Protein AF-A0A519N840-F1 (afdb_monomer)

Radius of gyration: 30.32 Å; Cα contacts (8 Å, |Δi|>4): 1183; chains: 1; bounding box: 84×79×75 Å

Sequence (461 aa):
MKQKLLLAALVAQTFFTVNAQQFGSRTVLNATSHLHNSFAFDDIDGDGDIDVIVTSTTGSTSSAANHVAWYKNLGNNTFSAKTLISSAYNDVNTVRLLDVDEDGKKDLVVADWATGMSWIKNMGSGFFGSKQALPYNSAVSTFEVGDLNNDGKQDIVLAQLSGDSVHFMRNTGNGTFVYDSMIYAPNYNVYSIEFGDLDQDQKTDLIISSGSTTTQKVVKFEYGTNALVQTVLYTAPNWPYIYKSFLYDVDSDGKMDVVMDSSDCATYWVKNFGNDVYSTLTTITTQTCMNYETVNVADLNLDGFMDTLYMRYGNFYYKQGAAGGELGTTMIPISINQIPVELYRHALYDIDGDGDLDLFYGSSQEFGWIKNNSAELSVNAPTVSKFSVYPNPANQELNIASENGIETYAIFDATGKLIAKSNLPTAETNHKIDVAHLSNGLYFVELQSGNSKETKKFVKN

Solvent-accessible surface area (backbone atoms only — not comparable to full-atom values): 25354 Å² total; per-residue (Å²): 141,81,87,78,84,79,81,80,81,80,77,78,77,74,79,73,79,76,72,72,49,43,49,41,67,68,45,79,73,41,82,40,79,35,40,31,62,28,67,38,74,46,53,66,48,72,82,78,46,44,20,43,38,38,26,27,12,72,86,37,65,82,36,78,73,5,28,36,33,36,31,47,43,71,51,94,94,40,64,49,73,76,42,81,72,45,47,92,35,28,23,34,42,45,53,46,74,44,53,51,51,74,80,85,46,61,15,42,39,39,30,14,53,65,67,9,33,29,36,30,48,50,72,41,72,78,39,70,52,71,82,38,79,45,81,43,75,51,34,45,70,50,69,43,73,40,34,52,83,67,81,85,46,65,20,40,42,34,30,36,60,88,67,20,29,30,34,38,31,44,50,74,48,74,63,37,65,42,70,72,47,78,78,44,69,80,74,32,49,68,58,30,64,46,74,44,50,52,47,72,81,84,48,40,26,36,42,38,23,32,34,54,93,62,37,33,37,34,34,39,36,36,65,48,100,88,48,74,44,77,46,78,75,43,76,50,56,76,76,73,48,63,60,37,54,49,78,43,45,44,49,66,82,84,44,46,16,46,34,31,41,32,75,55,56,27,37,33,32,31,49,48,76,40,70,81,39,66,48,71,84,38,78,46,41,90,52,86,74,79,79,50,78,54,75,50,78,42,50,69,66,76,79,79,28,37,14,40,39,39,36,49,64,45,43,40,32,34,27,48,34,33,87,76,37,41,49,52,92,55,78,43,74,51,75,53,74,62,44,96,47,56,65,78,32,69,50,76,44,51,58,84,72,82,80,52,59,19,42,38,40,16,17,56,54,34,33,31,36,30,52,52,37,59,77,66,88,61,66,69,71,73,72,76,69,66,61,49,74,39,57,69,66,20,57,48,49,36,36,40,33,24,93,57,39,34,35,35,40,36,32,24,42,80,86,68,50,81,74,48,72,50,73,48,95,57,61,36,42,63,48,79,41,84,44,58,87,56,71,72,44,58,33,35,39,35,39,28,35,89,94,48,73,51,76,44,80,40,37,35,93

Structure (mmCIF, N/CA/C/O backbone):
data_AF-A0A519N840-F1
#
_entry.id   AF-A0A519N840-F1
#
loop_
_atom_site.group_PDB
_atom_site.id
_atom_site.type_symbol
_atom_site.label_atom_id
_atom_site.label_alt_id
_atom_site.label_comp_id
_atom_site.label_asym_id
_atom_site.label_entity_id
_atom_site.label_seq_id
_atom_site.pdbx_PDB_ins_code
_atom_site.Cartn_x
_atom_site.Cartn_y
_atom_site.Cartn_z
_atom_site.occupancy
_atom_site.B_iso_or_equiv
_atom_site.auth_seq_id
_atom_site.auth_comp_id
_atom_site.auth_asym_id
_atom_site.auth_atom_id
_atom_site.pdbx_PDB_model_num
ATOM 1 N N . MET A 1 1 ? -38.343 58.149 18.088 1.00 38.75 1 MET A N 1
ATOM 2 C CA . MET A 1 1 ? -38.013 57.069 19.043 1.00 38.75 1 MET A CA 1
ATOM 3 C C . MET A 1 1 ? -38.628 55.768 18.556 1.00 38.75 1 MET A C 1
ATOM 5 O O . MET A 1 1 ? -39.834 55.603 18.646 1.00 38.75 1 MET A O 1
ATOM 9 N N . LYS A 1 2 ? -37.823 54.879 17.973 1.00 33.34 2 LYS A N 1
ATOM 10 C CA . LYS A 1 2 ? -38.189 53.485 17.692 1.00 33.34 2 LYS A CA 1
ATOM 11 C C . LYS A 1 2 ? -36.988 52.641 18.113 1.00 33.34 2 LYS A C 1
ATOM 13 O O . LYS A 1 2 ? -36.044 52.509 17.345 1.00 33.34 2 LYS A O 1
ATOM 18 N N . GLN A 1 3 ? -36.988 52.160 19.353 1.00 34.91 3 GLN A N 1
ATOM 19 C CA . GLN A 1 3 ? -36.052 51.128 19.793 1.00 34.91 3 GLN A CA 1
ATOM 20 C C . GLN A 1 3 ? -36.621 49.782 19.342 1.00 34.91 3 GLN A C 1
ATOM 22 O 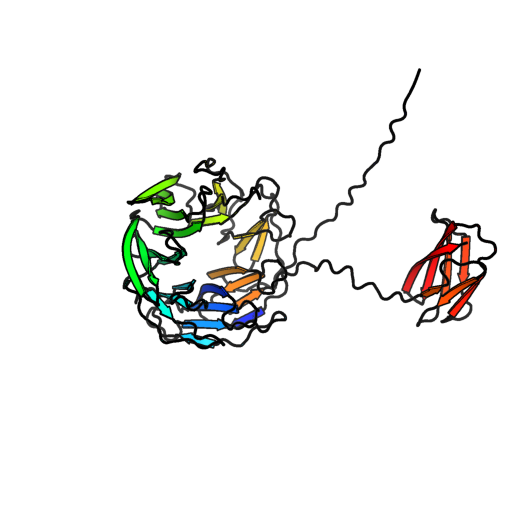O . GLN A 1 3 ? -37.686 49.370 19.794 1.00 34.91 3 GLN A O 1
ATOM 27 N N . LYS A 1 4 ? -35.940 49.134 18.396 1.00 34.88 4 LYS A N 1
ATOM 28 C CA . LYS A 1 4 ? -36.140 47.717 18.099 1.00 34.88 4 LYS A CA 1
ATOM 29 C C . LYS A 1 4 ? -35.283 46.936 19.096 1.00 34.88 4 LYS A C 1
ATOM 31 O O . LYS A 1 4 ? -34.067 47.106 19.095 1.00 34.88 4 LYS A O 1
ATOM 36 N N . LEU A 1 5 ? -35.913 46.128 19.948 1.00 33.97 5 LEU A N 1
ATOM 37 C CA . LEU A 1 5 ? -35.218 45.088 20.706 1.00 33.97 5 LEU A CA 1
ATOM 38 C C . LEU A 1 5 ? -34.683 44.055 19.706 1.00 33.97 5 LEU A C 1
ATOM 40 O O . LEU A 1 5 ? -35.459 43.479 18.943 1.00 33.97 5 LEU A O 1
ATOM 44 N N . LEU A 1 6 ? -33.370 43.839 19.710 1.00 31.56 6 LEU A N 1
ATOM 45 C CA . LEU A 1 6 ? -32.737 42.700 19.057 1.00 31.56 6 LEU A CA 1
ATOM 46 C C . LEU A 1 6 ? -32.768 41.536 20.058 1.00 31.56 6 LEU A C 1
ATOM 48 O O . LEU A 1 6 ? -32.207 41.642 21.147 1.00 31.56 6 LEU A O 1
ATOM 52 N N . LEU A 1 7 ? -33.468 40.459 19.712 1.00 32.69 7 LEU A N 1
ATOM 53 C CA . LEU A 1 7 ? -33.485 39.220 20.482 1.00 32.69 7 LEU A CA 1
ATOM 54 C C . LEU A 1 7 ? -32.195 38.453 20.152 1.00 32.69 7 LEU A C 1
ATOM 56 O O . LEU A 1 7 ? -31.998 38.046 19.009 1.00 32.69 7 LEU A O 1
ATOM 60 N N . ALA A 1 8 ? -31.299 38.303 21.127 1.00 31.38 8 ALA A N 1
ATOM 61 C CA . ALA A 1 8 ? -30.115 37.464 20.992 1.00 31.38 8 ALA A CA 1
ATOM 62 C C . ALA A 1 8 ? -30.535 35.989 21.080 1.00 31.38 8 ALA A C 1
ATOM 64 O O . ALA A 1 8 ? -30.957 35.524 22.138 1.00 31.38 8 ALA A O 1
ATOM 65 N N . ALA A 1 9 ? -30.436 35.257 19.970 1.00 31.56 9 ALA A N 1
ATOM 66 C CA . ALA A 1 9 ? -30.456 33.802 19.991 1.00 31.56 9 ALA A CA 1
ATOM 67 C C . ALA A 1 9 ? -29.075 33.328 20.456 1.00 31.56 9 ALA A C 1
ATOM 69 O O . ALA A 1 9 ? -28.113 33.332 19.690 1.00 31.56 9 ALA A O 1
ATOM 70 N N . LEU A 1 10 ? -28.965 32.972 21.736 1.00 29.83 10 LEU A N 1
ATOM 71 C CA . LEU A 1 10 ? -27.818 32.236 22.247 1.00 29.83 10 LEU A CA 1
ATOM 72 C C . LEU A 1 10 ? -27.952 30.800 21.726 1.00 29.83 10 LEU A C 1
ATOM 74 O O . LEU A 1 10 ? -28.659 29.983 22.313 1.00 29.83 10 LEU A O 1
ATOM 78 N N . VAL A 1 11 ? -27.333 30.509 20.581 1.00 33.41 11 VAL A N 1
ATOM 79 C CA . VAL A 1 11 ? -27.096 29.125 20.165 1.00 33.41 11 VAL A CA 1
ATOM 80 C C . VAL A 1 11 ? -26.104 28.567 21.176 1.00 33.41 11 VAL A C 1
ATOM 82 O O . VAL A 1 11 ? -24.918 28.884 21.138 1.00 33.41 11 VAL A O 1
ATOM 85 N N . ALA A 1 12 ? -26.606 27.793 22.135 1.00 28.70 12 ALA A N 1
ATOM 86 C CA . ALA A 1 12 ? -25.763 26.914 22.919 1.00 28.70 12 ALA A CA 1
ATOM 87 C C . ALA A 1 12 ? -25.193 25.886 21.938 1.00 28.70 12 ALA A C 1
ATOM 89 O O . ALA A 1 12 ? -25.857 24.908 21.604 1.00 28.70 12 ALA A O 1
ATOM 90 N N . GLN A 1 13 ? -23.991 26.149 21.422 1.00 29.94 13 GLN A N 1
ATOM 91 C CA . GLN A 1 13 ? -23.166 25.101 20.845 1.00 29.94 13 GLN A CA 1
ATOM 92 C C . GLN A 1 13 ? -22.878 24.133 21.987 1.00 29.94 13 GLN A C 1
ATOM 94 O O . GLN A 1 13 ? -22.045 24.383 22.858 1.00 29.94 13 GLN A O 1
ATOM 99 N N . THR A 1 14 ? -23.651 23.056 22.039 1.00 31.16 14 THR A N 1
ATOM 100 C CA . THR A 1 14 ? -23.247 21.861 22.756 1.00 31.16 14 THR A CA 1
ATOM 101 C C . THR A 1 14 ? -21.962 21.403 22.092 1.00 31.16 14 THR A C 1
ATOM 103 O O . THR A 1 14 ? -21.990 20.906 20.968 1.00 31.16 14 THR A O 1
ATOM 106 N N . PHE A 1 15 ? -20.835 21.631 22.762 1.00 31.25 15 PHE A N 1
ATOM 107 C CA . PHE A 1 15 ? -19.603 20.928 22.456 1.00 31.25 15 PHE A CA 1
ATOM 108 C C . PHE A 1 15 ? -19.902 19.446 22.657 1.00 31.25 15 PHE A C 1
ATOM 110 O O . PHE A 1 15 ? -19.932 18.956 23.786 1.00 31.25 15 PHE A O 1
ATOM 117 N N . PHE A 1 16 ? -20.189 18.738 21.569 1.00 33.59 16 PHE A N 1
ATOM 118 C CA . PHE A 1 16 ? -19.917 17.318 21.554 1.00 33.59 16 PHE A CA 1
ATOM 119 C C . PHE A 1 16 ? -18.400 17.232 21.612 1.00 33.59 16 PHE A C 1
ATOM 121 O O . PHE A 1 16 ? -17.708 17.610 20.672 1.00 33.59 16 PHE A O 1
ATOM 128 N N . THR A 1 17 ? -17.870 16.824 22.759 1.00 34.09 17 THR A N 1
ATOM 129 C CA . THR A 1 17 ? -16.557 16.196 22.768 1.00 34.09 17 THR A CA 1
ATOM 130 C C . THR A 1 17 ? -16.721 14.949 21.912 1.00 34.09 17 THR A C 1
ATOM 132 O O . THR A 1 17 ? -17.263 13.948 22.386 1.00 34.09 17 THR A O 1
ATOM 135 N N . VAL A 1 18 ? -16.370 15.050 20.631 1.00 40.50 18 VAL A N 1
ATOM 136 C CA . VAL A 1 18 ? -16.165 13.879 19.787 1.00 40.50 18 VAL A CA 1
ATOM 137 C C . VAL A 1 18 ? -14.998 13.166 20.449 1.00 40.50 18 VAL A C 1
ATOM 139 O O . VAL A 1 18 ? -13.876 13.669 20.482 1.00 40.50 18 VAL A O 1
ATOM 142 N N . ASN A 1 19 ? -15.301 12.085 21.164 1.00 45.16 19 ASN A N 1
ATOM 143 C CA . ASN A 1 19 ? -14.244 11.220 21.645 1.00 45.16 19 ASN A CA 1
ATOM 144 C C . ASN A 1 19 ? -13.629 10.595 20.397 1.00 45.16 19 ASN A C 1
ATOM 146 O O . ASN A 1 19 ? -14.371 10.115 19.544 1.00 45.16 19 ASN A O 1
ATOM 150 N N . ALA A 1 20 ? -12.302 10.636 20.315 1.00 48.97 20 ALA A N 1
ATOM 151 C CA . ALA A 1 20 ? -11.518 9.921 19.321 1.00 48.97 20 ALA A CA 1
ATOM 152 C C . ALA A 1 20 ? -12.088 8.522 19.049 1.00 48.97 20 ALA A C 1
ATOM 154 O O . ALA A 1 20 ? -12.506 7.843 19.998 1.00 48.97 20 ALA A O 1
ATOM 155 N N . GLN A 1 21 ? -12.023 8.082 17.792 1.00 57.16 21 GLN A N 1
ATOM 156 C CA . GLN A 1 21 ? -12.181 6.675 17.447 1.00 57.16 21 GLN A CA 1
ATOM 157 C C . GLN A 1 21 ? -11.331 5.797 18.367 1.00 57.16 21 GLN A C 1
ATOM 159 O O . GLN A 1 21 ? -10.172 6.106 18.677 1.00 57.16 21 GLN A O 1
ATOM 164 N N . GLN A 1 22 ? -11.939 4.726 18.876 1.00 65.50 22 GLN A N 1
ATOM 165 C CA . GLN A 1 22 ? -11.279 3.815 19.797 1.00 65.50 22 GLN A CA 1
ATOM 166 C C . GLN A 1 22 ? -10.916 2.536 19.063 1.00 65.50 22 GLN A C 1
ATOM 168 O O . GLN A 1 22 ? -11.729 1.628 18.900 1.00 65.50 22 GLN A O 1
ATOM 173 N N . PHE A 1 23 ? -9.645 2.420 18.697 1.00 72.75 23 PHE A N 1
ATOM 174 C CA . PHE A 1 23 ? -9.087 1.138 18.295 1.00 72.75 23 PHE A CA 1
ATOM 175 C C . PHE A 1 23 ? -9.319 0.091 19.390 1.00 72.75 23 PHE A C 1
ATOM 177 O O . PHE A 1 23 ? -9.133 0.342 20.583 1.00 72.75 23 PHE A O 1
ATOM 184 N N . GLY A 1 24 ? -9.789 -1.077 18.967 1.00 72.44 24 GLY A N 1
ATOM 185 C CA . GLY A 1 24 ? -10.145 -2.179 19.840 1.00 72.44 24 GLY A CA 1
ATOM 186 C C . GLY A 1 24 ? -8.944 -2.942 20.378 1.00 72.44 24 GLY A C 1
ATOM 187 O O . GLY A 1 24 ? -7.797 -2.495 20.398 1.00 72.44 24 GLY A O 1
ATOM 188 N N . SER A 1 25 ? -9.219 -4.165 20.824 1.00 78.88 25 SER A N 1
ATOM 189 C CA . SER A 1 25 ? -8.150 -5.100 21.164 1.00 78.88 25 SER A CA 1
ATOM 190 C C . SER A 1 25 ? -7.487 -5.638 19.901 1.00 78.88 25 SER A C 1
ATOM 192 O O . SER A 1 25 ? -8.159 -5.911 18.911 1.00 78.88 25 SER A O 1
ATOM 194 N N . ARG A 1 26 ? -6.167 -5.843 19.963 1.00 84.94 26 ARG A N 1
ATOM 195 C CA . ARG A 1 26 ? -5.426 -6.487 18.877 1.00 84.94 26 ARG A CA 1
ATOM 196 C C . ARG A 1 26 ? -5.865 -7.937 18.680 1.00 84.94 26 ARG A C 1
ATOM 198 O O . ARG A 1 26 ? -6.021 -8.678 19.655 1.00 84.94 26 ARG A O 1
ATOM 205 N N . THR A 1 27 ? -5.945 -8.343 17.423 1.00 88.00 27 THR A N 1
ATOM 206 C CA . THR A 1 27 ? -6.213 -9.710 16.985 1.00 88.00 27 THR A CA 1
ATOM 207 C C . THR A 1 27 ? -4.984 -10.246 16.267 1.00 88.00 27 THR A C 1
ATOM 209 O O . THR A 1 27 ? -4.564 -9.719 15.238 1.00 88.00 27 THR A O 1
ATOM 212 N N . VAL A 1 28 ? -4.393 -11.313 16.805 1.00 90.19 28 VAL A N 1
ATOM 213 C CA . VAL A 1 28 ? -3.224 -11.963 16.200 1.00 90.19 28 VAL A CA 1
ATOM 214 C C . VAL A 1 28 ? -3.691 -12.977 15.160 1.00 90.19 28 VAL A C 1
ATOM 216 O O . VAL A 1 28 ? -4.377 -13.939 15.499 1.00 90.19 28 VAL A O 1
ATOM 219 N N . LEU A 1 29 ? -3.278 -12.782 13.909 1.00 91.00 29 LEU A N 1
ATOM 220 C CA . LEU A 1 29 ? -3.564 -13.690 12.794 1.00 91.00 29 LEU A CA 1
ATOM 221 C C . LEU A 1 29 ? -2.494 -14.774 12.663 1.00 91.00 29 LEU A C 1
ATOM 223 O O . LEU A 1 29 ? -2.780 -15.927 12.332 1.00 91.00 29 LEU A O 1
ATOM 227 N N . ASN A 1 30 ? -1.240 -14.424 12.950 1.00 86.88 30 ASN A N 1
ATOM 228 C CA . ASN A 1 30 ? -0.140 -15.373 12.924 1.00 86.88 30 ASN A CA 1
ATOM 229 C C . ASN A 1 30 ? 0.930 -15.022 13.955 1.00 86.88 30 ASN A C 1
ATOM 231 O O . ASN A 1 30 ? 1.570 -13.985 13.847 1.00 86.88 30 ASN A O 1
ATOM 235 N N . ALA A 1 31 ? 1.171 -15.908 14.921 1.00 83.19 31 ALA A N 1
ATOM 236 C CA . ALA A 1 31 ? 2.353 -15.830 15.776 1.00 83.19 31 ALA A CA 1
ATOM 237 C C . ALA A 1 31 ? 3.537 -16.499 15.055 1.00 83.19 31 ALA A C 1
ATOM 239 O O . ALA A 1 31 ? 3.492 -17.696 14.764 1.00 83.19 31 ALA A O 1
ATOM 240 N N . THR A 1 32 ? 4.580 -15.735 14.734 1.00 77.94 32 THR A N 1
ATOM 241 C CA . THR A 1 32 ? 5.719 -16.189 13.924 1.00 77.94 32 THR A CA 1
ATOM 242 C C . THR A 1 32 ? 6.958 -15.340 14.171 1.00 77.94 32 THR A C 1
ATOM 244 O O . THR A 1 32 ? 6.855 -14.161 14.471 1.00 77.94 32 THR A O 1
ATOM 247 N N . SER A 1 33 ? 8.147 -15.909 13.978 1.00 75.69 33 SER A N 1
ATOM 248 C CA . SER A 1 33 ? 9.411 -15.168 14.056 1.00 75.69 33 SER A CA 1
ATOM 249 C C . SER A 1 33 ? 9.809 -14.486 12.736 1.00 75.69 33 SER A C 1
ATOM 251 O O . SER A 1 33 ? 10.996 -14.281 12.482 1.00 75.69 33 SER A O 1
ATOM 253 N N . HIS A 1 34 ? 8.856 -14.269 11.828 1.00 82.81 34 HIS A N 1
ATOM 254 C CA . HIS A 1 34 ? 9.102 -13.749 10.481 1.00 82.81 34 HIS A CA 1
ATOM 255 C C . HIS A 1 34 ? 8.733 -12.270 10.402 1.00 82.81 34 HIS A C 1
ATOM 257 O O . HIS A 1 34 ? 7.776 -11.830 11.032 1.00 82.81 34 HIS A O 1
ATOM 263 N N . LEU A 1 35 ? 9.457 -11.528 9.570 1.00 83.12 35 LEU A N 1
ATOM 264 C CA . LEU A 1 35 ? 9.116 -10.161 9.199 1.00 83.12 35 LEU A CA 1
ATOM 265 C C . LEU A 1 35 ? 8.013 -10.188 8.143 1.00 83.12 35 LEU A C 1
ATOM 267 O O . LEU A 1 35 ? 8.041 -11.029 7.245 1.00 83.12 35 LEU A O 1
ATOM 271 N N . HIS A 1 36 ? 7.070 -9.256 8.224 1.00 85.12 36 HIS A N 1
ATOM 272 C CA . HIS A 1 36 ? 6.017 -9.094 7.226 1.00 85.12 36 HIS A CA 1
ATOM 273 C C . HIS A 1 36 ? 6.307 -7.811 6.460 1.00 85.12 36 HIS A C 1
ATOM 275 O O . HIS A 1 36 ? 6.238 -6.745 7.058 1.00 85.12 36 HIS A O 1
ATOM 281 N N . ASN A 1 37 ? 6.709 -7.909 5.191 1.00 85.69 37 ASN A N 1
ATOM 282 C CA . ASN A 1 37 ? 7.273 -6.771 4.449 1.00 85.69 37 ASN A CA 1
ATOM 283 C C . ASN A 1 37 ? 6.254 -5.983 3.612 1.00 85.69 37 ASN A C 1
ATOM 285 O O . ASN A 1 37 ? 6.516 -4.825 3.280 1.00 85.69 37 ASN A O 1
ATOM 289 N N . SER A 1 38 ? 5.106 -6.582 3.300 1.00 91.69 38 SER A N 1
ATOM 290 C CA . SER A 1 38 ? 4.069 -6.001 2.452 1.00 91.69 38 SER A CA 1
ATOM 291 C C . SER A 1 38 ? 2.720 -6.655 2.739 1.00 91.69 38 SER A C 1
ATOM 293 O O . SER A 1 38 ? 2.649 -7.867 2.974 1.00 91.69 38 SER A O 1
ATOM 295 N N . PHE A 1 39 ? 1.672 -5.837 2.663 1.00 94.12 39 PHE A N 1
ATOM 296 C CA . PHE A 1 39 ? 0.265 -6.229 2.706 1.00 94.12 39 PHE A CA 1
ATOM 297 C C . PHE A 1 39 ? -0.390 -5.849 1.376 1.00 94.12 39 PHE A C 1
ATOM 299 O O . PHE A 1 39 ? 0.014 -4.859 0.765 1.00 94.12 39 PHE A O 1
ATOM 306 N N . ALA A 1 40 ? -1.369 -6.627 0.931 1.00 95.94 40 ALA A N 1
ATOM 307 C CA . ALA A 1 40 ? -2.280 -6.244 -0.140 1.00 95.94 40 ALA A CA 1
ATOM 308 C C . ALA A 1 40 ? -3.694 -6.716 0.208 1.00 95.94 40 ALA A C 1
ATOM 310 O O . ALA A 1 40 ? -3.840 -7.772 0.826 1.00 95.94 40 ALA A O 1
ATOM 311 N N . PHE A 1 41 ? -4.696 -5.933 -0.178 1.00 95.50 41 PHE A N 1
ATOM 312 C CA . PHE A 1 41 ? -6.091 -6.115 0.216 1.00 95.50 41 PHE A CA 1
ATOM 313 C C . PHE A 1 41 ? -6.976 -6.145 -1.024 1.00 95.50 41 PHE A C 1
ATOM 315 O O . PHE A 1 41 ? -6.829 -5.269 -1.878 1.00 95.50 41 PHE A O 1
ATOM 322 N N . ASP A 1 42 ? -7.832 -7.159 -1.130 1.00 94.62 42 ASP A N 1
ATOM 323 C CA . ASP A 1 42 ? -8.848 -7.301 -2.181 1.00 94.62 42 ASP A CA 1
ATOM 324 C C . ASP A 1 42 ? -9.813 -8.453 -1.849 1.00 94.62 42 ASP A C 1
ATOM 326 O O . ASP A 1 42 ? -9.497 -9.281 -0.996 1.00 94.62 42 ASP A O 1
ATOM 330 N N . ASP A 1 43 ? -10.947 -8.551 -2.539 1.00 93.62 43 ASP A N 1
ATOM 331 C CA . ASP A 1 43 ? -11.828 -9.727 -2.494 1.00 93.62 43 ASP A CA 1
ATOM 332 C C . ASP A 1 43 ? -11.237 -10.852 -3.367 1.00 93.62 43 ASP A C 1
ATOM 334 O O . ASP A 1 43 ? -11.487 -10.963 -4.572 1.00 93.62 43 ASP A O 1
ATOM 338 N N . ILE A 1 44 ? -10.369 -11.674 -2.772 1.00 94.81 44 ILE A N 1
ATOM 339 C CA . ILE A 1 44 ? -9.566 -12.656 -3.512 1.00 94.81 44 ILE A CA 1
ATOM 340 C C . ILE A 1 44 ? -10.407 -13.847 -3.973 1.00 94.81 44 ILE A C 1
ATOM 342 O O . ILE A 1 44 ? -10.052 -14.511 -4.960 1.00 94.81 44 ILE A O 1
ATOM 346 N N . ASP A 1 45 ? -11.500 -14.145 -3.274 1.00 92.56 45 ASP A N 1
ATOM 347 C CA . ASP A 1 45 ? -12.302 -15.334 -3.526 1.00 92.56 45 ASP A CA 1
ATOM 348 C C . ASP A 1 45 ? -13.733 -15.083 -4.021 1.00 92.56 45 ASP A C 1
ATOM 350 O O . ASP A 1 45 ? -14.377 -16.035 -4.490 1.00 92.56 45 ASP A O 1
ATOM 354 N N . GLY A 1 46 ? -14.131 -13.814 -4.107 1.00 89.88 46 GLY A N 1
ATOM 355 C CA . GLY A 1 46 ? -15.349 -13.332 -4.744 1.00 89.88 46 GLY A CA 1
ATOM 356 C C . GLY A 1 46 ? -16.574 -13.385 -3.836 1.00 89.88 46 GLY A C 1
ATOM 357 O O . GLY A 1 46 ? -17.688 -13.519 -4.358 1.00 89.88 46 GLY A O 1
ATOM 358 N N . ASP A 1 47 ? -16.393 -13.390 -2.514 1.00 91.12 47 ASP A N 1
ATOM 359 C CA . ASP A 1 47 ? -17.492 -13.463 -1.548 1.00 91.12 47 ASP A CA 1
ATOM 360 C C . ASP A 1 47 ? -17.947 -12.102 -1.000 1.00 91.12 47 ASP A C 1
ATOM 362 O O . ASP A 1 47 ? -18.999 -12.030 -0.356 1.00 91.12 47 ASP A O 1
ATOM 366 N N . GLY A 1 48 ? -17.248 -11.029 -1.375 1.00 89.62 48 GLY A N 1
ATOM 367 C CA . GLY A 1 48 ? -17.556 -9.649 -1.024 1.00 89.62 48 GLY A CA 1
ATOM 368 C C . GLY A 1 48 ? -16.885 -9.150 0.254 1.00 89.62 48 GLY A C 1
ATOM 369 O O . GLY A 1 48 ? -16.987 -7.953 0.523 1.00 89.62 48 GLY A O 1
ATOM 370 N N . ASP A 1 49 ? -16.198 -10.012 1.009 1.00 91.88 49 ASP A N 1
ATOM 371 C CA . ASP A 1 49 ? -15.386 -9.603 2.152 1.00 91.88 49 ASP A CA 1
ATOM 372 C C . ASP A 1 49 ? -13.943 -9.338 1.683 1.00 91.88 49 ASP A C 1
ATOM 374 O O . ASP A 1 49 ? -13.336 -10.140 0.973 1.00 91.88 49 ASP A O 1
ATOM 378 N N . ILE A 1 50 ? -13.356 -8.199 2.068 1.00 93.94 50 ILE A N 1
ATOM 379 C CA . ILE A 1 50 ? -11.978 -7.896 1.667 1.00 93.94 50 ILE A CA 1
ATOM 380 C C . ILE A 1 50 ? -10.996 -8.758 2.464 1.00 93.94 50 ILE A C 1
ATOM 382 O O . ILE A 1 50 ? -10.982 -8.744 3.696 1.00 93.94 50 ILE A O 1
ATOM 386 N N . ASP A 1 51 ? -10.134 -9.472 1.746 1.00 95.38 51 ASP A N 1
ATOM 387 C CA . ASP A 1 51 ? -9.108 -10.352 2.286 1.00 95.38 51 ASP A CA 1
ATOM 388 C C . ASP A 1 51 ? -7.749 -9.661 2.439 1.00 95.38 51 ASP A C 1
ATOM 390 O O . ASP A 1 51 ? -7.524 -8.551 1.958 1.00 95.38 51 ASP A O 1
ATOM 394 N N . VAL A 1 52 ? -6.782 -10.363 3.049 1.00 96.75 52 VAL A N 1
ATOM 395 C CA . VAL A 1 52 ? -5.393 -9.892 3.129 1.00 96.75 52 VAL A CA 1
ATOM 396 C C . VAL A 1 52 ? -4.378 -10.907 2.594 1.00 96.75 52 VAL A C 1
ATOM 398 O O . VAL A 1 52 ? -4.317 -12.073 3.001 1.00 96.75 52 VAL A O 1
ATOM 401 N N . ILE A 1 53 ? -3.513 -10.428 1.699 1.00 97.06 53 ILE A N 1
ATOM 402 C CA . ILE A 1 53 ? -2.304 -11.103 1.227 1.00 97.06 53 ILE A CA 1
ATOM 403 C C . ILE A 1 53 ? -1.092 -10.527 1.951 1.00 97.06 53 ILE A C 1
ATOM 405 O O . ILE A 1 53 ? -0.919 -9.313 2.050 1.00 97.06 53 ILE A O 1
ATOM 409 N N . VAL A 1 54 ? -0.213 -11.407 2.428 1.00 95.75 54 VAL A N 1
ATOM 410 C CA . VAL A 1 54 ? 0.954 -11.024 3.224 1.00 95.75 54 VAL A CA 1
ATOM 411 C C . VAL A 1 54 ? 2.210 -11.710 2.713 1.00 95.75 54 VAL A C 1
ATOM 413 O O . VAL A 1 54 ? 2.241 -12.927 2.520 1.00 95.75 54 VAL A O 1
ATOM 416 N N . THR A 1 55 ? 3.282 -10.936 2.555 1.00 94.06 55 THR A N 1
ATOM 417 C CA . THR A 1 55 ? 4.634 -11.476 2.362 1.00 94.06 55 THR A CA 1
ATOM 418 C C . THR A 1 55 ? 5.308 -11.663 3.716 1.00 94.06 55 THR A C 1
ATOM 420 O O . THR A 1 55 ? 5.405 -10.702 4.480 1.00 94.06 55 THR A O 1
ATOM 423 N N . SER A 1 56 ? 5.843 -12.846 3.989 1.00 92.38 56 SER A N 1
ATOM 424 C CA . SER A 1 56 ? 6.644 -13.133 5.179 1.00 92.38 56 SER A CA 1
ATOM 425 C C . SER A 1 56 ? 8.069 -13.500 4.779 1.00 92.38 56 SER A C 1
ATOM 427 O O . SER A 1 56 ? 8.260 -14.399 3.963 1.00 92.38 56 SER A O 1
ATOM 429 N N . THR A 1 57 ? 9.069 -12.876 5.396 1.00 89.75 57 THR A N 1
ATOM 430 C CA . THR A 1 57 ? 10.490 -13.190 5.205 1.00 89.75 57 THR A CA 1
ATOM 431 C C . THR A 1 57 ? 11.197 -13.440 6.533 1.00 89.75 57 THR A C 1
ATOM 433 O O . THR A 1 57 ? 10.769 -13.008 7.599 1.00 89.75 57 THR A O 1
ATOM 436 N N . THR A 1 58 ? 12.330 -14.122 6.465 1.00 87.56 58 THR A N 1
ATOM 437 C CA . THR A 1 58 ? 13.282 -14.250 7.577 1.00 87.56 58 THR A CA 1
ATOM 438 C C . THR A 1 58 ? 14.476 -13.297 7.450 1.00 87.56 58 THR A C 1
ATOM 440 O O . THR A 1 58 ? 15.385 -13.359 8.273 1.00 87.56 58 THR A O 1
ATOM 443 N N . GLY A 1 59 ? 14.506 -12.454 6.408 1.00 84.69 59 GLY A N 1
ATOM 444 C CA . GLY A 1 59 ? 15.668 -11.630 6.044 1.00 84.69 59 GLY A CA 1
ATOM 445 C C . GLY A 1 59 ? 16.841 -12.445 5.482 1.00 84.69 59 GLY A C 1
ATOM 446 O O . GLY A 1 59 ? 17.979 -11.981 5.460 1.00 84.69 59 GLY A O 1
ATOM 447 N N . SER A 1 60 ? 16.589 -13.699 5.093 1.00 84.19 60 SER A N 1
ATOM 448 C CA . SER A 1 60 ? 17.575 -14.606 4.508 1.00 84.19 60 SER A CA 1
ATOM 449 C C . SER A 1 60 ? 17.113 -15.058 3.132 1.00 84.19 60 SER A C 1
ATOM 451 O O . SER A 1 60 ? 16.031 -15.627 2.988 1.00 84.19 60 SER A O 1
ATOM 453 N N . THR A 1 61 ? 17.976 -14.914 2.129 1.00 83.19 61 THR A N 1
ATOM 454 C CA . THR A 1 61 ? 17.722 -15.284 0.724 1.00 83.19 61 THR A CA 1
ATOM 455 C C . THR A 1 61 ? 17.652 -16.792 0.464 1.00 83.19 61 THR A C 1
ATOM 457 O O . THR A 1 61 ? 17.507 -17.210 -0.677 1.00 83.19 61 THR A O 1
ATOM 460 N N . SER A 1 62 ? 17.758 -17.632 1.497 1.00 80.88 62 SER A N 1
ATOM 461 C CA . SER A 1 62 ? 17.784 -19.101 1.366 1.00 80.88 62 SER A CA 1
ATOM 462 C C . SER A 1 62 ? 16.857 -19.823 2.347 1.00 80.88 62 SER A C 1
ATOM 464 O O . SER A 1 62 ? 16.990 -21.025 2.582 1.00 80.88 62 SER A O 1
ATOM 466 N N . SER A 1 63 ? 15.911 -19.098 2.941 1.00 84.25 63 SER A N 1
ATOM 467 C CA . SER A 1 63 ? 14.983 -19.663 3.913 1.00 84.25 63 SER A CA 1
ATOM 468 C C . SER A 1 63 ? 13.712 -20.185 3.254 1.00 84.25 63 SER A C 1
ATOM 470 O O . SER A 1 63 ? 12.976 -19.435 2.618 1.00 84.25 63 SER A O 1
ATOM 472 N N . ALA A 1 64 ? 13.386 -21.453 3.511 1.00 81.25 64 ALA A N 1
ATOM 473 C CA . ALA A 1 64 ? 12.103 -22.050 3.127 1.00 81.25 64 ALA A CA 1
ATOM 474 C C . ALA A 1 64 ? 10.894 -21.422 3.855 1.00 81.25 64 ALA A C 1
ATOM 476 O O . ALA A 1 64 ? 9.747 -21.737 3.546 1.00 81.25 64 ALA A O 1
ATOM 477 N N . ALA A 1 65 ? 11.150 -20.561 4.843 1.00 85.12 65 ALA A N 1
ATOM 478 C CA . ALA A 1 65 ? 10.135 -19.829 5.585 1.00 85.12 65 ALA A CA 1
ATOM 479 C C . ALA A 1 65 ? 9.728 -18.507 4.906 1.00 85.12 65 ALA A C 1
ATOM 481 O O . ALA A 1 65 ? 8.779 -17.867 5.363 1.00 85.12 65 ALA A O 1
ATOM 482 N N . ASN A 1 66 ? 10.400 -18.109 3.821 1.00 91.12 66 ASN A N 1
ATOM 483 C CA . ASN A 1 66 ? 9.991 -16.967 3.012 1.00 91.12 66 ASN A CA 1
ATOM 484 C C . ASN A 1 66 ? 8.786 -17.354 2.152 1.00 91.12 66 ASN A C 1
ATOM 486 O O . ASN A 1 66 ? 8.861 -18.302 1.371 1.00 91.12 66 ASN A O 1
ATOM 490 N N . HIS A 1 67 ? 7.666 -16.655 2.296 1.00 93.19 67 HIS A N 1
ATOM 491 C CA . HIS A 1 67 ? 6.440 -17.035 1.608 1.00 93.19 67 HIS A CA 1
ATOM 492 C C . HIS A 1 67 ? 5.473 -15.878 1.393 1.00 93.19 67 HIS A C 1
ATOM 494 O O . HIS A 1 67 ? 5.566 -14.838 2.035 1.00 93.19 67 HIS A O 1
ATOM 500 N N . VAL A 1 68 ? 4.515 -16.110 0.504 1.00 95.69 68 VAL A N 1
ATOM 501 C CA . VAL A 1 68 ? 3.305 -15.310 0.348 1.00 95.69 68 VAL A CA 1
ATOM 502 C C . VAL A 1 68 ? 2.129 -16.147 0.836 1.00 95.69 68 VAL A C 1
ATOM 504 O O . VAL A 1 68 ? 1.996 -17.320 0.462 1.00 95.69 68 VAL A O 1
ATOM 507 N N . ALA A 1 69 ? 1.312 -15.567 1.706 1.00 95.38 69 ALA A N 1
ATOM 508 C CA . ALA A 1 69 ? 0.141 -16.204 2.287 1.00 95.38 69 ALA A CA 1
ATOM 509 C C . ALA A 1 69 ? -1.102 -15.338 2.112 1.00 95.38 69 ALA A C 1
ATOM 511 O O . ALA A 1 69 ? -1.013 -14.115 2.069 1.00 95.38 69 ALA A O 1
ATOM 512 N N . TRP A 1 70 ? -2.245 -16.008 2.074 1.00 96.62 70 TRP A N 1
ATOM 513 C CA . TRP A 1 70 ? -3.571 -15.415 2.101 1.00 96.62 70 TRP A CA 1
ATOM 514 C C . TRP A 1 70 ? -4.243 -15.715 3.435 1.00 96.62 70 TRP A C 1
ATOM 516 O O . TRP A 1 70 ? -4.160 -16.841 3.938 1.00 96.62 70 TRP A O 1
ATOM 526 N N . TYR A 1 71 ? -4.895 -14.710 4.001 1.00 96.19 71 TYR A N 1
ATOM 527 C CA . TYR A 1 71 ? -5.801 -14.849 5.127 1.00 96.19 71 TYR A CA 1
ATOM 528 C C . TYR A 1 71 ? -7.164 -14.383 4.641 1.00 96.19 71 TYR A C 1
ATOM 530 O O . TYR A 1 71 ? -7.353 -13.195 4.381 1.00 96.19 71 TYR A O 1
ATOM 538 N N . LYS A 1 72 ? -8.077 -15.343 4.508 1.00 95.75 72 LYS A N 1
ATOM 539 C CA . LYS A 1 72 ? -9.446 -15.072 4.103 1.00 95.75 72 LYS A CA 1
ATOM 540 C C . LYS A 1 72 ? -10.174 -14.347 5.230 1.00 95.75 72 LYS A C 1
ATOM 542 O O . LYS A 1 72 ? -10.130 -14.829 6.366 1.00 95.75 72 LYS A O 1
ATOM 547 N N . ASN A 1 73 ? -10.849 -13.254 4.928 1.00 95.31 73 ASN A N 1
ATOM 548 C CA . ASN A 1 73 ? -11.824 -12.629 5.796 1.00 95.31 73 ASN A CA 1
ATOM 549 C C . ASN A 1 73 ? -13.096 -13.486 5.794 1.00 95.31 73 ASN A C 1
ATOM 551 O O . ASN A 1 73 ? -13.602 -13.899 4.760 1.00 95.31 73 ASN A O 1
ATOM 555 N N . LEU A 1 74 ? -13.553 -13.872 6.980 1.00 92.81 74 LEU A N 1
ATOM 556 C CA . LEU A 1 74 ? -14.745 -14.708 7.160 1.00 92.81 74 LEU A CA 1
ATOM 557 C C . LEU A 1 74 ? -15.966 -13.858 7.551 1.00 92.81 74 LEU A C 1
ATOM 559 O O . LEU A 1 74 ? -16.970 -14.398 8.034 1.00 92.81 74 LEU A O 1
ATOM 563 N N . GLY A 1 75 ? -15.828 -12.537 7.447 1.00 88.25 75 GLY A N 1
ATOM 564 C CA . GLY A 1 75 ? -16.731 -11.558 8.012 1.00 88.25 75 GLY A CA 1
ATOM 565 C C . GLY A 1 75 ? -16.695 -11.546 9.542 1.00 88.25 75 GLY A C 1
ATOM 566 O O . GLY A 1 75 ? -15.977 -12.304 10.214 1.00 88.25 75 GLY A O 1
ATOM 567 N N . ASN A 1 76 ? -17.514 -10.664 10.121 1.00 83.62 76 ASN A N 1
ATOM 568 C CA . ASN A 1 76 ? -17.685 -10.513 11.571 1.00 83.62 76 ASN A CA 1
ATOM 569 C C . ASN A 1 76 ? -16.354 -10.375 12.337 1.00 83.62 76 ASN A C 1
ATOM 571 O O . ASN A 1 76 ? -16.213 -10.917 13.437 1.00 83.62 76 ASN A O 1
ATOM 575 N N . ASN A 1 77 ? -15.377 -9.667 11.760 1.00 82.12 77 ASN A N 1
ATOM 576 C CA . ASN A 1 77 ? -14.053 -9.436 12.348 1.00 82.12 77 ASN A CA 1
ATOM 577 C C . ASN A 1 77 ? -13.247 -10.723 12.598 1.00 82.12 77 ASN A C 1
ATOM 579 O O . ASN A 1 77 ? -12.487 -10.817 13.569 1.00 82.12 77 ASN A O 1
ATOM 583 N N . THR A 1 78 ? -13.411 -11.740 11.749 1.00 89.25 78 THR A N 1
ATOM 584 C CA . THR A 1 78 ? -12.674 -13.004 11.859 1.00 89.25 78 THR A CA 1
ATOM 585 C C . THR A 1 78 ? -11.967 -13.365 10.564 1.00 89.25 78 THR A C 1
ATOM 587 O O . THR A 1 78 ? -12.452 -13.083 9.479 1.00 89.25 78 THR A O 1
ATOM 590 N N . PHE A 1 79 ? -10.817 -14.027 10.689 1.00 94.19 79 PHE A N 1
ATOM 591 C CA . PHE A 1 79 ? -10.009 -14.476 9.558 1.00 94.19 79 PHE A CA 1
ATOM 592 C C . PHE A 1 79 ? -9.763 -15.980 9.622 1.00 94.19 79 PHE A C 1
ATOM 594 O O . PHE A 1 79 ? -9.703 -16.579 10.703 1.00 94.19 79 PHE A O 1
ATOM 601 N N . SER A 1 80 ? -9.570 -16.593 8.459 1.00 92.44 80 SER A N 1
ATOM 602 C CA . SER A 1 80 ? -9.144 -17.980 8.350 1.00 92.44 80 SER A CA 1
ATOM 603 C C . SER A 1 80 ? -7.729 -18.184 8.897 1.00 92.44 80 SER A C 1
ATOM 605 O O . SER A 1 80 ? -6.929 -17.259 9.051 1.00 92.44 80 SER A O 1
ATOM 607 N N . ALA A 1 81 ? -7.366 -19.450 9.112 1.00 91.56 81 ALA A N 1
ATOM 608 C CA . ALA A 1 81 ? -5.955 -19.807 9.178 1.00 91.56 81 ALA A CA 1
ATOM 609 C C . ALA A 1 81 ? -5.261 -19.458 7.849 1.00 91.56 81 ALA A C 1
ATOM 611 O O . ALA A 1 81 ? -5.904 -19.431 6.796 1.00 91.56 81 ALA A O 1
ATOM 612 N N . LYS A 1 82 ? -3.943 -19.234 7.898 1.00 92.25 82 LYS A N 1
ATOM 613 C CA . LYS A 1 82 ? -3.172 -18.888 6.701 1.00 92.25 82 LYS A CA 1
ATOM 614 C C . LYS A 1 82 ? -3.277 -19.971 5.624 1.00 92.25 82 LYS A C 1
ATOM 616 O O . LYS A 1 82 ? -3.022 -21.149 5.892 1.00 92.25 82 LYS A O 1
ATOM 621 N N . THR A 1 83 ? -3.532 -19.546 4.397 1.00 94.12 83 THR A N 1
ATOM 622 C CA . THR A 1 83 ? -3.398 -20.357 3.189 1.00 94.12 83 THR A CA 1
ATOM 623 C C . THR A 1 83 ? -2.073 -20.008 2.525 1.00 94.12 83 THR A C 1
ATOM 625 O O . THR A 1 83 ? -1.812 -18.855 2.186 1.00 94.12 83 THR A O 1
ATOM 628 N N . LEU A 1 84 ? -1.192 -20.996 2.366 1.00 94.25 84 LEU A N 1
ATOM 629 C CA . LEU A 1 84 ? 0.095 -20.792 1.704 1.00 94.25 84 LEU A CA 1
ATOM 630 C C . LEU A 1 84 ? -0.114 -20.703 0.188 1.00 94.25 84 LEU A C 1
ATOM 632 O O . LEU A 1 84 ? -0.505 -21.694 -0.423 1.00 94.25 84 LEU A O 1
ATOM 636 N N . ILE A 1 85 ? 0.212 -19.556 -0.412 1.00 95.75 85 ILE A N 1
ATOM 637 C CA . ILE A 1 85 ? 0.176 -19.382 -1.870 1.00 95.75 85 ILE A CA 1
ATOM 638 C C . ILE A 1 85 ? 1.467 -19.919 -2.484 1.00 95.75 85 ILE A C 1
ATOM 640 O O . ILE A 1 85 ? 1.454 -20.741 -3.396 1.00 95.75 85 ILE A O 1
ATOM 644 N N . SER A 1 86 ? 2.610 -19.453 -1.983 1.00 93.50 86 SER A N 1
ATOM 645 C CA . SER A 1 86 ? 3.916 -19.877 -2.480 1.00 93.50 86 SER A CA 1
ATOM 646 C C . SER A 1 86 ? 5.000 -19.609 -1.446 1.00 93.50 86 SER A C 1
ATOM 648 O O . SER A 1 86 ? 5.050 -18.534 -0.856 1.00 93.50 86 SER A O 1
ATOM 650 N N . SER A 1 87 ? 5.896 -20.575 -1.259 1.00 90.62 87 SER A N 1
ATOM 651 C CA . SER A 1 87 ? 7.129 -20.450 -0.466 1.00 90.62 87 SER A CA 1
ATOM 652 C C . SER A 1 87 ? 8.393 -20.433 -1.332 1.00 90.62 87 SER A C 1
ATOM 654 O O . SER A 1 87 ? 9.510 -20.548 -0.834 1.00 90.62 87 SER A O 1
ATOM 656 N N . ALA A 1 88 ? 8.240 -20.318 -2.653 1.00 88.19 88 ALA A N 1
ATOM 657 C CA . ALA A 1 88 ? 9.347 -20.375 -3.601 1.00 88.19 88 ALA A CA 1
ATOM 658 C C . ALA A 1 88 ? 10.028 -19.005 -3.770 1.00 88.19 88 ALA A C 1
ATOM 660 O O . ALA A 1 88 ? 10.213 -18.553 -4.902 1.00 88.19 88 ALA A O 1
ATOM 661 N N . TYR A 1 89 ? 10.369 -18.332 -2.667 1.00 90.00 89 TYR A N 1
ATOM 662 C CA . TYR A 1 89 ? 10.955 -16.990 -2.677 1.00 90.00 89 TYR A CA 1
ATOM 663 C C . TYR A 1 89 ? 12.246 -16.902 -1.870 1.00 90.00 89 TYR A C 1
ATOM 665 O O . TYR A 1 89 ? 12.389 -17.479 -0.793 1.00 90.00 89 TYR A O 1
ATOM 673 N N . ASN A 1 90 ? 13.171 -16.101 -2.383 1.00 87.25 90 ASN A N 1
ATOM 674 C CA . ASN A 1 90 ? 14.478 -15.875 -1.792 1.00 87.25 90 ASN A CA 1
ATOM 675 C C . ASN A 1 90 ? 14.523 -14.443 -1.252 1.00 87.25 90 ASN A C 1
ATOM 677 O O . ASN A 1 90 ? 15.053 -13.547 -1.900 1.00 87.25 90 ASN A O 1
ATOM 681 N N . ASP A 1 91 ? 13.955 -14.269 -0.056 1.00 88.81 91 ASP A N 1
ATOM 682 C CA . ASP A 1 91 ? 13.735 -12.983 0.616 1.00 88.81 91 ASP A CA 1
ATOM 683 C C . ASP A 1 91 ? 12.669 -12.123 -0.083 1.00 88.81 91 ASP A C 1
ATOM 685 O O . ASP A 1 91 ? 12.951 -11.170 -0.811 1.00 88.81 91 ASP A O 1
ATOM 689 N N . VAL A 1 92 ? 11.409 -12.540 0.093 1.00 92.69 92 VAL A N 1
ATOM 690 C CA . VAL A 1 92 ? 10.246 -11.843 -0.464 1.00 92.69 92 VAL A CA 1
ATOM 691 C C . VAL A 1 92 ? 10.091 -10.468 0.184 1.00 92.69 92 VAL A C 1
ATOM 693 O O . VAL A 1 92 ? 10.155 -10.323 1.408 1.00 92.69 92 VAL A O 1
ATOM 696 N N . ASN A 1 93 ? 9.876 -9.452 -0.645 1.00 90.12 93 ASN A N 1
ATOM 697 C CA . ASN A 1 93 ? 9.832 -8.071 -0.191 1.00 90.12 93 ASN A CA 1
ATOM 698 C C . ASN A 1 93 ? 8.452 -7.440 -0.391 1.00 90.12 93 ASN A C 1
ATOM 700 O O . ASN A 1 93 ? 7.842 -6.998 0.575 1.00 90.12 93 ASN A O 1
ATOM 704 N N . THR A 1 94 ? 7.955 -7.411 -1.625 1.00 93.25 94 THR A N 1
ATOM 705 C CA . THR A 1 94 ? 6.754 -6.642 -1.979 1.00 93.25 94 THR A CA 1
ATOM 706 C C . THR A 1 94 ? 5.755 -7.522 -2.724 1.00 93.25 94 THR A C 1
ATOM 708 O O . THR A 1 94 ? 6.156 -8.350 -3.546 1.00 93.25 94 THR A O 1
ATOM 711 N N . VAL A 1 95 ? 4.461 -7.331 -2.444 1.00 96.31 95 VAL A N 1
ATOM 712 C CA . VAL A 1 95 ? 3.338 -7.905 -3.203 1.00 96.31 95 VAL A CA 1
ATOM 713 C C . VAL A 1 95 ? 2.356 -6.805 -3.597 1.00 96.31 95 VAL A C 1
ATOM 715 O O . VAL A 1 95 ? 2.052 -5.929 -2.787 1.00 96.31 95 VAL A O 1
ATOM 718 N N . ARG A 1 96 ? 1.859 -6.853 -4.833 1.00 97.06 96 ARG A N 1
ATOM 719 C CA . ARG A 1 96 ? 0.774 -6.004 -5.345 1.00 97.06 96 ARG A CA 1
ATOM 720 C C . ARG A 1 96 ? -0.246 -6.858 -6.086 1.00 97.06 96 ARG A C 1
ATOM 722 O O . ARG A 1 96 ? 0.084 -7.956 -6.542 1.00 97.06 96 ARG A O 1
ATOM 729 N N . LEU A 1 97 ? -1.461 -6.334 -6.188 1.00 96.06 97 LEU A N 1
ATOM 730 C CA . LEU A 1 97 ? -2.595 -6.979 -6.837 1.00 96.06 97 LEU A CA 1
ATOM 731 C C . LEU A 1 97 ? -2.976 -6.201 -8.101 1.00 96.06 97 LEU A C 1
ATOM 733 O O . LEU A 1 97 ? -3.184 -4.991 -8.046 1.00 96.06 97 LEU A O 1
ATOM 737 N N . LEU A 1 98 ? -3.036 -6.884 -9.242 1.00 94.75 98 LEU A N 1
ATOM 738 C CA . LEU A 1 98 ? -3.492 -6.339 -10.527 1.00 94.75 98 LEU A CA 1
ATOM 739 C C . LEU A 1 98 ? -4.044 -7.471 -11.396 1.00 94.75 98 LEU A C 1
ATOM 741 O O . LEU A 1 98 ? -3.618 -8.609 -11.254 1.00 94.75 98 LEU A O 1
ATOM 745 N N . ASP A 1 99 ? -4.980 -7.164 -12.289 1.00 93.81 99 ASP A N 1
ATOM 746 C CA . ASP A 1 99 ? -5.506 -8.142 -13.250 1.00 93.81 99 ASP A CA 1
ATOM 747 C C . ASP A 1 99 ? -4.486 -8.298 -14.390 1.00 93.81 99 ASP A C 1
ATOM 749 O O . ASP 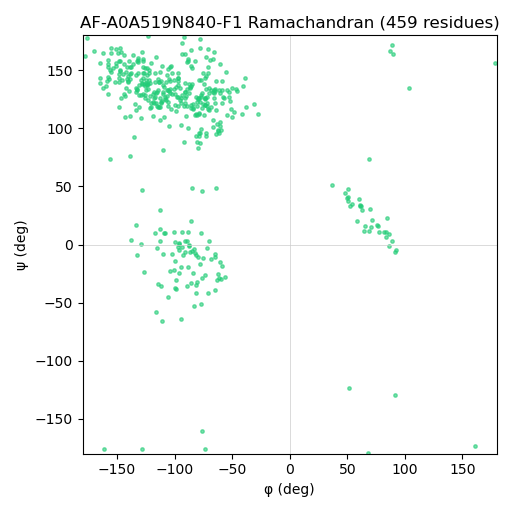A 1 99 ? -4.387 -7.445 -15.276 1.00 93.81 99 ASP A O 1
ATOM 753 N N . VAL A 1 100 ? -3.626 -9.316 -14.294 1.00 94.62 100 VAL A N 1
ATOM 754 C CA . VAL A 1 100 ? -2.466 -9.491 -15.183 1.00 94.62 100 VAL A CA 1
ATOM 755 C C . VAL A 1 100 ? -2.893 -10.115 -16.509 1.00 94.62 100 VAL A C 1
ATOM 757 O O . VAL A 1 100 ? -2.297 -9.820 -17.552 1.00 94.62 100 VAL A O 1
ATOM 760 N N . ASP A 1 101 ? -3.912 -10.973 -16.495 1.00 93.06 101 ASP A N 1
ATOM 761 C CA . ASP A 1 101 ? -4.395 -11.663 -17.689 1.00 93.06 101 ASP A CA 1
ATOM 762 C C . ASP A 1 101 ? -5.793 -11.286 -18.181 1.00 93.06 101 ASP A C 1
ATOM 764 O O . ASP A 1 101 ? -6.275 -11.899 -19.135 1.00 93.06 101 ASP A O 1
ATOM 768 N N . GLU A 1 102 ? -6.335 -10.181 -17.666 1.00 92.25 102 GLU A N 1
ATOM 769 C CA . GLU A 1 102 ? -7.579 -9.540 -18.110 1.00 92.25 102 GLU A CA 1
ATOM 770 C C . GLU A 1 102 ? -8.806 -10.454 -17.932 1.00 92.25 102 GLU A C 1
ATOM 772 O O . GLU A 1 102 ? -9.746 -10.425 -18.734 1.00 92.25 102 GLU A O 1
ATOM 777 N N . ASP A 1 103 ? -8.798 -11.291 -16.888 1.00 93.00 103 ASP A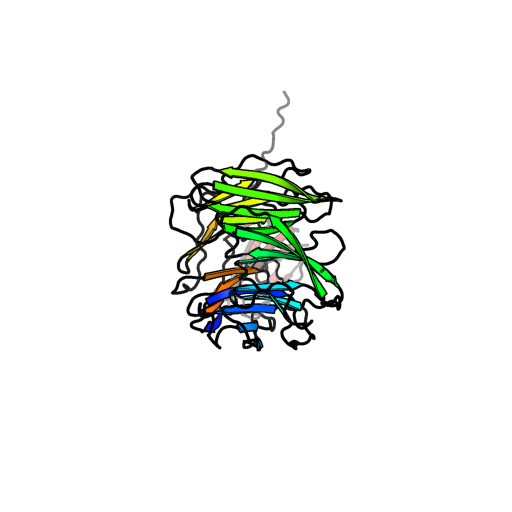 N 1
ATOM 778 C CA . ASP A 1 103 ? -9.903 -12.201 -16.567 1.00 93.00 103 ASP A CA 1
ATOM 779 C C . ASP A 1 103 ? -10.877 -11.647 -15.512 1.00 93.00 103 ASP A C 1
ATOM 781 O O . ASP A 1 103 ? -11.887 -12.288 -15.193 1.00 93.00 103 ASP A O 1
ATOM 785 N N . GLY A 1 104 ? -10.614 -10.430 -15.027 1.00 91.44 104 GLY A N 1
ATOM 786 C CA . GLY A 1 104 ? -11.414 -9.715 -14.043 1.00 91.44 104 GLY A CA 1
ATOM 787 C C . GLY A 1 104 ? -11.069 -10.043 -12.593 1.00 91.44 104 GLY A C 1
ATOM 788 O O . GLY A 1 104 ? -11.683 -9.461 -11.699 1.00 91.44 104 GLY A O 1
ATOM 789 N N . LYS A 1 105 ? -10.114 -10.944 -12.330 1.00 93.44 105 LYS A N 1
ATOM 790 C CA . LYS A 1 105 ? -9.615 -11.236 -10.981 1.00 93.44 105 LYS A CA 1
ATOM 791 C C . LYS A 1 105 ? -8.254 -10.592 -10.792 1.00 93.44 105 LYS A C 1
ATOM 793 O O . LYS A 1 105 ? -7.411 -10.616 -11.681 1.00 93.44 105 LYS A O 1
ATOM 798 N N . LYS A 1 106 ? -7.994 -10.041 -9.607 1.00 94.94 106 LYS A N 1
ATOM 799 C CA . LYS A 1 106 ? -6.648 -9.559 -9.306 1.00 94.94 106 LYS A CA 1
ATOM 800 C C . LYS A 1 106 ? -5.707 -10.735 -9.051 1.00 94.94 106 LYS A C 1
ATOM 802 O O . LYS A 1 106 ? -5.946 -11.579 -8.185 1.00 94.94 106 LYS A O 1
ATOM 807 N N . ASP A 1 107 ? -4.618 -10.751 -9.805 1.00 96.56 107 ASP A N 1
ATOM 808 C CA . ASP A 1 107 ? -3.486 -11.652 -9.668 1.00 96.56 107 ASP A CA 1
ATOM 809 C C . ASP A 1 107 ? -2.422 -11.050 -8.749 1.00 96.56 107 ASP A C 1
ATOM 811 O O . ASP A 1 107 ? -2.386 -9.846 -8.492 1.00 96.56 107 ASP A O 1
ATOM 815 N N . LEU A 1 108 ? -1.500 -11.889 -8.278 1.00 97.50 108 LEU A N 1
ATOM 816 C CA . LEU A 1 108 ? -0.411 -11.447 -7.417 1.00 97.50 108 LEU A CA 1
ATOM 817 C C . LEU A 1 108 ? 0.830 -11.173 -8.253 1.00 97.50 108 LEU A C 1
ATOM 819 O O . LEU A 1 108 ? 1.351 -12.090 -8.885 1.00 97.50 108 LEU A O 1
ATOM 823 N N . VAL A 1 109 ? 1.380 -9.967 -8.162 1.00 97.31 109 VAL A N 1
ATOM 824 C CA . VAL A 1 109 ? 2.748 -9.666 -8.599 1.00 97.31 109 VAL A CA 1
ATOM 825 C C . VAL A 1 109 ? 3.630 -9.540 -7.369 1.00 97.31 109 VAL A C 1
ATOM 827 O O . VAL A 1 109 ? 3.285 -8.868 -6.401 1.00 97.31 109 VAL A O 1
ATOM 830 N N . VAL A 1 110 ? 4.763 -10.236 -7.384 1.00 96.38 110 VAL A N 1
ATOM 831 C CA . VAL A 1 110 ? 5.640 -10.408 -6.226 1.00 96.38 110 VAL A CA 1
ATOM 832 C C . VAL A 1 110 ? 7.084 -10.153 -6.625 1.00 96.38 110 VAL A C 1
ATOM 834 O O . VAL A 1 110 ? 7.564 -10.683 -7.632 1.00 96.38 110 VAL A O 1
ATOM 837 N N . ALA A 1 111 ? 7.786 -9.391 -5.791 1.00 94.69 111 ALA A N 1
ATOM 838 C CA . ALA A 1 111 ? 9.215 -9.152 -5.906 1.00 94.69 111 ALA A CA 1
ATOM 839 C C . ALA A 1 111 ? 9.989 -9.776 -4.736 1.00 94.69 111 ALA A C 1
ATOM 841 O O . ALA A 1 111 ? 9.576 -9.691 -3.573 1.00 94.69 111 ALA A O 1
ATOM 842 N N . ASP A 1 112 ? 11.147 -10.356 -5.044 1.00 90.00 112 ASP A N 1
ATOM 843 C CA . ASP A 1 112 ? 12.117 -10.837 -4.063 1.00 90.00 112 ASP A CA 1
ATOM 844 C C . ASP A 1 112 ? 13.539 -10.359 -4.390 1.00 90.00 112 ASP A C 1
ATOM 846 O O . ASP A 1 112 ? 13.854 -9.966 -5.517 1.00 90.00 112 ASP A O 1
ATOM 850 N N . TRP A 1 113 ? 14.409 -10.355 -3.382 1.00 87.31 113 TRP A N 1
ATOM 851 C CA . TRP A 1 113 ? 15.738 -9.750 -3.498 1.00 87.31 113 TRP A CA 1
ATOM 852 C C . TRP A 1 113 ? 16.753 -10.570 -4.296 1.00 87.31 113 TRP A C 1
ATOM 854 O O . TRP A 1 113 ? 17.810 -10.033 -4.628 1.00 87.31 113 TRP A O 1
ATOM 864 N N . ALA A 1 114 ? 16.478 -11.835 -4.629 1.00 83.94 114 ALA A N 1
ATOM 865 C CA . ALA A 1 114 ? 17.456 -12.680 -5.320 1.00 83.94 114 ALA A CA 1
ATOM 866 C C . ALA A 1 114 ? 17.052 -13.080 -6.744 1.00 83.94 114 ALA A C 1
ATOM 868 O O . ALA A 1 114 ? 17.927 -13.245 -7.592 1.00 83.94 114 ALA A O 1
ATOM 869 N N . THR A 1 115 ? 15.761 -13.280 -7.011 1.00 83.06 115 THR A N 1
ATOM 870 C CA . THR A 1 115 ? 15.250 -13.798 -8.290 1.00 83.06 115 THR A CA 1
ATOM 871 C C . THR A 1 115 ? 14.499 -12.761 -9.120 1.00 83.06 115 THR A C 1
ATOM 873 O O . THR A 1 115 ? 14.252 -13.004 -10.301 1.00 83.06 115 THR A O 1
ATOM 876 N N . GLY A 1 116 ? 14.237 -11.579 -8.554 1.00 91.00 116 GLY A N 1
ATOM 877 C CA . GLY A 1 116 ? 13.596 -10.464 -9.241 1.00 91.00 116 GLY A CA 1
ATOM 878 C C . GLY A 1 116 ? 12.084 -10.491 -9.074 1.00 91.00 116 GLY A C 1
ATOM 879 O O . GLY A 1 116 ? 11.592 -10.562 -7.948 1.00 91.00 116 GLY A O 1
ATOM 880 N N . MET A 1 117 ? 11.347 -10.392 -10.182 1.00 95.06 117 MET A N 1
ATOM 881 C CA . MET A 1 117 ? 9.886 -10.293 -10.160 1.00 95.06 117 MET A CA 1
ATOM 882 C C . MET A 1 117 ? 9.200 -11.523 -10.749 1.00 95.06 117 MET A C 1
ATOM 884 O O . MET A 1 117 ? 9.686 -12.178 -11.673 1.00 95.06 117 MET A O 1
ATOM 888 N N . SER A 1 118 ? 8.022 -11.823 -10.222 1.00 95.31 118 SER A N 1
ATOM 889 C CA . SER A 1 118 ? 7.176 -12.919 -10.674 1.00 95.31 118 SER A CA 1
ATOM 890 C C . SER A 1 118 ? 5.708 -12.582 -10.474 1.00 95.31 118 SER A C 1
ATOM 892 O O . SER A 1 118 ? 5.383 -11.657 -9.733 1.00 95.31 118 SER A O 1
ATOM 894 N N . TRP A 1 119 ? 4.827 -13.344 -11.110 1.00 96.31 119 TRP A N 1
ATOM 895 C CA . TRP A 1 119 ? 3.397 -13.252 -10.880 1.00 96.31 119 TRP A CA 1
ATOM 896 C C . TRP A 1 119 ? 2.763 -14.629 -10.670 1.00 96.31 119 TRP A C 1
ATOM 898 O O . TRP A 1 119 ? 3.329 -15.662 -11.047 1.00 96.31 119 TRP A O 1
ATOM 908 N N . ILE A 1 120 ? 1.614 -14.650 -10.003 1.00 97.06 120 ILE A N 1
ATOM 909 C CA . ILE A 1 120 ? 0.827 -15.842 -9.697 1.00 97.06 120 ILE A CA 1
ATOM 910 C C . ILE A 1 120 ? -0.630 -15.535 -10.021 1.00 97.06 120 ILE A C 1
ATOM 912 O O . ILE A 1 120 ? -1.219 -14.643 -9.413 1.00 97.06 120 ILE A O 1
ATOM 916 N N . LYS A 1 121 ? -1.201 -16.324 -10.934 1.00 96.44 121 LYS A N 1
ATOM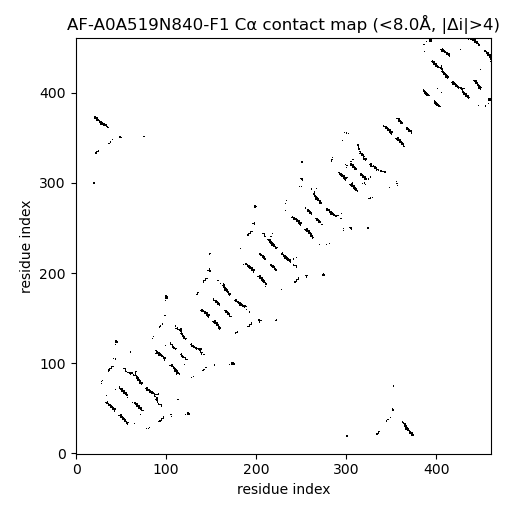 917 C CA . LYS A 1 121 ? -2.603 -16.206 -11.328 1.00 96.44 121 LYS A CA 1
ATOM 918 C C . LYS A 1 121 ? -3.545 -16.533 -10.168 1.00 96.44 121 LYS A C 1
ATOM 920 O O . LYS A 1 121 ? -3.387 -17.588 -9.542 1.00 96.44 121 LYS A O 1
ATOM 925 N N . ASN A 1 122 ? -4.543 -15.691 -9.934 1.00 96.12 122 ASN A N 1
ATOM 926 C CA . ASN A 1 122 ? -5.691 -15.988 -9.095 1.00 96.12 122 ASN A CA 1
ATOM 927 C C . ASN A 1 122 ? -6.726 -16.775 -9.913 1.00 96.12 122 ASN A C 1
ATOM 929 O O . ASN A 1 122 ? -7.357 -16.277 -10.840 1.00 96.12 122 ASN A O 1
ATOM 933 N N . MET A 1 123 ? -6.920 -18.046 -9.572 1.00 93.75 123 MET A N 1
ATOM 934 C CA . MET A 1 123 ? -7.906 -18.897 -10.242 1.00 93.75 123 MET A CA 1
ATOM 935 C C . MET A 1 123 ? -9.323 -18.685 -9.678 1.00 93.75 123 MET A C 1
ATOM 937 O O . MET A 1 123 ? -10.296 -19.168 -10.267 1.00 93.75 123 MET A O 1
ATOM 941 N N . GLY A 1 124 ? -9.464 -17.912 -8.599 1.00 89.69 124 GLY A N 1
ATOM 942 C CA . GLY A 1 124 ? -10.693 -17.674 -7.845 1.00 89.69 124 GLY A CA 1
ATOM 943 C C . GLY A 1 124 ? -10.938 -18.726 -6.765 1.00 89.69 124 GLY A C 1
ATOM 944 O O . GLY A 1 124 ? -10.308 -19.789 -6.754 1.00 89.69 124 GLY A O 1
ATOM 945 N N . SER A 1 125 ? -11.870 -18.431 -5.854 1.00 87.12 125 SER A N 1
ATOM 946 C CA . SER A 1 125 ? -12.252 -19.323 -4.745 1.00 87.12 125 SER A CA 1
ATOM 947 C C . SER A 1 125 ? -11.055 -19.802 -3.907 1.00 87.12 125 SER A C 1
ATOM 949 O O . SER A 1 125 ? -11.025 -20.950 -3.455 1.00 87.12 125 SER A O 1
ATOM 951 N N . GLY A 1 126 ? -10.030 -18.956 -3.764 1.00 84.81 126 GLY A N 1
ATOM 952 C CA . GLY A 1 126 ? -8.828 -19.271 -2.996 1.00 84.81 126 GLY A CA 1
ATOM 953 C C . GLY A 1 126 ? -7.809 -20.191 -3.672 1.00 84.81 126 GLY A C 1
ATOM 954 O O . GLY A 1 126 ? -6.890 -20.679 -3.008 1.00 84.81 126 GLY A O 1
ATOM 955 N N . PHE A 1 127 ? -7.955 -20.467 -4.971 1.00 91.56 127 PHE A N 1
ATOM 956 C CA . PHE A 1 127 ? -6.997 -21.264 -5.736 1.00 91.56 127 PHE A CA 1
ATOM 957 C C . PHE A 1 127 ? -6.021 -20.374 -6.504 1.00 91.56 127 PHE A C 1
ATOM 959 O O . PHE A 1 127 ? -6.419 -19.425 -7.174 1.00 91.56 127 PHE A O 1
ATOM 966 N N . PHE A 1 128 ? -4.740 -20.740 -6.484 1.00 95.94 128 PHE A N 1
ATOM 967 C CA . PHE A 1 128 ? -3.674 -19.987 -7.144 1.00 95.94 128 PHE A CA 1
ATOM 968 C C . PHE A 1 128 ? -2.894 -20.864 -8.123 1.00 95.94 128 PHE A C 1
ATOM 970 O O . PHE A 1 128 ? -2.704 -22.063 -7.902 1.00 95.94 128 PHE A O 1
ATOM 977 N N . GLY A 1 129 ? -2.449 -20.256 -9.220 1.00 95.31 129 GLY A N 1
ATOM 978 C CA . GLY A 1 129 ? -1.606 -20.896 -10.221 1.00 95.31 129 GLY A CA 1
ATOM 979 C C . GLY A 1 129 ? -0.158 -21.094 -9.763 1.00 95.31 129 GLY A C 1
ATOM 980 O O . GLY A 1 129 ? 0.239 -20.787 -8.640 1.00 95.31 129 GLY A O 1
ATOM 981 N N . SER A 1 130 ? 0.677 -21.602 -10.667 1.00 93.88 130 SER A N 1
ATOM 982 C CA . SER A 1 130 ? 2.123 -21.666 -10.443 1.00 93.88 130 SER A CA 1
ATOM 983 C C . SER A 1 130 ? 2.777 -20.293 -10.601 1.00 93.88 130 SER A C 1
ATOM 985 O O . SER A 1 130 ? 2.389 -19.529 -11.483 1.00 93.88 130 SER A O 1
ATOM 987 N N . LYS A 1 131 ? 3.842 -20.037 -9.832 1.00 93.81 131 LYS A N 1
ATOM 988 C CA . LYS A 1 131 ? 4.707 -18.858 -9.986 1.00 93.81 131 LYS A CA 1
ATOM 989 C C . LYS A 1 131 ? 5.299 -18.770 -11.396 1.00 93.81 131 LYS A C 1
ATOM 991 O O . LYS A 1 131 ? 5.968 -19.704 -11.838 1.00 93.81 131 LYS A O 1
ATOM 996 N N . GLN A 1 132 ? 5.109 -17.632 -12.054 1.00 93.56 132 GLN A N 1
ATOM 997 C CA . GLN A 1 132 ? 5.647 -17.317 -13.377 1.00 93.56 132 GLN A CA 1
ATOM 998 C C . GLN A 1 132 ? 6.641 -16.159 -13.272 1.00 93.56 132 GLN A C 1
ATOM 1000 O O . GLN A 1 132 ? 6.353 -15.152 -12.636 1.00 93.56 132 GLN A O 1
ATOM 1005 N N . ALA A 1 133 ? 7.825 -16.288 -13.867 1.00 93.81 133 ALA A N 1
ATOM 1006 C CA . ALA A 1 133 ? 8.822 -15.219 -13.835 1.00 93.81 133 ALA A CA 1
ATOM 1007 C C . ALA A 1 133 ? 8.431 -14.067 -14.774 1.00 93.81 133 ALA A C 1
ATOM 1009 O O . ALA A 1 133 ? 8.018 -14.307 -15.908 1.00 93.81 133 ALA A O 1
ATOM 1010 N N . LEU A 1 134 ? 8.614 -12.830 -14.314 1.00 95.38 134 LEU A N 1
ATOM 1011 C CA . LEU A 1 134 ? 8.529 -11.630 -15.146 1.00 95.38 134 LEU A CA 1
ATOM 1012 C C . LEU A 1 134 ? 9.907 -11.325 -15.765 1.00 95.38 134 LEU A C 1
ATOM 1014 O O . LEU A 1 134 ? 10.924 -11.803 -15.251 1.00 95.38 134 LEU A O 1
ATOM 1018 N N . PRO A 1 135 ? 9.989 -10.545 -16.862 1.00 94.75 135 PRO A N 1
ATOM 1019 C CA . PRO A 1 135 ? 11.246 -10.261 -17.561 1.00 94.75 135 PRO A CA 1
ATOM 1020 C C . PRO A 1 135 ? 12.129 -9.233 -16.823 1.00 94.75 135 PRO A C 1
ATOM 1022 O O . PRO A 1 135 ? 12.677 -8.318 -17.434 1.00 94.75 135 PRO A O 1
ATOM 1025 N N . TYR A 1 136 ? 12.290 -9.394 -15.508 1.00 93.38 136 TYR A N 1
ATOM 1026 C CA . TYR A 1 136 ? 13.174 -8.591 -14.673 1.00 93.38 136 TYR A CA 1
ATOM 1027 C C . TYR A 1 136 ? 13.832 -9.458 -13.599 1.00 93.38 136 TYR A C 1
ATOM 1029 O O . TYR A 1 136 ? 13.190 -9.929 -12.662 1.00 93.38 136 TYR A O 1
ATOM 1037 N N . ASN A 1 137 ? 15.135 -9.679 -13.757 1.00 89.75 137 ASN A N 1
ATOM 1038 C CA . ASN A 1 137 ? 15.928 -10.658 -13.009 1.00 89.75 137 ASN A CA 1
ATOM 1039 C C . ASN A 1 137 ? 16.962 -10.005 -12.074 1.00 89.75 137 ASN A C 1
ATOM 1041 O O . ASN A 1 137 ? 18.033 -10.563 -11.838 1.00 89.75 137 ASN A O 1
ATOM 1045 N N . SER A 1 138 ? 16.666 -8.802 -11.581 1.00 89.56 138 SER A N 1
ATOM 1046 C CA . SER A 1 138 ? 17.502 -8.058 -10.634 1.00 89.56 138 SER A CA 1
ATOM 1047 C C . SER A 1 138 ? 16.743 -7.766 -9.345 1.00 89.56 138 SER A C 1
ATOM 1049 O O . SER A 1 138 ? 15.517 -7.698 -9.355 1.00 89.56 138 SER A O 1
ATOM 1051 N N . ALA A 1 139 ? 17.478 -7.558 -8.251 1.00 89.06 139 ALA A N 1
ATOM 1052 C CA . ALA A 1 139 ? 16.905 -7.211 -6.955 1.00 89.06 139 ALA A CA 1
ATOM 1053 C C . ALA A 1 139 ? 16.064 -5.928 -7.041 1.00 89.06 139 ALA A C 1
ATOM 1055 O O . ALA A 1 139 ? 16.542 -4.883 -7.500 1.00 89.06 139 ALA A O 1
ATOM 1056 N N . VAL A 1 140 ? 14.824 -6.019 -6.568 1.00 91.38 140 VAL A N 1
ATOM 1057 C CA . VAL A 1 140 ? 13.861 -4.915 -6.525 1.00 91.38 140 VAL A CA 1
ATOM 1058 C C . VAL A 1 140 ? 13.718 -4.449 -5.081 1.00 91.38 140 VAL A C 1
ATOM 1060 O O . VAL A 1 140 ? 13.484 -5.267 -4.190 1.00 91.38 140 VAL A O 1
ATOM 1063 N N . SER A 1 141 ? 13.884 -3.148 -4.838 1.00 87.44 141 SER A N 1
ATOM 1064 C CA . SER A 1 141 ? 13.694 -2.565 -3.503 1.00 87.44 141 SER A CA 1
ATOM 1065 C C . SER A 1 141 ? 12.219 -2.295 -3.208 1.00 87.44 141 SER A C 1
ATOM 1067 O O . SER A 1 141 ? 11.759 -2.571 -2.105 1.00 87.44 141 SER A O 1
ATOM 1069 N N . THR A 1 142 ? 11.494 -1.779 -4.200 1.00 89.94 142 THR A N 1
ATOM 1070 C CA . THR A 1 142 ? 10.051 -1.526 -4.184 1.00 89.94 142 THR A CA 1
ATOM 1071 C C . THR A 1 142 ? 9.525 -1.466 -5.620 1.00 89.94 142 THR A C 1
ATOM 1073 O O . THR A 1 142 ? 10.297 -1.230 -6.555 1.00 89.94 142 THR A O 1
ATOM 1076 N N . PHE A 1 143 ? 8.227 -1.676 -5.810 1.00 95.75 143 PHE A N 1
ATOM 1077 C CA . PHE A 1 143 ? 7.545 -1.448 -7.080 1.00 95.75 143 PHE A CA 1
ATOM 1078 C C . PHE A 1 143 ? 6.085 -1.073 -6.836 1.00 95.75 143 PHE A C 1
ATOM 1080 O O . PHE A 1 143 ? 5.512 -1.457 -5.817 1.00 95.75 143 PHE A O 1
ATOM 1087 N N . GLU A 1 144 ? 5.497 -0.379 -7.801 1.00 96.62 144 GLU A N 1
ATOM 1088 C CA . GLU A 1 144 ? 4.069 -0.089 -7.850 1.00 96.62 144 GLU A CA 1
ATOM 1089 C C . GLU A 1 144 ? 3.466 -0.479 -9.193 1.00 96.62 144 GLU A C 1
ATOM 1091 O O . GLU A 1 144 ? 4.181 -0.734 -10.171 1.00 96.62 144 GLU A O 1
ATOM 1096 N N . VAL A 1 145 ? 2.134 -0.523 -9.217 1.00 96.19 145 VAL A N 1
ATOM 1097 C CA . VAL A 1 145 ? 1.344 -0.857 -10.400 1.00 96.19 145 VAL A CA 1
ATOM 1098 C C . VAL A 1 145 ? 0.339 0.237 -10.729 1.00 96.19 145 VAL A C 1
ATOM 1100 O O . VAL A 1 145 ? -0.310 0.780 -9.840 1.00 96.19 145 VAL A O 1
ATOM 1103 N N . GLY A 1 146 ? 0.205 0.551 -12.012 1.00 94.38 146 GLY A N 1
ATOM 1104 C CA . GLY A 1 146 ? -0.625 1.651 -12.501 1.00 94.38 146 GLY A CA 1
ATOM 1105 C C . GLY A 1 146 ? -0.535 1.767 -14.017 1.00 94.38 146 GLY A C 1
ATOM 1106 O O . GLY A 1 146 ? 0.424 1.283 -14.609 1.00 94.38 146 GLY A O 1
ATOM 1107 N N . ASP A 1 147 ? -1.543 2.357 -14.652 1.00 94.44 147 ASP A N 1
ATOM 1108 C CA . ASP A 1 147 ? -1.564 2.561 -16.105 1.00 94.44 147 ASP A CA 1
ATOM 1109 C C . ASP A 1 147 ? -0.711 3.785 -16.470 1.00 94.44 147 ASP A C 1
ATOM 1111 O O . ASP A 1 147 ? -1.214 4.906 -16.562 1.00 94.44 147 ASP A O 1
ATOM 1115 N N . LEU A 1 148 ? 0.608 3.584 -16.585 1.00 94.88 148 LEU A N 1
ATOM 1116 C CA . LEU A 1 148 ? 1.554 4.676 -16.826 1.00 94.88 148 LEU A CA 1
ATOM 1117 C C . LEU A 1 148 ? 1.419 5.208 -18.253 1.00 94.88 148 LEU A C 1
ATOM 1119 O O . LEU A 1 148 ? 1.505 6.412 -18.475 1.00 94.88 148 LEU A O 1
ATOM 1123 N N . ASN A 1 149 ? 1.268 4.316 -19.231 1.00 93.31 149 ASN A N 1
ATOM 1124 C CA . ASN A 1 149 ? 1.225 4.694 -20.641 1.00 93.31 149 ASN A CA 1
ATOM 1125 C C . ASN A 1 149 ? -0.186 5.057 -21.142 1.00 93.31 149 ASN A C 1
ATOM 1127 O O . ASN A 1 149 ? -0.320 5.471 -22.298 1.00 93.31 149 ASN A O 1
ATOM 1131 N N . ASN A 1 150 ? -1.196 4.974 -20.274 1.00 92.38 150 ASN A N 1
ATOM 1132 C CA . ASN A 1 150 ? -2.600 5.280 -20.537 1.00 92.38 150 ASN A CA 1
ATOM 1133 C C . ASN A 1 150 ? -3.201 4.401 -21.646 1.00 92.38 150 ASN A C 1
ATOM 1135 O O . ASN A 1 150 ? -3.951 4.889 -22.500 1.00 92.38 150 ASN A O 1
ATOM 1139 N N . ASP A 1 151 ? -2.834 3.116 -21.673 1.00 92.94 151 ASP A N 1
ATOM 1140 C CA . ASP A 1 151 ? -3.369 2.133 -22.622 1.00 92.94 151 ASP A CA 1
ATOM 1141 C C . ASP A 1 151 ? -4.527 1.287 -22.062 1.00 92.94 151 ASP A C 1
ATOM 1143 O O . ASP A 1 151 ? -5.102 0.457 -22.778 1.00 92.94 151 ASP A O 1
ATOM 1147 N N . GLY A 1 152 ? -4.928 1.559 -20.818 1.00 91.69 152 GLY A N 1
ATOM 1148 C CA . GLY A 1 152 ? -6.001 0.884 -20.101 1.00 91.69 152 GLY A CA 1
ATOM 1149 C C . GLY A 1 152 ? -5.543 -0.348 -19.323 1.00 91.69 152 GLY A C 1
ATOM 1150 O O . GLY A 1 152 ? -6.390 -1.024 -18.735 1.00 91.69 152 GLY A O 1
ATOM 1151 N N . LYS A 1 153 ? -4.242 -0.668 -19.313 1.00 93.38 153 LYS A N 1
ATOM 1152 C CA . LYS A 1 153 ? -3.685 -1.821 -18.596 1.00 93.38 153 LYS A CA 1
ATOM 1153 C C . LYS A 1 153 ? -2.785 -1.352 -17.467 1.00 93.38 153 LYS A C 1
ATOM 1155 O O . LYS A 1 153 ? -1.999 -0.428 -17.607 1.00 93.38 153 LYS A O 1
ATOM 1160 N N . GLN A 1 154 ? -2.871 -2.028 -16.323 1.00 94.88 154 GLN A N 1
ATOM 1161 C CA . GLN A 1 154 ? -1.960 -1.743 -15.218 1.00 94.88 154 GLN A CA 1
ATOM 1162 C C . GLN A 1 154 ? -0.559 -2.255 -15.569 1.00 94.88 154 GLN A C 1
ATOM 1164 O O . GLN A 1 154 ? -0.364 -3.458 -15.771 1.00 94.88 154 GLN A O 1
ATOM 1169 N N . ASP A 1 155 ? 0.400 -1.339 -15.618 1.00 95.94 155 ASP A N 1
ATOM 1170 C CA . ASP A 1 155 ? 1.819 -1.600 -15.812 1.00 95.94 155 ASP A CA 1
ATOM 1171 C C . ASP A 1 155 ? 2.555 -1.771 -14.477 1.00 95.94 155 ASP A C 1
ATOM 1173 O O . ASP A 1 155 ? 1.971 -1.639 -13.402 1.00 95.94 155 ASP A O 1
ATOM 1177 N N . ILE A 1 156 ? 3.863 -2.046 -14.535 1.00 97.50 156 ILE A N 1
ATOM 1178 C CA . ILE A 1 156 ? 4.748 -2.103 -13.368 1.00 97.50 156 ILE A CA 1
ATOM 1179 C C . ILE A 1 156 ? 5.844 -1.041 -13.493 1.00 97.50 156 ILE A C 1
ATOM 1181 O O . ILE A 1 156 ? 6.588 -1.004 -14.478 1.00 97.50 156 ILE A O 1
ATOM 1185 N N . VAL A 1 157 ? 6.022 -0.247 -12.438 1.00 97.56 157 VAL A N 1
ATOM 1186 C CA . VAL A 1 157 ? 7.183 0.632 -12.261 1.00 97.56 157 VAL A CA 1
ATOM 1187 C C . VAL A 1 157 ? 7.939 0.204 -11.011 1.00 97.56 157 VAL A C 1
ATOM 1189 O O . VAL A 1 157 ? 7.365 0.087 -9.933 1.00 97.56 157 VAL A O 1
ATOM 1192 N N . LEU A 1 158 ? 9.237 -0.054 -11.151 1.00 96.62 158 LEU A N 1
ATOM 1193 C CA . LEU A 1 158 ? 10.048 -0.687 -10.108 1.00 96.62 158 LEU A CA 1
ATOM 1194 C C . LEU A 1 158 ? 11.357 0.059 -9.866 1.00 96.62 158 LEU A C 1
ATOM 1196 O O . LEU A 1 158 ? 11.971 0.564 -10.804 1.00 96.62 158 LEU A O 1
ATOM 1200 N N . ALA A 1 159 ? 11.829 0.043 -8.622 1.00 94.44 159 ALA A N 1
ATOM 1201 C CA . ALA A 1 159 ? 13.145 0.531 -8.235 1.00 94.44 159 ALA A CA 1
ATOM 1202 C C . ALA A 1 159 ? 14.153 -0.622 -8.114 1.00 94.44 159 ALA A C 1
ATOM 1204 O O . ALA A 1 159 ? 13.932 -1.604 -7.397 1.00 94.44 159 ALA A O 1
ATOM 1205 N N . GLN A 1 160 ? 15.287 -0.500 -8.802 1.00 92.31 160 GLN A N 1
ATOM 1206 C CA . GLN A 1 160 ? 16.397 -1.438 -8.690 1.00 92.31 160 GLN A CA 1
ATOM 1207 C C . GLN A 1 160 ? 17.216 -1.140 -7.433 1.00 92.31 160 GLN A C 1
ATOM 1209 O O . GLN A 1 160 ? 17.736 -0.038 -7.278 1.00 92.31 160 GLN A O 1
ATOM 1214 N N . LEU A 1 161 ? 17.418 -2.148 -6.579 1.00 84.81 161 LEU A N 1
ATOM 1215 C CA . LEU A 1 161 ? 18.135 -1.973 -5.31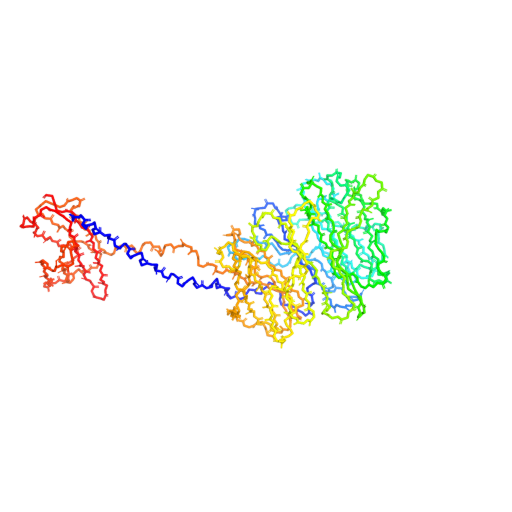1 1.00 84.81 161 LEU A CA 1
ATOM 1216 C C . LEU A 1 161 ? 19.618 -1.600 -5.494 1.00 84.81 161 LEU A C 1
ATOM 1218 O O . LEU A 1 161 ? 20.149 -0.816 -4.724 1.00 84.81 161 LEU A O 1
ATOM 1222 N N . SER A 1 162 ? 20.305 -2.194 -6.474 1.00 80.81 162 SER A N 1
ATOM 1223 C CA . SER A 1 162 ? 21.756 -2.017 -6.670 1.00 80.81 162 SER A CA 1
ATOM 1224 C C . SER A 1 162 ? 22.132 -1.005 -7.752 1.00 80.81 162 SER A C 1
ATOM 1226 O O . SER A 1 162 ? 23.309 -0.681 -7.895 1.00 80.81 162 SER A O 1
ATOM 1228 N N . GLY A 1 163 ? 21.167 -0.612 -8.583 1.00 78.44 163 GLY A N 1
ATOM 1229 C CA . GLY A 1 163 ? 21.384 0.273 -9.730 1.00 78.44 163 GLY A CA 1
ATOM 1230 C C . GLY A 1 163 ? 20.944 1.710 -9.487 1.00 78.44 163 GLY A C 1
ATOM 1231 O O . GLY A 1 163 ? 21.226 2.558 -10.328 1.00 78.44 163 GLY A O 1
ATOM 1232 N N . ASP A 1 164 ? 20.274 1.979 -8.359 1.00 88.25 164 ASP A N 1
ATOM 1233 C CA . ASP A 1 164 ? 19.727 3.293 -8.014 1.00 88.25 164 ASP A CA 1
ATOM 1234 C C . ASP A 1 164 ? 18.937 3.917 -9.178 1.00 88.25 164 ASP A C 1
ATOM 1236 O O . ASP A 1 164 ? 19.099 5.091 -9.531 1.00 88.25 164 ASP A O 1
ATOM 1240 N N . SER A 1 165 ? 18.116 3.080 -9.814 1.00 94.31 165 SER A N 1
ATOM 1241 C CA . SER A 1 165 ? 17.370 3.369 -11.034 1.00 94.31 165 SER A CA 1
ATOM 1242 C C . SER A 1 165 ? 15.937 2.864 -10.940 1.00 94.31 165 SER A C 1
ATOM 1244 O O . SER A 1 165 ? 15.624 1.929 -10.203 1.00 94.31 165 SER A O 1
ATOM 1246 N N . VAL A 1 166 ? 15.057 3.489 -11.715 1.00 96.38 166 VAL A N 1
ATOM 1247 C CA . VAL A 1 166 ? 13.650 3.128 -11.850 1.00 96.38 166 VAL A CA 1
ATOM 1248 C C . VAL A 1 166 ? 13.397 2.655 -13.269 1.00 96.38 166 VAL A C 1
ATOM 1250 O O . VAL A 1 166 ? 13.830 3.286 -14.240 1.00 96.38 166 VAL A O 1
ATOM 1253 N N . HIS A 1 167 ? 12.699 1.534 -13.382 1.00 96.31 167 HIS A N 1
ATOM 1254 C CA . HIS A 1 167 ? 12.415 0.856 -14.635 1.00 96.31 167 HIS A CA 1
ATOM 1255 C C . HIS A 1 167 ? 10.915 0.707 -14.841 1.00 96.31 167 HIS A C 1
ATOM 1257 O O . HIS A 1 167 ? 10.152 0.576 -13.885 1.00 96.31 167 HIS A O 1
ATOM 1263 N N . PHE A 1 168 ? 10.527 0.697 -16.109 1.00 96.31 168 PHE A N 1
ATOM 1264 C CA . PHE A 1 168 ? 9.166 0.526 -16.574 1.00 96.31 168 PHE A CA 1
ATOM 1265 C C . PHE A 1 168 ? 9.031 -0.828 -17.276 1.00 96.31 168 PHE A C 1
ATOM 1267 O O . PHE A 1 168 ? 9.770 -1.138 -18.218 1.00 96.31 168 PHE A O 1
ATOM 1274 N N . MET A 1 169 ? 8.094 -1.644 -16.800 1.00 96.94 169 MET A N 1
ATOM 1275 C CA . MET A 1 169 ? 7.661 -2.870 -17.455 1.00 96.94 169 MET A CA 1
ATOM 1276 C C . MET A 1 169 ? 6.209 -2.720 -17.876 1.00 96.94 169 MET A C 1
ATOM 1278 O O . MET A 1 169 ? 5.322 -2.571 -17.037 1.00 96.94 169 MET A O 1
ATOM 1282 N N . ARG A 1 170 ? 5.979 -2.813 -19.180 1.00 95.62 170 ARG A N 1
ATOM 1283 C CA . ARG A 1 170 ? 4.668 -2.600 -19.773 1.00 95.62 170 ARG A CA 1
ATOM 1284 C C . ARG A 1 170 ? 3.873 -3.894 -19.831 1.00 95.62 170 ARG A C 1
ATOM 1286 O O . ARG A 1 170 ? 4.399 -4.922 -20.280 1.00 95.62 170 ARG A O 1
ATOM 1293 N N . ASN A 1 171 ? 2.615 -3.833 -19.423 1.00 95.69 171 ASN A N 1
ATOM 1294 C CA . ASN A 1 171 ? 1.666 -4.918 -19.575 1.00 95.69 171 ASN A CA 1
ATOM 1295 C C . ASN A 1 171 ? 1.165 -4.956 -21.022 1.00 95.69 171 ASN A C 1
ATOM 1297 O O . ASN A 1 171 ? 0.635 -3.991 -21.558 1.00 95.69 171 ASN A O 1
ATOM 1301 N N . THR A 1 172 ? 1.347 -6.087 -21.696 1.00 94.06 172 THR A N 1
ATOM 1302 C CA . THR A 1 172 ? 0.850 -6.282 -23.069 1.00 94.06 172 THR A CA 1
ATOM 1303 C C . THR A 1 172 ? -0.492 -7.019 -23.110 1.00 94.06 172 THR A C 1
ATOM 1305 O O . THR A 1 172 ? -1.100 -7.140 -24.177 1.00 94.06 172 THR A O 1
ATOM 1308 N N . GLY A 1 173 ? -1.005 -7.425 -21.947 1.00 88.75 173 GLY A N 1
ATOM 1309 C CA . GLY A 1 173 ? -2.212 -8.223 -21.760 1.00 88.75 173 GLY A CA 1
ATOM 1310 C C . GLY A 1 173 ? -1.954 -9.726 -21.791 1.00 88.75 173 GLY A C 1
ATOM 1311 O O . GLY A 1 173 ? -0.862 -10.185 -22.145 1.00 88.75 173 GLY A O 1
ATOM 1312 N N . ASN A 1 174 ? -2.987 -10.503 -21.450 1.00 88.56 174 ASN A N 1
ATOM 1313 C CA . ASN A 1 174 ? -2.961 -11.972 -21.423 1.00 88.56 174 ASN A CA 1
ATOM 1314 C C . ASN A 1 174 ? -1.768 -12.543 -20.629 1.00 88.56 174 ASN A C 1
ATOM 1316 O O . ASN A 1 174 ? -1.099 -13.481 -21.073 1.00 88.56 174 ASN A O 1
ATOM 1320 N N . GLY A 1 175 ? -1.437 -11.934 -19.492 1.00 89.00 175 GLY A N 1
ATOM 1321 C CA . GLY A 1 175 ? -0.384 -12.413 -18.606 1.00 89.00 175 GLY A CA 1
ATOM 1322 C C . GLY A 1 175 ? 1.044 -12.131 -19.067 1.00 89.00 175 GLY A C 1
ATOM 1323 O O . GLY A 1 175 ? 1.984 -12.764 -18.582 1.00 89.00 175 GLY A O 1
ATOM 1324 N N . THR A 1 176 ? 1.230 -11.216 -20.024 1.00 93.38 176 THR A N 1
ATOM 1325 C CA . THR A 1 176 ? 2.540 -10.931 -20.620 1.00 93.38 176 THR A CA 1
ATOM 1326 C C . THR A 1 176 ? 3.000 -9.509 -20.327 1.00 93.38 176 THR A C 1
ATOM 1328 O O . THR A 1 176 ? 2.383 -8.541 -20.767 1.00 93.38 176 THR A O 1
ATOM 1331 N N . PHE A 1 177 ? 4.164 -9.389 -19.687 1.00 96.44 177 PHE A N 1
ATOM 1332 C CA . PHE A 1 177 ? 4.893 -8.130 -19.532 1.00 96.44 177 PHE A CA 1
ATOM 1333 C C . PHE A 1 177 ? 6.113 -8.084 -20.446 1.00 96.44 177 PHE A C 1
ATOM 1335 O O . PHE A 1 177 ? 6.737 -9.111 -20.725 1.00 96.44 177 PHE A O 1
ATOM 1342 N N . VAL A 1 178 ? 6.498 -6.878 -20.856 1.00 96.31 178 VAL A N 1
ATOM 1343 C CA . VAL A 1 178 ? 7.767 -6.609 -21.538 1.00 96.31 178 VAL A CA 1
ATOM 1344 C C . VAL A 1 178 ? 8.570 -5.579 -20.755 1.00 96.31 178 VAL A C 1
ATOM 1346 O O . VAL A 1 178 ? 8.017 -4.619 -20.226 1.00 96.31 178 VAL A O 1
ATOM 1349 N N . TYR A 1 179 ? 9.889 -5.763 -20.693 1.00 96.31 179 TYR A N 1
ATOM 1350 C CA . TYR A 1 179 ? 10.772 -4.692 -20.243 1.00 96.31 179 TYR A CA 1
ATOM 1351 C C . TYR A 1 179 ? 10.756 -3.581 -21.291 1.00 96.31 179 TYR A C 1
ATOM 1353 O O . TYR A 1 179 ? 11.126 -3.824 -22.442 1.00 96.31 179 TYR A O 1
ATOM 1361 N N . ASP A 1 180 ? 10.318 -2.390 -20.899 1.00 94.38 180 ASP A N 1
ATOM 1362 C CA . ASP A 1 180 ? 10.187 -1.263 -21.813 1.00 94.38 180 ASP A CA 1
ATOM 1363 C C . ASP A 1 180 ? 11.450 -0.394 -21.757 1.00 94.38 180 ASP A C 1
ATOM 1365 O O . ASP A 1 180 ? 12.216 -0.323 -22.722 1.00 94.38 180 ASP A O 1
ATOM 1369 N N . SER A 1 181 ? 11.730 0.211 -20.599 1.00 93.81 181 SER A N 1
ATOM 1370 C CA . SER A 1 181 ? 12.833 1.163 -20.467 1.00 93.81 181 SER A CA 1
ATOM 1371 C C . SER A 1 181 ? 13.267 1.414 -19.018 1.00 93.81 181 SER A C 1
ATOM 1373 O O . SER A 1 181 ? 12.580 1.080 -18.055 1.00 93.81 181 SER A O 1
ATOM 1375 N N . MET A 1 182 ? 14.450 2.016 -18.860 1.00 94.81 182 MET A N 1
ATOM 1376 C CA . MET A 1 182 ? 14.855 2.677 -17.617 1.00 94.81 182 MET A CA 1
ATOM 1377 C C . MET A 1 182 ? 14.385 4.129 -17.695 1.00 94.81 182 MET A C 1
ATOM 1379 O O . MET A 1 182 ? 14.810 4.856 -18.594 1.00 94.81 182 MET A O 1
ATOM 1383 N N . ILE A 1 183 ? 13.524 4.543 -16.770 1.00 95.06 183 ILE A N 1
ATOM 1384 C CA . ILE A 1 183 ? 12.821 5.832 -16.837 1.00 95.06 183 ILE A CA 1
ATOM 1385 C C . ILE A 1 183 ? 13.444 6.909 -15.947 1.00 95.06 183 ILE A C 1
ATOM 1387 O O . ILE A 1 183 ? 13.274 8.104 -16.192 1.00 95.06 183 ILE A O 1
ATOM 1391 N N . TYR A 1 184 ? 14.203 6.497 -14.932 1.00 95.38 184 TYR A N 1
ATOM 1392 C CA . TYR A 1 184 ? 14.866 7.412 -14.014 1.00 95.38 184 TYR A CA 1
ATOM 1393 C C . TYR A 1 184 ? 16.134 6.778 -13.438 1.00 95.38 184 TYR A C 1
ATOM 1395 O O . TYR A 1 184 ? 16.149 5.594 -13.123 1.00 95.38 184 TYR A O 1
ATOM 1403 N N . ALA A 1 185 ? 17.209 7.553 -13.309 1.00 94.62 185 ALA A N 1
ATOM 1404 C CA . ALA A 1 185 ? 18.482 7.098 -12.744 1.00 94.62 185 ALA A CA 1
ATOM 1405 C C . ALA A 1 185 ? 19.060 8.191 -11.833 1.00 94.62 185 ALA A C 1
ATOM 1407 O O . ALA A 1 185 ? 19.951 8.942 -12.247 1.00 94.62 185 ALA A O 1
ATOM 1408 N N . PRO A 1 186 ? 18.512 8.348 -10.616 1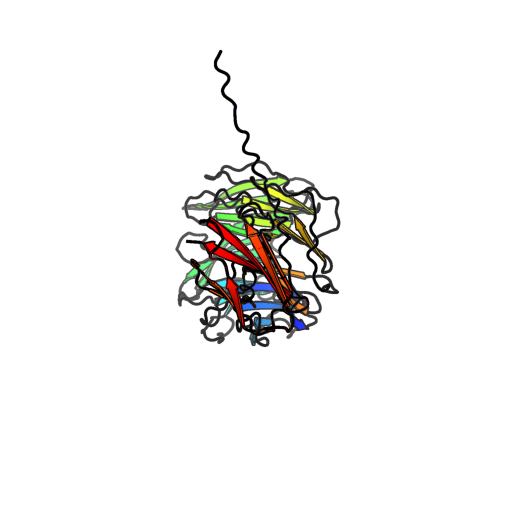.00 90.25 186 PRO A N 1
ATOM 1409 C CA . PRO A 1 186 ? 18.973 9.357 -9.675 1.00 90.25 186 PRO A CA 1
ATOM 1410 C C . PRO A 1 186 ? 20.432 9.148 -9.241 1.00 90.25 186 PRO A C 1
ATOM 1412 O O . PRO A 1 186 ? 21.107 10.133 -8.941 1.00 90.25 186 PRO A O 1
ATOM 1415 N N . ASN A 1 187 ? 20.949 7.911 -9.287 1.00 89.69 187 ASN A N 1
ATOM 1416 C CA . ASN A 1 187 ? 22.232 7.503 -8.684 1.00 89.69 187 ASN A CA 1
ATOM 1417 C C . ASN A 1 187 ? 22.241 7.650 -7.150 1.00 89.69 187 ASN A C 1
ATOM 1419 O O . ASN A 1 187 ? 23.266 7.969 -6.544 1.00 89.69 187 ASN A O 1
ATOM 1423 N N . TYR A 1 188 ? 21.068 7.503 -6.542 1.00 89.75 188 TYR A N 1
ATOM 1424 C CA . TYR A 1 188 ? 20.861 7.372 -5.108 1.00 89.75 188 TYR A CA 1
ATOM 1425 C C . TYR A 1 188 ? 19.551 6.623 -4.843 1.00 89.75 188 TYR A C 1
ATOM 1427 O O . TYR A 1 188 ? 18.755 6.416 -5.762 1.00 89.75 188 TYR A O 1
ATOM 1435 N N . ASN A 1 189 ? 19.331 6.233 -3.586 1.00 89.12 189 ASN A N 1
ATOM 1436 C CA . ASN A 1 189 ? 18.210 5.388 -3.190 1.00 89.12 189 ASN A CA 1
ATOM 1437 C C . ASN A 1 189 ? 16.873 5.957 -3.671 1.00 89.12 189 ASN A C 1
ATOM 1439 O O . ASN A 1 189 ? 16.555 7.123 -3.435 1.00 89.12 189 ASN A O 1
ATOM 1443 N N . VAL A 1 190 ? 16.074 5.097 -4.293 1.00 92.56 190 VAL A N 1
ATOM 1444 C CA . VAL A 1 190 ? 14.657 5.348 -4.547 1.00 92.56 190 VAL A CA 1
ATOM 1445 C C . VAL A 1 190 ? 13.890 4.792 -3.365 1.00 92.56 190 VAL A C 1
ATOM 1447 O O . VAL A 1 190 ? 14.011 3.606 -3.048 1.00 92.56 190 VAL A O 1
ATOM 1450 N N . TYR A 1 191 ? 13.134 5.654 -2.700 1.00 88.94 191 TYR A N 1
ATOM 1451 C CA . TYR A 1 191 ? 12.433 5.271 -1.490 1.00 88.94 191 TYR A CA 1
ATOM 1452 C C . TYR A 1 191 ? 10.956 4.956 -1.715 1.00 88.94 191 TYR A C 1
ATOM 1454 O O . TYR A 1 191 ? 10.435 4.023 -1.106 1.00 88.94 191 TYR A O 1
ATOM 1462 N N . SER A 1 192 ? 10.289 5.696 -2.602 1.00 91.44 192 SER A N 1
ATOM 1463 C CA . SER A 1 192 ? 8.910 5.401 -2.982 1.00 91.44 192 SER A CA 1
ATOM 1464 C C . SER A 1 192 ? 8.601 5.771 -4.421 1.00 91.44 192 SER A C 1
ATOM 1466 O O . SER A 1 192 ? 9.292 6.577 -5.051 1.00 91.44 192 SER A O 1
ATOM 1468 N N . ILE A 1 193 ? 7.561 5.113 -4.913 1.00 95.19 193 ILE A N 1
ATOM 1469 C CA . ILE A 1 193 ? 6.951 5.243 -6.226 1.00 95.19 193 ILE A CA 1
ATOM 1470 C C . ILE A 1 193 ? 5.455 5.307 -5.917 1.00 95.19 193 ILE A C 1
ATOM 1472 O O . ILE A 1 193 ? 5.002 4.502 -5.114 1.00 95.19 193 ILE A O 1
ATOM 1476 N N . GLU A 1 194 ? 4.720 6.261 -6.473 1.00 95.19 194 GLU A N 1
ATOM 1477 C CA . GLU A 1 194 ? 3.277 6.413 -6.248 1.00 95.19 194 GLU A CA 1
ATOM 1478 C C . GLU A 1 194 ? 2.606 6.824 -7.564 1.00 95.19 194 GLU A C 1
ATOM 1480 O O . GLU A 1 194 ? 3.182 7.606 -8.323 1.00 95.19 194 GLU A O 1
ATOM 1485 N N . PHE A 1 195 ? 1.403 6.315 -7.829 1.00 95.44 195 PHE A N 1
ATOM 1486 C CA . PHE A 1 195 ? 0.604 6.663 -9.008 1.00 95.44 195 PHE A CA 1
ATOM 1487 C C . PHE A 1 195 ? -0.589 7.539 -8.622 1.00 95.44 195 PHE A C 1
ATOM 1489 O O . PHE A 1 195 ? -1.252 7.269 -7.622 1.00 95.44 195 PHE A O 1
ATOM 1496 N N . GLY A 1 196 ? -0.908 8.543 -9.436 1.00 93.12 196 GLY A N 1
ATOM 1497 C CA . GLY A 1 196 ? -2.124 9.346 -9.280 1.00 93.12 196 GLY A CA 1
ATOM 1498 C C . GLY A 1 196 ? -2.271 10.385 -10.383 1.00 93.12 196 GLY A C 1
ATOM 1499 O O . GLY A 1 196 ? -1.298 10.696 -11.049 1.00 93.12 196 GLY A O 1
ATOM 1500 N N . ASP A 1 197 ? -3.469 10.923 -10.579 1.00 92.69 197 ASP A N 1
ATOM 1501 C CA . ASP A 1 197 ? -3.713 12.051 -11.490 1.00 92.69 197 ASP A CA 1
ATOM 1502 C C . ASP A 1 197 ? -3.508 13.364 -10.713 1.00 92.69 197 ASP A C 1
ATOM 1504 O O . ASP A 1 197 ? -4.355 13.753 -9.900 1.00 92.69 197 ASP A O 1
ATOM 1508 N N . LEU A 1 198 ? -2.343 14.003 -10.869 1.00 93.38 198 LEU A N 1
ATOM 1509 C CA . LEU A 1 198 ? -2.008 15.216 -10.121 1.00 93.38 198 LEU A CA 1
ATOM 1510 C C . LEU A 1 198 ? -2.307 16.493 -10.910 1.00 93.38 198 LEU A C 1
ATOM 1512 O O . LEU A 1 198 ? -2.500 17.540 -10.289 1.00 93.38 198 LEU A O 1
ATOM 1516 N N . ASP A 1 199 ? -2.336 16.469 -12.238 1.00 91.62 199 ASP A N 1
ATOM 1517 C CA . ASP A 1 199 ? -2.682 17.658 -13.026 1.00 91.62 199 ASP A CA 1
ATOM 1518 C C . ASP A 1 199 ? -4.177 17.759 -13.375 1.00 91.62 199 ASP A C 1
ATOM 1520 O O . ASP A 1 199 ? -4.621 18.850 -13.747 1.00 91.62 199 ASP A O 1
ATOM 1524 N N . GLN A 1 200 ? -4.956 16.703 -13.109 1.00 91.44 200 GLN A N 1
ATOM 1525 C CA . GLN A 1 200 ? -6.379 16.524 -13.430 1.00 91.44 200 GLN A CA 1
ATOM 1526 C C . GLN A 1 200 ? -6.667 16.364 -14.922 1.00 91.44 200 GLN A C 1
ATOM 1528 O O . GLN A 1 200 ? -7.742 16.756 -15.400 1.00 91.44 200 GLN A O 1
ATOM 1533 N N . ASP A 1 201 ? -5.729 15.800 -15.678 1.00 92.00 201 ASP A N 1
ATOM 1534 C CA . ASP A 1 201 ? -5.921 15.516 -17.096 1.00 92.00 201 ASP A CA 1
ATOM 1535 C C . ASP A 1 201 ? -6.524 14.120 -17.374 1.00 92.00 201 ASP A C 1
ATOM 1537 O O . ASP A 1 201 ? -6.766 13.781 -18.540 1.00 92.00 201 ASP A O 1
ATOM 1541 N N . GLN A 1 202 ? -6.859 13.364 -16.316 1.00 90.56 202 GLN A N 1
ATOM 1542 C CA . GLN A 1 202 ? -7.348 11.977 -16.333 1.00 90.56 202 GLN A CA 1
ATOM 1543 C C . GLN A 1 202 ? -6.328 10.951 -16.839 1.00 90.56 202 GLN A C 1
ATOM 1545 O O . GLN A 1 202 ? -6.709 9.823 -17.169 1.00 90.56 202 GLN A O 1
ATOM 1550 N N . LYS A 1 203 ? -5.048 11.313 -16.905 1.00 92.38 203 LYS A N 1
ATOM 1551 C CA . LYS A 1 203 ? -3.948 10.376 -17.099 1.00 92.38 203 LYS A CA 1
ATOM 1552 C C . LYS A 1 203 ? -3.223 10.145 -15.790 1.00 92.38 203 LYS A C 1
ATOM 1554 O O . LYS A 1 203 ? -3.209 10.976 -14.888 1.00 92.38 203 LYS A O 1
ATOM 1559 N N . THR A 1 204 ? -2.627 8.968 -15.681 1.00 93.38 204 THR A N 1
ATOM 1560 C CA . THR A 1 204 ? -1.879 8.627 -14.478 1.00 93.38 204 THR A CA 1
ATOM 1561 C C . THR A 1 204 ? -0.497 9.269 -14.522 1.00 93.38 204 THR A C 1
ATOM 1563 O O . THR A 1 204 ? 0.293 9.009 -15.433 1.00 93.38 204 THR A O 1
ATOM 1566 N N . ASP A 1 205 ? -0.174 10.036 -13.488 1.00 94.56 205 ASP A N 1
ATOM 1567 C CA . ASP A 1 205 ? 1.169 10.520 -13.204 1.00 94.56 205 ASP A CA 1
ATOM 1568 C C . ASP A 1 205 ? 1.897 9.588 -12.234 1.00 94.56 205 ASP A C 1
ATOM 1570 O O . ASP A 1 205 ? 1.305 8.770 -11.524 1.00 94.56 205 ASP A O 1
ATOM 1574 N N . LEU A 1 206 ? 3.215 9.751 -12.173 1.00 96.25 206 LEU A N 1
ATOM 1575 C CA . LEU A 1 206 ? 4.094 9.001 -11.289 1.00 96.25 206 LEU A CA 1
ATOM 1576 C C . LEU A 1 206 ? 4.887 9.951 -10.392 1.00 96.25 206 LEU A C 1
ATOM 1578 O O . LEU A 1 206 ? 5.640 10.788 -10.885 1.00 96.25 206 LEU A O 1
ATOM 1582 N N . ILE A 1 207 ? 4.800 9.783 -9.076 1.00 96.31 207 ILE A N 1
ATOM 1583 C CA . ILE A 1 207 ? 5.674 10.458 -8.115 1.00 96.31 207 ILE A CA 1
ATOM 1584 C C . ILE A 1 207 ? 6.784 9.513 -7.675 1.00 96.31 207 ILE A C 1
ATOM 1586 O O . ILE A 1 207 ? 6.529 8.396 -7.232 1.00 96.31 207 ILE A O 1
ATOM 1590 N N . ILE A 1 208 ? 8.029 9.983 -7.752 1.00 95.50 208 ILE A N 1
ATOM 1591 C CA . ILE A 1 208 ? 9.198 9.258 -7.254 1.00 95.50 208 ILE A CA 1
ATOM 1592 C C . ILE A 1 208 ? 9.901 10.093 -6.191 1.00 95.50 208 ILE A C 1
ATOM 1594 O O . ILE A 1 208 ? 10.377 11.200 -6.470 1.00 95.50 208 ILE A O 1
ATOM 1598 N N . SER A 1 209 ? 10.028 9.519 -4.996 1.00 92.81 209 SER A N 1
ATOM 1599 C CA . SER A 1 209 ? 10.885 10.042 -3.932 1.00 92.81 209 SER A CA 1
ATOM 1600 C C . SER A 1 209 ? 12.217 9.322 -3.930 1.00 92.81 209 SER A C 1
ATOM 1602 O O . SER A 1 209 ? 12.289 8.092 -3.885 1.00 92.81 209 SER A O 1
ATOM 1604 N N . SER A 1 210 ? 13.294 10.092 -3.973 1.00 92.25 210 SER A N 1
ATOM 1605 C CA . SER A 1 210 ? 14.645 9.553 -4.023 1.00 92.25 210 SER A CA 1
ATOM 1606 C C . SER A 1 210 ? 15.629 10.475 -3.324 1.00 92.25 210 SER A C 1
ATOM 1608 O O . SER A 1 210 ? 15.502 11.699 -3.373 1.00 92.25 210 SER A O 1
ATOM 1610 N N . GLY A 1 211 ? 16.653 9.900 -2.706 1.00 89.12 211 GLY A N 1
ATOM 1611 C CA . GLY A 1 211 ? 17.735 10.705 -2.177 1.00 89.12 211 GLY A CA 1
ATOM 1612 C C . GLY A 1 211 ? 18.906 9.955 -1.576 1.00 89.12 211 GLY A C 1
ATOM 1613 O O . GLY A 1 211 ? 18.967 8.731 -1.487 1.00 89.12 211 GLY A O 1
ATOM 1614 N N . SER A 1 212 ? 19.870 10.762 -1.164 1.00 85.94 212 SER A N 1
ATOM 1615 C CA . SER A 1 212 ? 21.073 10.402 -0.439 1.00 85.94 212 SER A CA 1
ATOM 1616 C C . SER A 1 212 ? 21.208 11.289 0.798 1.00 85.94 212 SER A C 1
ATOM 1618 O O . SER A 1 212 ? 20.382 12.158 1.086 1.00 85.94 212 SER A O 1
ATOM 1620 N N . THR A 1 213 ? 22.309 11.128 1.522 1.00 79.81 213 THR A N 1
ATOM 1621 C CA . THR A 1 213 ? 22.653 12.010 2.640 1.00 79.81 213 THR A CA 1
ATOM 1622 C C . THR A 1 213 ? 22.931 13.462 2.228 1.00 79.81 213 THR A C 1
ATOM 1624 O O . THR A 1 213 ? 23.039 14.312 3.105 1.00 79.81 213 THR A O 1
ATOM 1627 N N . THR A 1 214 ? 23.054 13.773 0.931 1.00 83.44 214 THR A N 1
ATOM 1628 C CA . THR A 1 214 ? 23.394 15.127 0.448 1.00 83.44 214 THR A CA 1
ATOM 1629 C C . THR A 1 214 ? 22.458 15.673 -0.626 1.00 83.44 214 THR A C 1
ATOM 1631 O O . THR A 1 214 ? 22.721 16.731 -1.199 1.00 83.44 214 THR A O 1
ATOM 1634 N N . THR A 1 215 ? 21.431 14.927 -1.026 1.00 87.31 215 THR A N 1
ATOM 1635 C CA . THR A 1 215 ? 20.443 15.385 -2.012 1.00 87.31 215 THR A CA 1
ATOM 1636 C C . THR A 1 215 ? 19.171 14.581 -1.851 1.00 87.31 215 THR A C 1
ATOM 1638 O O . THR A 1 215 ? 19.222 13.360 -1.856 1.00 87.31 215 THR A O 1
ATOM 1641 N N . GLN A 1 216 ? 18.038 15.263 -1.753 1.00 88.12 216 GLN A N 1
ATOM 1642 C CA . GLN A 1 216 ? 16.711 14.653 -1.709 1.00 88.12 216 GLN A CA 1
ATOM 1643 C C . GLN A 1 216 ? 15.855 15.259 -2.811 1.00 88.12 216 GLN A C 1
ATOM 1645 O O . GLN A 1 216 ? 15.939 16.470 -3.039 1.00 88.12 216 GLN A O 1
ATOM 1650 N N . LYS A 1 217 ? 15.061 14.437 -3.498 1.00 91.62 217 LYS A N 1
ATOM 1651 C CA . LYS A 1 217 ? 14.175 14.856 -4.580 1.00 91.62 217 LYS A CA 1
ATOM 1652 C C . LYS A 1 217 ? 12.841 14.138 -4.528 1.00 91.62 217 LYS A C 1
ATOM 1654 O O . LYS A 1 217 ? 12.790 12.924 -4.351 1.00 91.62 217 LYS A O 1
ATOM 1659 N N . VAL A 1 218 ? 11.799 14.908 -4.810 1.00 93.38 218 VAL A N 1
ATOM 1660 C CA . VAL A 1 218 ? 10.494 14.379 -5.201 1.00 93.38 218 VAL A CA 1
ATOM 1661 C C . VAL A 1 218 ? 10.190 14.903 -6.593 1.00 93.38 218 VAL A C 1
ATOM 1663 O O . VAL A 1 218 ? 10.248 16.114 -6.835 1.00 93.38 218 VAL A O 1
ATOM 1666 N N . VAL A 1 219 ? 9.966 13.981 -7.523 1.00 94.94 219 VAL A N 1
ATOM 1667 C CA . VAL A 1 219 ? 9.828 14.274 -8.951 1.00 94.94 219 VAL A CA 1
ATOM 1668 C C . VAL A 1 219 ? 8.551 13.625 -9.465 1.00 94.94 219 VAL A C 1
ATOM 1670 O O . VAL A 1 219 ? 8.345 12.433 -9.250 1.00 94.94 219 VAL A O 1
ATOM 1673 N N . LYS A 1 220 ? 7.725 14.420 -10.145 1.00 95.56 220 LYS A N 1
ATOM 1674 C CA . LYS A 1 220 ? 6.578 13.971 -10.931 1.00 95.56 220 LYS A CA 1
ATOM 1675 C C . LYS A 1 220 ? 7.044 13.569 -12.327 1.00 95.56 220 LYS A C 1
ATOM 1677 O O . LYS A 1 220 ? 7.867 14.273 -12.917 1.00 95.56 220 LYS A O 1
ATOM 1682 N N . PHE A 1 221 ? 6.514 12.471 -12.848 1.00 95.44 221 PHE A N 1
ATOM 1683 C CA . PHE A 1 221 ? 6.694 12.023 -14.218 1.00 95.44 221 PHE A CA 1
ATOM 1684 C C . PHE A 1 221 ? 5.340 11.858 -14.893 1.00 95.44 221 PHE A C 1
ATOM 1686 O O . PHE A 1 221 ? 4.431 11.283 -14.303 1.00 95.44 221 PHE A O 1
ATOM 1693 N N . GLU A 1 222 ? 5.254 12.292 -16.144 1.00 93.88 222 GLU A N 1
ATOM 1694 C CA . GLU A 1 222 ? 4.044 12.197 -16.964 1.00 93.88 222 GLU A CA 1
ATOM 1695 C C . GLU A 1 222 ? 4.375 11.493 -18.274 1.00 93.88 222 GLU A C 1
ATOM 1697 O O . GLU A 1 222 ? 5.393 11.800 -18.910 1.00 93.88 222 GLU A O 1
ATOM 1702 N N . TYR A 1 223 ? 3.526 10.567 -18.714 1.00 90.94 223 TYR A N 1
ATOM 1703 C CA . TYR A 1 223 ? 3.743 9.845 -19.965 1.00 90.94 223 TYR A CA 1
ATOM 1704 C C . TYR A 1 223 ? 3.279 10.666 -21.170 1.00 90.94 223 TYR A C 1
ATOM 1706 O O . TYR A 1 223 ? 2.119 10.649 -21.582 1.00 90.94 223 TYR A O 1
ATOM 1714 N N . GLY A 1 224 ? 4.218 11.404 -21.763 1.00 85.19 224 GLY A N 1
ATOM 1715 C CA . GLY A 1 224 ? 3.993 12.141 -22.999 1.00 85.19 224 GLY A CA 1
ATOM 1716 C C . GLY A 1 224 ? 4.026 11.245 -24.240 1.00 85.19 224 GLY A C 1
ATOM 1717 O O . GLY A 1 224 ? 4.497 10.112 -24.221 1.00 85.19 224 GLY A O 1
ATOM 1718 N N . THR A 1 225 ? 3.605 11.792 -25.386 1.00 79.75 225 THR A N 1
ATOM 1719 C CA . THR A 1 225 ? 3.499 11.055 -26.664 1.00 79.75 225 THR A CA 1
ATOM 1720 C C . THR A 1 225 ? 4.799 10.383 -27.125 1.00 79.75 225 THR A C 1
ATOM 1722 O O . THR A 1 225 ? 4.746 9.399 -27.852 1.00 79.75 225 THR A O 1
ATOM 1725 N N . ASN A 1 226 ? 5.963 10.924 -26.748 1.00 77.12 226 ASN A N 1
ATOM 1726 C CA . ASN A 1 226 ? 7.270 10.406 -27.178 1.00 77.12 226 ASN A CA 1
ATOM 1727 C C . ASN A 1 226 ? 8.285 10.235 -26.036 1.00 77.12 226 ASN A C 1
ATOM 1729 O O . ASN A 1 226 ? 9.379 9.730 -26.280 1.00 77.12 226 ASN A O 1
ATOM 1733 N N . ALA A 1 227 ? 7.985 10.729 -24.834 1.00 84.00 227 ALA A N 1
ATOM 1734 C CA . ALA A 1 227 ? 8.912 10.734 -23.708 1.00 84.00 227 ALA A CA 1
ATOM 1735 C C . ALA A 1 227 ? 8.170 11.009 -22.400 1.00 84.00 227 ALA A C 1
ATOM 1737 O O . ALA A 1 227 ? 7.137 11.679 -22.402 1.00 84.00 227 ALA A O 1
ATOM 1738 N N . LEU A 1 228 ? 8.766 10.565 -21.294 1.00 90.56 228 LEU A N 1
ATOM 1739 C CA . LEU A 1 228 ? 8.358 10.987 -19.962 1.00 90.56 228 LEU A CA 1
ATOM 1740 C C . LEU A 1 228 ? 8.783 12.438 -19.717 1.00 90.56 228 LEU A C 1
ATOM 1742 O O . LEU A 1 228 ? 9.957 12.786 -19.885 1.00 90.56 228 LEU A O 1
ATOM 1746 N N . VAL A 1 229 ? 7.833 13.274 -19.314 1.00 92.06 229 VAL A N 1
ATOM 1747 C CA . VAL A 1 229 ? 8.084 14.643 -18.851 1.00 92.06 229 VAL A CA 1
ATOM 1748 C C . VAL A 1 229 ? 8.383 14.588 -17.359 1.00 92.06 229 VAL A C 1
ATOM 1750 O O . VAL A 1 229 ? 7.753 13.820 -16.647 1.00 92.06 229 VAL A O 1
ATOM 1753 N N . GLN A 1 230 ? 9.375 15.349 -16.890 1.00 93.12 230 GLN A N 1
ATOM 1754 C CA . GLN A 1 230 ? 9.790 15.372 -15.484 1.00 93.12 230 GLN A CA 1
ATOM 1755 C C . GLN A 1 230 ? 9.568 16.756 -14.880 1.00 93.12 230 GLN A C 1
ATOM 1757 O O . GLN A 1 230 ? 10.130 17.737 -15.373 1.00 93.12 230 GLN A O 1
ATOM 1762 N N . THR A 1 231 ? 8.862 16.809 -13.754 1.00 92.88 231 THR A N 1
ATOM 1763 C CA . THR A 1 231 ? 8.635 18.031 -12.976 1.00 92.88 231 THR A CA 1
ATOM 1764 C C . THR A 1 231 ? 9.171 17.838 -11.562 1.00 92.88 231 THR A C 1
ATOM 1766 O O . THR A 1 231 ? 8.733 16.969 -10.813 1.00 92.88 231 THR A O 1
ATOM 1769 N N . VAL A 1 232 ? 10.169 18.637 -11.179 1.00 92.31 232 VAL A N 1
ATOM 1770 C CA . VAL A 1 232 ? 10.761 18.570 -9.835 1.00 92.31 232 VAL A CA 1
ATOM 1771 C C . VAL A 1 232 ? 9.873 19.338 -8.862 1.00 92.31 232 VAL A C 1
ATOM 1773 O O . VAL A 1 232 ? 9.819 20.564 -8.919 1.00 92.31 232 VAL A O 1
ATOM 1776 N N . LEU A 1 233 ? 9.220 18.619 -7.951 1.00 91.00 233 LEU A N 1
ATOM 1777 C CA . LEU A 1 233 ? 8.342 19.198 -6.929 1.00 91.00 233 LEU A CA 1
ATOM 1778 C C . LEU A 1 233 ? 9.127 19.640 -5.694 1.00 91.00 233 LEU A C 1
ATOM 1780 O O . LEU A 1 233 ? 8.799 20.630 -5.044 1.00 91.00 233 LEU A O 1
ATOM 1784 N N . TYR A 1 234 ? 10.200 18.915 -5.381 1.00 88.75 234 TYR A N 1
ATOM 1785 C CA . TYR A 1 234 ? 11.032 19.201 -4.225 1.00 88.75 234 TYR A CA 1
ATOM 1786 C C . TYR A 1 234 ? 12.500 18.888 -4.496 1.00 88.75 234 TYR A C 1
ATOM 1788 O O . TYR A 1 234 ? 12.847 17.898 -5.144 1.00 88.75 234 TYR A O 1
ATOM 1796 N N . THR A 1 235 ? 13.387 19.737 -3.981 1.00 88.31 235 THR A N 1
ATOM 1797 C CA . THR A 1 235 ? 14.817 19.450 -3.873 1.00 88.31 235 THR A CA 1
ATOM 1798 C C . THR A 1 235 ? 15.372 20.105 -2.618 1.00 88.31 235 THR A C 1
ATOM 1800 O O . THR A 1 235 ? 15.258 21.321 -2.464 1.00 88.31 235 THR A O 1
ATOM 1803 N N . ALA A 1 236 ? 16.031 19.328 -1.759 1.00 80.69 236 ALA A N 1
ATOM 1804 C CA . ALA A 1 236 ? 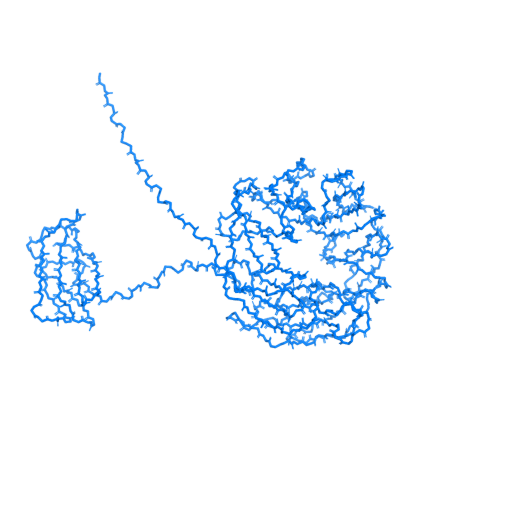16.768 19.865 -0.617 1.00 80.69 236 ALA A CA 1
ATOM 1805 C C . ALA A 1 236 ? 18.204 19.337 -0.553 1.00 80.69 236 ALA A C 1
ATOM 1807 O O . ALA A 1 236 ? 18.438 18.150 -0.802 1.00 80.69 236 ALA A O 1
ATOM 1808 N N . PRO A 1 237 ? 19.175 20.210 -0.212 1.00 69.94 237 PRO A N 1
ATOM 1809 C CA . PRO A 1 237 ? 20.571 19.824 -0.171 1.00 69.94 237 PRO A CA 1
ATOM 1810 C C . PRO A 1 237 ? 20.916 19.019 1.084 1.00 69.94 237 PRO A C 1
ATOM 1812 O O . PRO A 1 237 ? 21.487 17.959 0.934 1.00 69.94 237 PRO A O 1
ATOM 1815 N N . ASN A 1 238 ? 20.598 19.440 2.316 1.00 63.50 238 ASN A N 1
ATOM 1816 C CA . ASN A 1 238 ? 21.137 18.745 3.500 1.00 63.50 238 ASN A CA 1
ATOM 1817 C C . ASN A 1 238 ? 20.279 18.931 4.767 1.00 63.50 238 ASN A C 1
ATOM 1819 O O . ASN A 1 238 ? 20.725 19.620 5.678 1.00 63.50 238 ASN A O 1
ATOM 1823 N N . TRP A 1 239 ? 19.116 18.271 4.835 1.00 68.94 239 TRP A N 1
ATOM 1824 C CA . TRP A 1 239 ? 18.184 18.183 5.981 1.00 68.94 239 TRP A CA 1
ATOM 1825 C C . TRP A 1 239 ? 16.911 19.057 5.859 1.00 68.94 239 TRP A C 1
ATOM 1827 O O . TRP A 1 239 ? 17.014 20.234 5.501 1.00 68.94 239 TRP A O 1
ATOM 1837 N N . PRO A 1 240 ? 15.726 18.493 6.175 1.00 72.56 240 PRO A N 1
ATOM 1838 C CA . PRO A 1 240 ? 15.527 17.125 6.654 1.00 72.56 240 PRO A CA 1
ATOM 1839 C C . PRO A 1 240 ? 15.411 16.105 5.498 1.00 72.56 240 PRO A C 1
ATOM 1841 O O . PRO A 1 240 ? 15.136 16.472 4.357 1.00 72.56 240 PRO A O 1
ATOM 1844 N N . TYR A 1 241 ? 15.771 14.839 5.746 1.00 78.19 241 TYR A N 1
ATOM 1845 C CA . TYR A 1 241 ? 15.731 13.785 4.724 1.00 78.19 241 TYR A CA 1
ATOM 1846 C C . TYR A 1 241 ? 14.306 13.305 4.504 1.00 78.19 241 TYR A C 1
ATOM 1848 O O . TYR A 1 241 ? 13.687 12.881 5.472 1.00 78.19 241 TYR A O 1
ATOM 1856 N N . ILE A 1 242 ? 13.840 13.311 3.258 1.00 76.94 242 ILE A N 1
ATOM 1857 C CA . ILE A 1 242 ? 12.562 12.701 2.888 1.00 76.94 242 ILE A CA 1
ATOM 1858 C C . ILE A 1 242 ? 12.776 11.200 2.707 1.00 76.94 242 ILE A C 1
ATOM 1860 O O . ILE A 1 242 ? 13.688 10.808 1.978 1.00 76.94 242 ILE A O 1
ATOM 1864 N N . TYR A 1 243 ? 11.978 10.367 3.377 1.00 77.81 243 TYR A N 1
ATOM 1865 C CA . TYR A 1 243 ? 12.102 8.911 3.265 1.00 77.81 243 TYR A CA 1
ATOM 1866 C C . TYR A 1 243 ? 11.023 8.283 2.400 1.00 77.81 243 TYR A C 1
ATOM 1868 O O . TYR A 1 243 ? 11.239 7.196 1.900 1.00 77.81 243 TYR A O 1
ATOM 1876 N N . LYS A 1 244 ? 9.876 8.914 2.205 1.00 82.75 244 LYS A N 1
ATOM 1877 C CA . LYS A 1 244 ? 8.761 8.396 1.429 1.00 82.75 244 LYS A CA 1
ATOM 1878 C C . LYS A 1 244 ? 7.809 9.546 1.131 1.00 82.75 244 LYS A C 1
ATOM 1880 O O . LYS A 1 244 ? 7.534 10.392 1.982 1.00 82.75 244 LYS A O 1
ATOM 1885 N N . SER A 1 245 ? 7.300 9.560 -0.093 1.00 89.12 245 SER A N 1
ATOM 1886 C CA . SER A 1 245 ? 6.125 10.346 -0.451 1.00 89.12 245 SER A CA 1
ATOM 1887 C C . SER A 1 245 ? 4.896 9.465 -0.566 1.00 89.12 245 SER A C 1
ATOM 1889 O O . SER A 1 245 ? 5.015 8.292 -0.917 1.00 89.12 245 SER A O 1
ATOM 1891 N N . PHE A 1 246 ? 3.744 10.081 -0.349 1.00 88.19 246 PHE A N 1
ATOM 1892 C CA . PHE A 1 246 ? 2.416 9.520 -0.529 1.00 88.19 246 PHE A CA 1
ATOM 1893 C C . PHE A 1 246 ? 1.522 10.546 -1.230 1.00 88.19 246 PHE A C 1
ATOM 1895 O O . PHE A 1 246 ? 1.837 11.741 -1.238 1.00 88.19 246 PHE A O 1
ATOM 1902 N N . LEU A 1 247 ? 0.404 10.079 -1.779 1.00 90.56 247 LEU A N 1
ATOM 1903 C CA . LEU A 1 247 ? -0.606 10.916 -2.416 1.00 90.56 247 LEU A CA 1
ATOM 1904 C C . LEU A 1 247 ? -1.894 10.887 -1.600 1.00 90.56 247 LEU A C 1
ATOM 1906 O O . LEU A 1 247 ? -2.481 9.823 -1.427 1.00 90.56 247 LEU A O 1
ATOM 1910 N N . TYR A 1 248 ? -2.307 12.048 -1.097 1.00 86.88 248 TYR A N 1
ATOM 1911 C CA . TYR A 1 248 ? -3.527 12.209 -0.305 1.00 86.88 248 TYR A CA 1
ATOM 1912 C C . TYR A 1 248 ? -4.122 13.593 -0.537 1.00 86.88 248 TYR A C 1
ATOM 1914 O O . TYR A 1 248 ? -3.376 14.559 -0.640 1.00 86.88 248 TYR A O 1
ATOM 1922 N N . ASP A 1 249 ? -5.446 13.700 -0.566 1.00 86.19 249 ASP A N 1
ATOM 1923 C CA . ASP A 1 249 ? -6.151 14.985 -0.522 1.00 86.19 249 ASP A CA 1
ATOM 1924 C C . ASP A 1 249 ? -6.228 15.465 0.933 1.00 86.19 249 ASP A C 1
ATOM 1926 O O . ASP A 1 249 ? -7.144 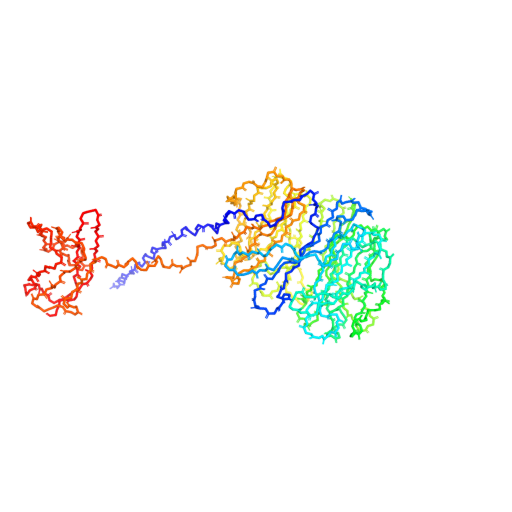15.114 1.681 1.00 86.19 249 ASP A O 1
ATOM 1930 N N . VAL A 1 250 ? -5.198 16.188 1.379 1.00 84.31 250 VAL A N 1
ATOM 1931 C CA . VAL A 1 250 ? -5.017 16.505 2.805 1.00 84.31 250 VAL A CA 1
ATOM 1932 C C . VAL A 1 250 ? -5.964 17.614 3.250 1.00 84.31 250 VAL A C 1
ATOM 1934 O O . VAL A 1 250 ? -6.350 17.659 4.419 1.00 84.31 250 VAL A O 1
ATOM 1937 N N . ASP A 1 251 ? -6.352 18.507 2.340 1.00 84.44 251 ASP A N 1
ATOM 1938 C CA . ASP A 1 251 ? -7.257 19.613 2.646 1.00 84.44 251 ASP A CA 1
ATOM 1939 C C . ASP A 1 251 ? -8.663 19.496 2.064 1.00 84.44 251 ASP A C 1
ATOM 1941 O O . ASP A 1 251 ? -9.463 20.431 2.197 1.00 84.44 251 ASP A O 1
ATOM 1945 N N . SER A 1 252 ? -8.978 18.318 1.530 1.00 84.25 252 SER A N 1
ATOM 1946 C CA . SER A 1 252 ? -10.300 17.950 1.034 1.00 84.25 252 SER A CA 1
ATOM 1947 C C . SER A 1 252 ? -10.770 18.854 -0.110 1.00 84.25 252 SER A C 1
ATOM 1949 O O . SER A 1 252 ? -11.961 19.171 -0.214 1.00 84.25 252 SER A O 1
ATOM 1951 N N . ASP A 1 253 ? -9.839 19.310 -0.957 1.00 86.94 253 ASP A N 1
ATOM 1952 C CA . ASP A 1 253 ? -10.133 20.138 -2.130 1.00 86.94 253 ASP A CA 1
ATOM 1953 C C . ASP A 1 253 ? -10.372 19.328 -3.420 1.00 86.94 253 ASP A C 1
ATOM 1955 O O . ASP A 1 253 ? -10.671 19.902 -4.477 1.00 86.94 253 ASP A O 1
ATOM 1959 N N . GLY A 1 254 ? -10.345 17.998 -3.303 1.00 87.50 254 GLY A N 1
ATOM 1960 C CA . GLY A 1 254 ? -10.590 17.028 -4.364 1.00 87.50 254 GLY A CA 1
ATOM 1961 C C . GLY A 1 254 ? -9.346 16.689 -5.181 1.00 87.50 254 GLY A C 1
ATOM 1962 O O . GLY A 1 254 ? -9.475 16.043 -6.222 1.00 87.50 254 GLY A O 1
ATOM 1963 N N . LYS A 1 255 ? -8.160 17.142 -4.762 1.00 90.56 255 LYS A N 1
ATOM 1964 C CA . LYS A 1 255 ? -6.899 16.938 -5.479 1.00 90.56 255 LYS A CA 1
ATOM 1965 C C . LYS A 1 255 ? -5.912 16.208 -4.596 1.00 90.56 255 LYS A C 1
ATOM 1967 O O . LYS A 1 255 ? -5.758 16.524 -3.427 1.00 90.56 255 LYS A O 1
ATOM 1972 N N . MET A 1 256 ? -5.182 15.269 -5.184 1.00 91.50 256 MET A N 1
ATOM 1973 C CA . MET A 1 256 ? -4.111 14.601 -4.458 1.00 91.50 256 MET A CA 1
ATOM 1974 C C . MET A 1 256 ? -2.937 15.561 -4.260 1.00 91.50 256 MET A C 1
ATOM 1976 O O . MET A 1 256 ? -2.358 16.059 -5.232 1.00 91.50 256 MET A O 1
ATOM 1980 N N . ASP A 1 257 ? -2.576 15.788 -3.003 1.00 91.50 257 ASP A N 1
ATOM 1981 C CA . ASP A 1 257 ? -1.361 16.470 -2.585 1.00 91.50 257 ASP A CA 1
ATOM 1982 C C . ASP A 1 257 ? -0.211 15.481 -2.428 1.00 91.50 257 ASP A C 1
ATOM 1984 O O . ASP A 1 257 ? -0.401 14.289 -2.175 1.00 91.50 257 ASP A O 1
ATOM 1988 N N . VAL A 1 258 ? 1.017 15.994 -2.516 1.00 92.25 258 VAL A N 1
ATOM 1989 C CA . VAL A 1 258 ? 2.213 15.185 -2.274 1.00 92.25 258 VAL A CA 1
ATOM 1990 C C . VAL A 1 258 ? 2.634 15.339 -0.824 1.00 92.25 258 VAL A C 1
ATOM 1992 O O . VAL A 1 258 ? 3.241 16.344 -0.449 1.00 92.25 258 VAL A O 1
ATOM 1995 N N . VAL A 1 259 ? 2.337 14.327 -0.018 1.00 88.69 259 VAL A N 1
ATOM 1996 C CA . VAL A 1 259 ? 2.719 14.248 1.394 1.00 88.69 259 VAL A CA 1
ATOM 1997 C C . VAL A 1 259 ? 4.064 13.551 1.510 1.00 88.69 259 VAL A C 1
ATOM 1999 O O . VAL A 1 259 ? 4.323 12.576 0.816 1.00 88.69 259 VAL A O 1
ATOM 2002 N N . MET A 1 260 ? 4.936 14.043 2.380 1.00 86.06 260 MET A N 1
ATOM 2003 C CA . MET A 1 260 ? 6.293 13.547 2.568 1.00 86.06 260 MET A CA 1
ATOM 2004 C C . MET A 1 260 ? 6.578 13.322 4.048 1.00 86.06 260 MET A C 1
ATOM 2006 O O . MET A 1 260 ? 6.401 14.231 4.867 1.00 86.06 260 MET A O 1
ATOM 2010 N N . ASP A 1 261 ? 7.065 12.130 4.379 1.00 81.19 261 ASP A N 1
ATOM 2011 C CA . ASP A 1 261 ? 7.654 11.870 5.686 1.00 81.19 261 ASP A CA 1
ATOM 2012 C C . ASP A 1 261 ? 9.115 12.335 5.718 1.00 81.19 261 ASP A C 1
ATOM 2014 O O . ASP A 1 261 ? 9.766 12.531 4.687 1.00 81.19 261 ASP A O 1
ATOM 2018 N N . SER A 1 262 ? 9.628 12.580 6.921 1.00 78.38 262 SER A N 1
ATOM 2019 C CA . SER A 1 262 ? 10.944 13.173 7.059 1.00 78.38 262 SER A CA 1
ATOM 2020 C C . SER A 1 262 ? 11.698 12.712 8.304 1.00 78.38 262 SER A C 1
ATOM 2022 O O . SER A 1 262 ? 11.126 12.438 9.359 1.00 78.38 262 SER A O 1
ATOM 2024 N N . SER A 1 263 ? 13.028 12.668 8.196 1.00 76.38 263 SER A N 1
ATOM 2025 C CA . SER A 1 263 ? 13.956 12.242 9.256 1.00 76.38 263 SER A CA 1
ATOM 2026 C C . SER A 1 263 ? 13.899 13.046 10.551 1.00 76.38 263 SER A C 1
ATOM 2028 O O . SER A 1 263 ? 14.377 12.583 11.585 1.00 76.38 263 SER A O 1
ATOM 2030 N N . ASP A 1 264 ? 13.334 14.246 10.518 1.00 75.31 264 ASP A N 1
ATOM 2031 C CA . ASP A 1 264 ? 13.117 15.080 11.695 1.00 75.31 264 ASP A CA 1
ATOM 2032 C C . ASP A 1 264 ? 11.773 14.803 12.384 1.00 75.31 264 ASP A C 1
ATOM 2034 O O . ASP A 1 264 ? 11.399 15.522 13.307 1.00 75.31 264 ASP A O 1
ATOM 2038 N N . CYS A 1 265 ? 11.087 13.720 11.992 1.00 71.38 265 CYS A N 1
ATOM 2039 C CA . CYS A 1 265 ? 9.756 13.329 12.467 1.00 71.38 265 CYS A CA 1
ATOM 2040 C C . CYS A 1 265 ? 8.649 14.328 12.084 1.00 71.38 265 CYS A C 1
ATOM 2042 O O . CYS A 1 265 ? 7.539 14.245 12.617 1.00 71.38 265 CYS A O 1
ATOM 2044 N N . ALA A 1 266 ? 8.938 15.282 11.196 1.00 75.25 266 ALA A N 1
ATOM 2045 C CA . ALA A 1 266 ? 7.929 16.153 10.624 1.00 75.25 266 ALA A CA 1
ATOM 2046 C C . ALA A 1 266 ? 7.274 15.483 9.411 1.00 75.25 266 ALA A C 1
ATOM 2048 O O . ALA A 1 266 ? 7.884 14.678 8.707 1.00 75.25 266 ALA A O 1
ATOM 2049 N N . THR A 1 267 ? 6.025 15.859 9.168 1.00 78.44 267 THR A N 1
ATOM 2050 C CA . THR A 1 267 ? 5.333 15.567 7.914 1.00 78.44 267 THR A CA 1
ATOM 2051 C C . THR A 1 267 ? 5.247 16.868 7.153 1.00 78.44 267 THR A C 1
ATOM 2053 O O . THR A 1 267 ? 4.885 17.912 7.716 1.00 78.44 267 THR A O 1
ATOM 2056 N N . TYR A 1 268 ? 5.591 16.802 5.880 1.00 83.12 268 TYR A N 1
ATOM 2057 C CA . TYR A 1 268 ? 5.481 17.910 4.960 1.00 83.12 268 TYR A CA 1
ATOM 2058 C C . TYR A 1 268 ? 4.484 17.576 3.871 1.00 83.12 268 TYR A C 1
ATOM 2060 O O . TYR A 1 268 ? 4.199 16.414 3.604 1.00 83.12 268 TYR A O 1
ATOM 2068 N N . TRP A 1 269 ? 4.009 18.607 3.200 1.00 87.12 269 TRP A N 1
ATOM 2069 C CA . TRP A 1 269 ? 3.299 18.451 1.946 1.00 87.12 269 TRP A CA 1
ATOM 2070 C C . TRP A 1 269 ? 3.692 19.532 0.960 1.00 87.12 269 TRP A C 1
ATOM 2072 O O . TRP A 1 269 ? 4.184 20.611 1.316 1.00 87.12 269 TRP A O 1
ATOM 2082 N N . VAL A 1 270 ? 3.463 19.202 -0.296 1.00 90.94 270 VAL A N 1
ATOM 2083 C CA . VAL A 1 270 ? 3.373 20.139 -1.398 1.00 90.94 270 VAL A CA 1
ATOM 2084 C C . VAL A 1 270 ? 1.922 20.094 -1.844 1.00 90.94 270 VAL A C 1
ATOM 2086 O O . VAL A 1 270 ? 1.486 19.101 -2.429 1.00 90.94 270 VAL A O 1
ATOM 2089 N N . LYS A 1 271 ? 1.185 21.161 -1.517 1.00 91.44 271 LYS A N 1
ATOM 2090 C CA . LYS A 1 271 ? -0.216 21.289 -1.893 1.00 91.44 271 LYS A CA 1
ATOM 2091 C C . LYS A 1 271 ? -0.322 21.374 -3.410 1.00 91.44 271 LYS A C 1
ATOM 2093 O O . LYS A 1 271 ? 0.396 22.156 -4.043 1.00 91.44 271 LYS A O 1
ATOM 2098 N N . ASN A 1 272 ? -1.244 20.611 -3.969 1.00 93.56 272 ASN A N 1
ATOM 2099 C CA . ASN A 1 272 ? -1.593 20.613 -5.369 1.00 93.56 272 ASN A CA 1
ATOM 2100 C C . ASN A 1 272 ? -2.750 21.588 -5.627 1.00 93.56 272 ASN A C 1
ATOM 2102 O O . ASN A 1 272 ? -3.851 21.451 -5.109 1.00 93.56 272 ASN A O 1
ATOM 2106 N N . PHE A 1 273 ? -2.524 22.603 -6.457 1.00 91.88 273 PHE A N 1
ATOM 2107 C CA . PHE A 1 273 ? -3.582 23.515 -6.898 1.00 91.88 273 PHE A CA 1
ATOM 2108 C C . PHE A 1 273 ? -4.261 23.050 -8.200 1.00 91.88 273 PHE A C 1
ATOM 2110 O O . PHE A 1 273 ? -5.284 23.630 -8.576 1.00 91.88 273 PHE A O 1
ATOM 2117 N N . GLY A 1 274 ? -3.750 21.988 -8.833 1.00 90.38 274 GLY A N 1
ATOM 2118 C CA . GLY A 1 274 ? -4.154 21.449 -10.134 1.00 90.38 274 GLY A CA 1
ATOM 2119 C C . GLY A 1 274 ? -3.375 22.067 -11.298 1.00 90.38 274 GLY A C 1
ATOM 2120 O O . GLY A 1 274 ? -2.773 23.134 -11.150 1.00 90.38 274 GLY A O 1
ATOM 2121 N N . ASN A 1 275 ? -3.424 21.425 -12.473 1.00 88.81 275 ASN A N 1
ATOM 2122 C CA . ASN A 1 275 ? -2.729 21.860 -13.696 1.00 88.81 275 ASN A CA 1
ATOM 2123 C C . ASN A 1 275 ? -1.230 22.159 -13.473 1.00 88.81 275 ASN A C 1
ATOM 2125 O O . ASN A 1 275 ? -0.750 23.236 -13.838 1.00 88.81 275 ASN A O 1
ATOM 2129 N N . ASP A 1 276 ? -0.516 21.253 -12.799 1.00 89.19 276 ASP A N 1
ATOM 2130 C CA . ASP A 1 276 ? 0.907 21.381 -12.435 1.00 89.19 276 ASP A CA 1
ATOM 2131 C C . ASP A 1 276 ? 1.283 22.600 -11.578 1.00 89.19 276 ASP A C 1
ATOM 2133 O O . ASP A 1 276 ? 2.449 23.009 -11.508 1.00 89.19 276 ASP A O 1
ATOM 2137 N N . VAL A 1 277 ? 0.313 23.208 -10.896 1.00 92.38 277 VAL A N 1
ATOM 2138 C CA . VAL A 1 277 ? 0.577 24.307 -9.968 1.00 92.38 277 VAL A CA 1
ATOM 2139 C C . VAL A 1 277 ? 0.656 23.758 -8.551 1.00 92.38 277 VAL A C 1
ATOM 2141 O O . VAL A 1 277 ? -0.324 23.253 -8.018 1.00 92.38 277 VAL A O 1
ATOM 2144 N N . TYR A 1 278 ? 1.810 23.930 -7.910 1.00 92.25 278 TYR A N 1
ATOM 2145 C CA . TYR A 1 278 ? 2.080 23.403 -6.574 1.00 92.25 278 TYR A CA 1
ATOM 2146 C C . TYR A 1 278 ? 2.534 24.492 -5.600 1.00 92.25 278 TYR A C 1
ATOM 2148 O O . TYR A 1 278 ? 3.136 25.497 -5.994 1.00 92.25 278 TYR A O 1
ATOM 2156 N N . SER A 1 279 ? 2.263 24.301 -4.310 1.00 90.69 279 SER A N 1
ATOM 2157 C CA . SER A 1 279 ? 2.801 25.165 -3.260 1.00 90.69 279 SER A CA 1
ATOM 2158 C C . SER A 1 279 ? 4.301 24.942 -3.062 1.00 90.69 279 SER A C 1
ATOM 2160 O O . SER A 1 279 ? 4.886 23.951 -3.493 1.00 90.69 279 SER A O 1
ATOM 2162 N N . THR A 1 280 ? 4.945 25.837 -2.315 1.00 87.81 280 THR A N 1
ATOM 2163 C CA . THR A 1 280 ? 6.211 25.480 -1.667 1.00 87.81 280 THR A CA 1
ATOM 2164 C C . THR A 1 280 ? 5.971 24.425 -0.588 1.00 87.81 280 THR A C 1
ATOM 2166 O O . THR A 1 280 ? 4.857 24.316 -0.066 1.00 87.81 280 THR A O 1
ATOM 2169 N N . LEU A 1 281 ? 7.030 23.704 -0.207 1.00 86.31 281 LEU A N 1
ATOM 2170 C CA . LEU A 1 281 ? 6.988 22.762 0.909 1.00 86.31 281 LEU A CA 1
ATOM 2171 C C . LEU A 1 281 ? 6.420 23.443 2.159 1.00 86.31 281 LEU A C 1
ATOM 2173 O O . LEU A 1 281 ? 6.952 24.455 2.620 1.00 86.31 281 LEU A O 1
ATOM 2177 N N . THR A 1 282 ? 5.356 22.869 2.703 1.00 84.69 282 THR A N 1
ATOM 2178 C CA . THR A 1 282 ? 4.709 23.342 3.924 1.00 84.69 282 THR A CA 1
ATOM 2179 C C . THR A 1 282 ? 4.825 22.264 4.993 1.00 84.69 282 THR A C 1
ATOM 2181 O O . THR A 1 282 ? 4.736 21.072 4.708 1.00 84.69 282 THR A O 1
ATOM 2184 N N . THR A 1 283 ? 5.083 22.670 6.232 1.00 79.75 283 THR A N 1
ATOM 2185 C CA . THR A 1 283 ? 5.136 21.744 7.364 1.00 79.75 283 THR A CA 1
ATOM 2186 C C . THR A 1 283 ? 3.730 21.518 7.885 1.00 79.75 283 THR A C 1
ATOM 2188 O O . THR A 1 283 ? 3.092 22.468 8.328 1.00 79.75 283 THR A O 1
ATOM 2191 N N . ILE A 1 284 ? 3.277 20.269 7.877 1.00 71.75 284 ILE A N 1
ATOM 2192 C CA . ILE A 1 284 ? 1.993 19.883 8.463 1.00 71.75 284 ILE A CA 1
ATOM 2193 C C . ILE A 1 284 ? 2.159 19.710 9.984 1.00 71.75 284 ILE A C 1
ATOM 2195 O O . ILE A 1 284 ? 1.290 20.058 10.778 1.00 71.75 284 ILE A O 1
ATOM 2199 N N . THR A 1 285 ? 3.318 19.224 10.439 1.00 67.88 285 THR A N 1
ATOM 2200 C CA . THR A 1 285 ? 3.527 18.904 11.856 1.00 67.88 285 THR A CA 1
ATOM 2201 C C . THR A 1 285 ? 4.944 19.239 12.295 1.00 67.88 285 THR A C 1
ATOM 2203 O O . THR A 1 285 ? 5.915 18.792 11.693 1.00 67.88 285 THR A O 1
ATOM 2206 N N . THR A 1 286 ? 5.058 20.000 13.385 1.00 59.22 286 THR A N 1
ATOM 2207 C CA . THR A 1 286 ? 6.324 20.250 14.078 1.00 59.22 286 THR A CA 1
ATOM 2208 C C . THR A 1 286 ? 6.348 19.390 15.340 1.00 59.22 286 THR A C 1
ATOM 2210 O O . THR A 1 286 ? 5.495 19.535 16.217 1.00 59.22 286 THR A O 1
ATOM 2213 N N . GLN A 1 287 ? 7.278 18.443 15.455 1.00 60.31 287 GLN A N 1
ATOM 2214 C CA . GLN A 1 287 ? 7.515 17.782 16.736 1.00 60.31 287 GLN A CA 1
ATOM 2215 C C . GLN A 1 287 ? 9.004 17.586 17.003 1.00 60.31 287 GLN A C 1
ATOM 2217 O O . GLN A 1 287 ? 9.791 17.289 16.115 1.00 60.31 287 GLN A O 1
ATOM 2222 N N . THR A 1 288 ? 9.371 17.755 18.273 1.00 54.03 288 THR A N 1
ATOM 2223 C CA . THR A 1 288 ? 10.655 17.368 18.854 1.00 54.03 288 THR A CA 1
ATOM 2224 C C . THR A 1 288 ? 10.704 15.845 19.008 1.00 54.03 288 THR A C 1
ATOM 2226 O O . THR A 1 288 ? 9.864 15.268 19.698 1.00 54.03 288 THR A O 1
ATOM 2229 N N . CYS A 1 289 ? 11.670 15.214 18.347 1.00 52.94 289 CYS A N 1
ATOM 2230 C CA . CYS A 1 289 ? 11.769 13.784 18.056 1.00 52.94 289 CYS A CA 1
ATOM 2231 C C . CYS A 1 289 ? 11.480 12.823 19.232 1.00 52.94 289 CYS A C 1
ATOM 2233 O O . CYS A 1 289 ? 12.119 12.892 20.283 1.00 52.94 289 CYS A O 1
ATOM 2235 N N . MET A 1 290 ? 10.636 11.818 18.971 1.00 49.75 290 MET A N 1
ATOM 2236 C CA . MET A 1 290 ? 10.733 10.477 19.567 1.00 49.75 290 MET A CA 1
ATOM 2237 C C . MET A 1 290 ? 10.696 9.387 18.473 1.00 49.75 290 MET A C 1
ATOM 2239 O O . MET A 1 290 ? 9.976 8.417 18.634 1.00 49.75 290 MET A O 1
ATOM 2243 N N . ASN A 1 291 ? 11.473 9.517 17.387 1.00 52.00 291 ASN A N 1
ATOM 2244 C CA . ASN A 1 291 ? 11.711 8.501 16.332 1.00 52.00 291 ASN A CA 1
ATOM 2245 C C . ASN A 1 291 ? 10.492 7.615 15.963 1.00 52.00 291 ASN A C 1
ATOM 2247 O O . ASN A 1 291 ? 10.593 6.390 16.015 1.00 52.00 291 ASN A O 1
ATOM 2251 N N . TYR A 1 292 ? 9.335 8.209 15.664 1.00 57.25 292 TYR A N 1
ATOM 2252 C CA . TYR A 1 292 ? 8.186 7.465 15.134 1.00 57.25 292 TYR A CA 1
ATOM 2253 C C . TYR A 1 292 ? 8.470 7.083 13.675 1.00 57.25 292 TYR A C 1
ATOM 2255 O O . TYR A 1 292 ? 8.992 7.909 12.932 1.00 57.25 292 TYR A O 1
ATOM 2263 N N . GLU A 1 293 ? 8.207 5.831 13.292 1.00 55.50 293 GLU A N 1
ATOM 2264 C CA . GLU A 1 293 ? 8.786 5.259 12.064 1.00 55.50 293 GLU A CA 1
ATOM 2265 C C . GLU A 1 293 ? 8.008 5.597 10.794 1.00 55.50 293 GLU A C 1
ATOM 2267 O O . GLU A 1 293 ? 8.604 5.592 9.724 1.00 55.50 293 GLU A O 1
ATOM 2272 N N . THR A 1 294 ? 6.709 5.897 10.884 1.00 57.59 294 THR A N 1
ATOM 2273 C CA . THR A 1 294 ? 5.852 6.034 9.697 1.00 57.59 294 THR A CA 1
ATOM 2274 C C . THR A 1 294 ? 4.624 6.897 9.967 1.00 57.59 294 THR A C 1
ATOM 2276 O O . THR A 1 294 ? 4.015 6.788 11.035 1.00 57.59 294 THR A O 1
ATOM 2279 N N . VAL A 1 295 ? 4.255 7.698 8.968 1.00 60.75 295 VAL A N 1
ATOM 2280 C CA . VAL A 1 295 ? 3.075 8.566 8.942 1.00 60.75 295 VAL A CA 1
ATOM 2281 C C . VAL A 1 295 ? 2.100 8.025 7.902 1.00 60.75 295 VAL A C 1
ATOM 2283 O O . VAL A 1 295 ? 2.461 7.926 6.735 1.00 60.75 295 VAL A O 1
ATOM 2286 N N . ASN A 1 296 ? 0.877 7.697 8.318 1.00 68.75 296 ASN A N 1
ATOM 2287 C CA . ASN A 1 296 ? -0.245 7.563 7.384 1.00 68.75 296 ASN A CA 1
ATOM 2288 C C . ASN A 1 296 ? -1.166 8.752 7.561 1.00 68.75 296 ASN A C 1
ATOM 2290 O O . ASN A 1 296 ? -1.315 9.246 8.682 1.00 68.75 296 ASN A O 1
ATOM 2294 N N . VAL A 1 297 ? -1.765 9.171 6.455 1.00 72.44 297 VAL A N 1
ATOM 2295 C CA . VAL A 1 297 ? -2.738 10.248 6.420 1.00 72.44 297 VAL A CA 1
ATOM 2296 C C . VAL A 1 297 ? -4.088 9.636 6.081 1.00 72.44 297 VAL A C 1
ATOM 2298 O O . VAL A 1 297 ? -4.206 8.902 5.106 1.00 72.44 297 VAL A O 1
ATOM 2301 N N . ALA A 1 298 ? -5.056 9.843 6.959 1.00 75.38 298 ALA A N 1
ATOM 2302 C CA . ALA A 1 298 ? -6.349 9.175 6.939 1.00 75.38 298 ALA A CA 1
ATOM 2303 C C . ALA A 1 298 ? -7.299 9.943 7.849 1.00 75.38 298 ALA A C 1
ATOM 2305 O O . ALA A 1 298 ? -6.860 10.397 8.897 1.00 75.38 298 ALA A O 1
ATOM 2306 N N . ASP A 1 299 ? -8.579 10.057 7.514 1.00 76.50 299 ASP A N 1
ATOM 2307 C CA . ASP A 1 299 ? -9.571 10.548 8.473 1.00 76.50 299 ASP A CA 1
ATOM 2308 C C . ASP A 1 299 ? -9.836 9.460 9.526 1.00 76.50 299 ASP A C 1
ATOM 2310 O O . ASP A 1 299 ? -10.583 8.514 9.291 1.00 76.50 299 ASP A O 1
ATOM 2314 N N . LEU A 1 300 ? -9.150 9.557 10.668 1.00 77.00 300 LEU A N 1
ATOM 2315 C CA . LEU A 1 300 ? -9.220 8.600 11.777 1.00 77.00 300 LEU A CA 1
ATOM 2316 C C . LEU A 1 300 ? -10.245 9.033 12.826 1.00 77.00 300 LEU A C 1
ATOM 2318 O O . LEU A 1 300 ? -10.228 8.529 13.951 1.00 77.00 300 LEU A O 1
ATOM 2322 N N . ASN A 1 301 ? -11.074 10.036 12.553 1.00 72.88 301 ASN A N 1
ATOM 2323 C CA . ASN A 1 301 ? -12.122 10.426 13.487 1.00 72.88 301 ASN A CA 1
ATOM 2324 C C . ASN A 1 301 ? -13.466 10.750 12.813 1.00 72.88 301 ASN A C 1
ATOM 2326 O O . ASN A 1 301 ? -14.427 11.082 13.513 1.00 72.88 301 ASN A O 1
ATOM 2330 N N . LEU A 1 302 ? -13.545 10.565 11.492 1.00 74.88 302 LEU A N 1
ATOM 2331 C CA . LEU A 1 302 ? -14.682 10.863 10.623 1.00 74.88 302 LEU A CA 1
ATOM 2332 C C . LEU A 1 302 ? -15.181 12.305 10.744 1.00 74.88 302 LEU A C 1
ATOM 2334 O O . LEU A 1 302 ? -16.387 12.563 10.651 1.00 74.88 302 LEU A O 1
ATOM 2338 N N . ASP A 1 303 ? -14.282 13.264 10.968 1.00 73.31 303 ASP A N 1
ATOM 2339 C CA . ASP A 1 303 ? -14.641 14.688 10.931 1.00 73.31 303 ASP A CA 1
ATOM 2340 C C . ASP A 1 303 ? -14.552 15.296 9.526 1.00 73.31 303 ASP A C 1
ATOM 2342 O O . ASP A 1 303 ? -14.911 16.465 9.335 1.00 73.31 303 ASP A O 1
ATOM 2346 N N . GLY A 1 304 ? -14.159 14.491 8.538 1.00 76.50 304 GLY A N 1
ATOM 2347 C CA . GLY A 1 304 ? -13.959 14.885 7.154 1.00 76.50 304 GLY A CA 1
ATOM 2348 C C . GLY A 1 304 ? -12.593 15.510 6.894 1.00 76.50 304 GLY A C 1
ATOM 2349 O O . GLY A 1 304 ? -12.382 16.000 5.786 1.00 76.50 304 GLY A O 1
ATOM 2350 N N . PHE A 1 305 ? -11.684 15.524 7.873 1.00 78.62 305 PHE A N 1
ATOM 2351 C CA . PHE A 1 305 ? -10.322 16.012 7.711 1.00 78.62 305 PHE A CA 1
ATOM 2352 C C . PHE A 1 305 ? -9.324 14.875 7.878 1.00 78.62 305 PHE A C 1
ATOM 2354 O O . PHE A 1 305 ? -9.472 13.982 8.704 1.00 78.62 305 PHE A O 1
ATOM 2361 N N . MET A 1 306 ? -8.264 14.914 7.079 1.00 78.62 306 MET A N 1
ATOM 2362 C CA . MET A 1 306 ? -7.243 13.887 7.162 1.00 78.62 306 MET A CA 1
ATOM 2363 C C . MET A 1 306 ? -6.381 14.063 8.419 1.00 78.62 306 MET A C 1
ATOM 2365 O O . MET A 1 306 ? -5.683 15.065 8.591 1.00 78.62 306 MET A O 1
ATOM 2369 N N . ASP A 1 307 ? -6.380 13.048 9.272 1.00 78.88 307 ASP A N 1
ATOM 2370 C CA . ASP A 1 307 ? -5.527 12.922 10.445 1.00 78.88 307 ASP A CA 1
ATOM 2371 C C . ASP A 1 307 ? -4.173 12.311 10.084 1.00 78.88 307 ASP A C 1
ATOM 2373 O O . ASP A 1 307 ? -3.969 11.746 9.013 1.00 78.88 307 ASP A O 1
ATOM 2377 N N . THR A 1 308 ? -3.217 12.391 11.008 1.00 78.19 308 THR A N 1
ATOM 2378 C CA . THR A 1 308 ? -1.912 11.737 10.864 1.00 78.19 308 THR A CA 1
ATOM 2379 C C . THR A 1 308 ? -1.673 10.707 11.957 1.00 78.19 308 THR A C 1
ATOM 2381 O O . THR A 1 308 ? -1.630 11.069 13.133 1.00 78.19 308 THR A O 1
ATOM 2384 N N . LEU A 1 309 ? -1.429 9.450 11.573 1.00 78.56 309 LEU A N 1
ATOM 2385 C CA . LEU A 1 309 ? -1.060 8.344 12.464 1.00 78.56 309 LEU A CA 1
ATOM 2386 C C . LEU A 1 309 ? 0.457 8.277 12.696 1.00 78.56 309 LEU A C 1
ATOM 2388 O O . LEU A 1 309 ? 1.232 8.309 11.748 1.00 78.56 309 LEU A O 1
ATOM 2392 N N . TYR A 1 310 ? 0.874 8.078 13.945 1.00 76.00 310 TYR A N 1
ATOM 2393 C CA . TYR A 1 310 ? 2.260 7.904 14.387 1.00 76.00 310 TYR A CA 1
ATOM 2394 C C . TYR A 1 310 ? 2.422 6.629 15.203 1.00 76.00 310 TYR A C 1
ATOM 2396 O O . TYR A 1 310 ? 1.605 6.335 16.078 1.00 76.00 310 TYR A O 1
ATOM 2404 N N . MET A 1 311 ? 3.512 5.893 14.967 1.00 73.50 311 MET A N 1
ATOM 2405 C CA . MET A 1 311 ? 3.712 4.572 15.575 1.00 73.50 311 MET A CA 1
ATOM 2406 C C . MET A 1 311 ? 5.160 4.303 15.964 1.00 73.50 311 MET A C 1
ATOM 2408 O O . MET A 1 311 ? 6.083 4.608 15.204 1.00 73.50 311 MET A O 1
ATOM 2412 N N . ARG A 1 312 ? 5.366 3.767 17.176 1.00 70.19 312 ARG A N 1
ATOM 2413 C CA . ARG A 1 312 ? 6.679 3.302 17.652 1.00 70.19 312 ARG A CA 1
ATOM 2414 C C . ARG A 1 312 ? 6.570 2.357 18.844 1.00 70.19 312 ARG A C 1
ATOM 2416 O O . ARG A 1 312 ? 5.891 2.669 19.822 1.00 70.19 312 ARG A O 1
ATOM 2423 N N . TYR A 1 313 ? 7.310 1.245 18.812 1.00 69.38 313 TYR A N 1
ATOM 2424 C CA . TYR A 1 313 ? 7.353 0.250 19.901 1.00 69.38 313 TYR A CA 1
ATOM 2425 C C . TYR A 1 313 ? 5.956 -0.193 20.367 1.00 69.38 313 TYR A C 1
ATOM 2427 O O . TYR A 1 313 ? 5.692 -0.267 21.566 1.00 69.38 313 TYR A O 1
ATOM 2435 N N . GLY A 1 314 ? 5.030 -0.383 19.424 1.00 68.00 314 GLY A N 1
ATOM 2436 C CA . GLY A 1 314 ? 3.648 -0.737 19.741 1.00 68.00 314 GLY A CA 1
ATOM 2437 C C . GLY A 1 314 ? 2.834 0.367 20.430 1.00 68.00 314 GLY A C 1
ATOM 2438 O O . GLY A 1 314 ? 1.752 0.075 20.930 1.00 68.00 314 GLY A O 1
ATOM 2439 N N . ASN A 1 315 ? 3.326 1.610 20.474 1.00 74.94 315 ASN A N 1
ATOM 2440 C CA . ASN A 1 315 ? 2.552 2.787 20.866 1.00 74.94 315 ASN A CA 1
ATOM 2441 C C . ASN A 1 315 ? 2.082 3.516 19.616 1.00 74.94 315 ASN A C 1
ATOM 2443 O O . ASN A 1 315 ? 2.868 3.739 18.692 1.00 74.94 315 ASN A O 1
ATOM 2447 N N . PHE A 1 316 ? 0.817 3.905 19.633 1.00 76.69 316 PHE A N 1
ATOM 2448 C CA . PHE A 1 316 ? 0.126 4.518 18.516 1.00 76.69 316 PHE A CA 1
ATOM 2449 C C . PHE A 1 316 ? -0.437 5.851 18.987 1.00 76.69 316 PHE A C 1
ATOM 2451 O O . PHE A 1 316 ? -0.950 5.960 20.102 1.00 76.69 316 PHE A O 1
ATOM 2458 N N . TYR A 1 317 ? -0.313 6.869 18.153 1.00 77.06 317 TYR A N 1
ATOM 2459 C CA . TYR A 1 317 ? -0.852 8.196 18.402 1.00 77.06 317 TYR A CA 1
ATOM 2460 C C . TYR A 1 317 ? -1.379 8.752 17.097 1.00 77.06 317 TYR A C 1
ATOM 2462 O O . TYR A 1 317 ? -0.817 8.444 16.054 1.00 77.06 317 TYR A O 1
ATOM 2470 N N . TYR A 1 318 ? -2.364 9.634 17.146 1.00 78.56 318 TYR A N 1
ATOM 2471 C CA . TYR A 1 318 ? -2.691 10.445 15.984 1.00 78.56 318 TYR A CA 1
ATOM 2472 C C . TYR A 1 318 ? -2.734 11.933 16.323 1.00 78.56 318 TYR A C 1
ATOM 2474 O O . TYR A 1 318 ? -2.860 12.322 17.489 1.00 78.56 318 TYR A O 1
ATOM 2482 N N . LYS A 1 319 ? -2.569 12.766 15.297 1.00 77.81 319 LYS A N 1
ATOM 2483 C CA . LYS A 1 319 ? -2.895 14.192 15.336 1.00 77.81 319 LYS A CA 1
ATOM 2484 C C . LYS A 1 319 ? -4.107 14.423 14.457 1.00 77.81 319 LYS A C 1
ATOM 2486 O O . LYS A 1 319 ? -4.103 13.972 13.317 1.00 77.81 319 LYS A O 1
ATOM 2491 N N . GLN A 1 320 ? -5.079 15.141 15.001 1.00 80.44 320 GLN A N 1
ATOM 2492 C CA . GLN A 1 320 ? -6.308 15.468 14.299 1.00 80.44 320 GLN A CA 1
ATOM 2493 C C . GLN A 1 320 ? -6.055 16.481 13.173 1.00 80.44 320 GLN A C 1
ATOM 2495 O O . GLN A 1 320 ? -5.344 17.463 13.401 1.00 80.44 320 GLN A O 1
ATOM 2500 N N . GLY A 1 321 ? -6.617 16.239 11.997 1.00 79.31 321 GLY A N 1
ATOM 2501 C CA . GLY A 1 321 ? -6.695 17.150 10.868 1.00 79.31 321 GLY A CA 1
ATOM 2502 C C . GLY A 1 321 ? -7.689 18.276 11.101 1.00 79.31 321 GLY A C 1
ATOM 2503 O O . GLY A 1 321 ? -8.547 18.238 11.978 1.00 79.31 321 GLY A O 1
ATOM 2504 N N . ALA A 1 322 ? -7.550 19.333 10.322 1.00 79.12 322 ALA A N 1
ATOM 2505 C CA . ALA A 1 322 ? -8.473 20.448 10.298 1.00 79.12 322 ALA A CA 1
ATOM 2506 C C . ALA A 1 322 ? -8.546 21.029 8.886 1.00 79.12 322 ALA A C 1
ATOM 2508 O O . ALA A 1 322 ? -7.735 20.726 8.007 1.00 79.12 322 ALA A O 1
ATOM 2509 N N . ALA A 1 323 ? -9.522 21.913 8.682 1.00 80.44 323 ALA A N 1
ATOM 2510 C CA . ALA A 1 323 ? -9.726 22.590 7.410 1.00 80.44 323 ALA A CA 1
ATOM 2511 C C . ALA A 1 323 ? -8.433 23.230 6.878 1.00 80.44 323 ALA A C 1
ATOM 2513 O O . ALA A 1 323 ? -7.725 23.923 7.609 1.00 80.44 323 ALA A O 1
ATOM 2514 N N . GLY A 1 324 ? -8.164 23.036 5.584 1.00 76.88 324 GLY A N 1
ATOM 2515 C CA . GLY A 1 324 ? -6.947 23.542 4.945 1.00 76.88 324 GLY A CA 1
ATOM 2516 C C . GLY A 1 324 ? -5.711 22.658 5.145 1.00 76.88 324 GLY A C 1
ATOM 2517 O O . GLY A 1 324 ? -4.610 23.118 4.847 1.00 76.88 324 GLY A O 1
ATOM 2518 N N . GLY A 1 325 ? -5.878 21.433 5.661 1.00 74.88 325 GLY A N 1
ATOM 2519 C CA . GLY A 1 325 ? -4.788 20.475 5.862 1.00 74.88 325 GLY A CA 1
ATOM 2520 C C . GLY A 1 325 ? -3.899 20.795 7.068 1.00 74.88 325 GLY A C 1
ATOM 2521 O O . GLY A 1 325 ? -2.774 20.306 7.171 1.00 74.88 325 GLY A O 1
ATOM 2522 N N . GLU A 1 326 ? -4.372 21.650 7.980 1.00 76.56 326 GLU A N 1
ATOM 2523 C CA . GLU A 1 326 ? -3.681 21.925 9.240 1.00 76.56 326 GLU A CA 1
ATOM 2524 C C . GLU A 1 326 ? -3.817 20.728 10.192 1.00 76.56 326 GLU A C 1
ATOM 2526 O O . GLU A 1 326 ? -4.864 20.093 10.247 1.00 76.56 326 GLU A O 1
ATOM 2531 N N . LEU A 1 327 ? -2.788 20.445 10.998 1.00 74.81 327 LEU A N 1
ATOM 2532 C CA . LEU A 1 327 ? -2.892 19.465 12.083 1.00 74.81 327 LEU A CA 1
ATOM 2533 C C . LEU A 1 327 ? -2.982 20.141 13.447 1.00 74.81 327 LEU A C 1
ATOM 2535 O O . LEU A 1 327 ? -2.260 21.090 13.769 1.00 74.81 327 LEU A O 1
ATOM 2539 N N . GLY A 1 328 ? -3.795 19.544 14.309 1.00 70.88 328 GLY A N 1
ATOM 2540 C CA . GLY A 1 328 ? -3.824 19.814 15.730 1.00 70.88 328 GLY A CA 1
ATOM 2541 C C . GLY A 1 328 ? -2.448 19.627 16.377 1.00 70.88 328 GLY A C 1
ATOM 2542 O O . GLY A 1 328 ? -1.628 18.785 16.006 1.00 70.88 328 GLY A O 1
ATOM 2543 N N . THR A 1 329 ? -2.183 20.412 17.418 1.00 71.44 329 THR A N 1
ATOM 2544 C CA . THR A 1 329 ? -0.908 20.368 18.155 1.00 71.44 329 THR A CA 1
ATOM 2545 C C . THR A 1 329 ? -0.843 19.238 19.184 1.00 71.44 329 THR A C 1
ATOM 2547 O O . THR A 1 329 ? 0.218 18.972 19.753 1.00 71.44 329 THR A O 1
ATOM 2550 N N . THR A 1 330 ? -1.969 18.569 19.433 1.00 74.50 330 THR A N 1
ATOM 2551 C CA . THR A 1 330 ? -2.106 17.535 20.460 1.00 74.50 330 THR A CA 1
ATOM 2552 C C . THR A 1 330 ? -1.888 16.156 19.853 1.00 74.50 330 THR A C 1
ATOM 2554 O O . THR A 1 330 ? -2.559 15.790 18.896 1.00 74.50 330 THR A O 1
ATOM 2557 N N . MET A 1 331 ? -0.973 15.379 20.438 1.00 76.00 331 MET A N 1
ATOM 2558 C CA . MET A 1 331 ? -0.865 13.944 20.165 1.00 76.00 331 MET A CA 1
ATOM 2559 C C . MET A 1 331 ? -1.909 13.202 20.989 1.00 76.00 331 MET A C 1
ATOM 2561 O O . MET A 1 331 ? -1.865 13.247 22.221 1.00 76.00 331 MET A O 1
ATOM 2565 N N . ILE A 1 332 ? -2.813 12.499 20.320 1.00 76.06 332 ILE A N 1
ATOM 2566 C CA . ILE A 1 332 ? -3.868 11.717 20.954 1.00 76.06 332 ILE A CA 1
ATOM 2567 C C . ILE A 1 332 ? -3.407 10.255 20.990 1.00 76.06 332 ILE A C 1
ATOM 2569 O O . ILE A 1 332 ? -3.204 9.670 19.928 1.00 76.06 332 ILE A O 1
ATOM 2573 N N . PRO A 1 333 ? -3.176 9.652 22.173 1.00 75.06 333 PRO A N 1
ATOM 2574 C CA . PRO A 1 333 ? -2.774 8.253 22.265 1.00 75.06 333 PRO A CA 1
ATOM 2575 C C . PRO A 1 333 ? -3.910 7.330 21.833 1.00 75.06 333 PRO A C 1
ATOM 2577 O O . PRO A 1 333 ? -5.036 7.440 22.317 1.00 75.06 333 PRO A O 1
ATOM 2580 N N . ILE A 1 334 ? -3.578 6.359 20.994 1.00 72.88 334 ILE A N 1
ATOM 2581 C CA . ILE A 1 334 ? -4.450 5.252 20.629 1.00 72.88 334 ILE A CA 1
ATOM 2582 C C . ILE A 1 334 ? -4.181 4.119 21.626 1.00 72.88 334 ILE A C 1
ATOM 2584 O O . ILE A 1 334 ? -3.093 3.539 21.679 1.00 72.88 334 ILE A O 1
ATOM 2588 N N . SER A 1 335 ? -5.168 3.850 22.483 1.00 67.50 335 SER A N 1
ATOM 2589 C CA . SER A 1 335 ? -5.045 2.863 23.560 1.00 67.50 335 SER A CA 1
ATOM 2590 C C . SER A 1 335 ? -5.216 1.450 23.019 1.00 67.50 335 SER A C 1
ATOM 2592 O O . SER A 1 335 ? -6.332 0.960 22.915 1.00 67.50 335 SER A O 1
ATOM 2594 N N . ILE A 1 336 ? -4.107 0.775 22.728 1.00 65.94 336 ILE A N 1
ATOM 2595 C CA . ILE A 1 336 ? -4.110 -0.646 22.367 1.00 65.94 336 ILE A CA 1
ATOM 2596 C C . ILE A 1 336 ? -3.460 -1.489 23.465 1.00 65.94 336 ILE A C 1
ATOM 2598 O O . ILE A 1 336 ? -2.581 -1.024 24.196 1.00 65.94 336 ILE A O 1
ATOM 2602 N N . ASN A 1 337 ? -3.851 -2.762 23.564 1.00 63.56 337 ASN A N 1
ATOM 2603 C CA . ASN A 1 337 ? -3.097 -3.746 24.343 1.00 63.56 337 ASN A CA 1
ATOM 2604 C C . ASN A 1 337 ? -1.699 -3.895 23.719 1.00 63.56 337 ASN A C 1
ATOM 2606 O O . ASN A 1 337 ? -1.542 -4.606 22.725 1.00 63.56 337 ASN A O 1
ATOM 2610 N N . GLN A 1 338 ? -0.719 -3.188 24.297 1.00 67.25 338 GLN A N 1
ATOM 2611 C CA . GLN A 1 338 ? 0.643 -2.976 23.788 1.00 67.25 338 GLN A CA 1
ATOM 2612 C C . GLN A 1 338 ? 1.180 -4.145 22.962 1.00 67.25 338 GLN A C 1
ATOM 2614 O O . GLN A 1 338 ? 1.323 -5.259 23.476 1.00 67.25 338 GLN A O 1
ATOM 2619 N N . ILE A 1 339 ? 1.529 -3.884 21.700 1.00 71.88 339 ILE A N 1
ATOM 2620 C CA . ILE A 1 339 ? 2.323 -4.822 20.903 1.00 71.88 339 ILE A CA 1
ATOM 2621 C C . ILE A 1 339 ? 3.737 -4.797 21.500 1.00 71.88 339 ILE A C 1
ATOM 2623 O O . ILE A 1 339 ? 4.368 -3.741 21.505 1.00 71.88 339 ILE A O 1
ATOM 2627 N N . PRO A 1 340 ? 4.240 -5.906 22.069 1.00 63.50 340 PRO A N 1
ATOM 2628 C CA . PRO A 1 340 ? 5.391 -5.867 22.975 1.00 63.50 340 PRO A CA 1
ATOM 2629 C C . PRO A 1 340 ? 6.748 -5.710 22.263 1.00 63.50 340 PRO A C 1
ATOM 2631 O O . PRO A 1 340 ? 7.791 -5.886 22.892 1.00 63.50 340 PRO A O 1
ATOM 2634 N N . VAL A 1 341 ? 6.753 -5.430 20.958 1.00 75.06 341 VAL A N 1
ATOM 2635 C CA . VAL A 1 341 ? 7.935 -5.456 20.087 1.00 75.06 341 VAL A CA 1
ATOM 2636 C C . VAL A 1 341 ? 7.867 -4.391 18.992 1.00 75.06 341 VAL A C 1
ATOM 2638 O O . VAL A 1 341 ? 6.817 -3.800 18.742 1.00 75.06 341 VAL A O 1
ATOM 2641 N N . GLU A 1 342 ? 9.009 -4.148 18.342 1.00 76.31 342 GLU A N 1
ATOM 2642 C CA . GLU A 1 342 ? 9.099 -3.297 17.152 1.00 76.31 342 GLU A CA 1
ATOM 2643 C C . GLU A 1 342 ? 8.202 -3.818 16.021 1.00 76.31 342 GLU A C 1
ATOM 2645 O O . GLU A 1 342 ? 8.078 -5.027 15.788 1.00 76.31 342 GLU A O 1
ATOM 2650 N N . LEU A 1 343 ? 7.572 -2.870 15.330 1.00 78.00 343 LEU A N 1
ATOM 2651 C CA . LEU A 1 343 ? 6.774 -3.111 14.138 1.00 78.00 343 LEU A CA 1
ATOM 2652 C C . LEU A 1 343 ? 7.666 -2.871 12.930 1.00 78.00 343 LEU A C 1
ATOM 2654 O O . LEU A 1 343 ? 8.371 -1.877 12.888 1.00 78.00 343 LEU A O 1
ATOM 2658 N N . TYR A 1 344 ? 7.621 -3.761 11.948 1.00 78.38 344 TYR A N 1
ATOM 2659 C CA . TYR A 1 344 ? 8.392 -3.611 10.710 1.00 78.38 344 TYR A CA 1
ATOM 2660 C C . TYR A 1 344 ? 7.541 -3.045 9.578 1.00 78.38 344 TYR A C 1
ATOM 2662 O O . TYR A 1 344 ? 8.043 -2.347 8.695 1.00 78.38 344 TYR A O 1
ATOM 2670 N N . ARG A 1 345 ? 6.240 -3.350 9.598 1.00 82.69 345 ARG A N 1
ATOM 2671 C CA . ARG A 1 345 ? 5.255 -2.860 8.638 1.00 82.69 345 ARG A CA 1
ATOM 2672 C C . ARG A 1 345 ? 3.896 -2.710 9.282 1.00 82.69 345 ARG A C 1
ATOM 2674 O O . ARG A 1 345 ? 3.576 -3.380 10.261 1.00 82.69 345 ARG A O 1
ATOM 2681 N N . HIS A 1 346 ? 3.094 -1.866 8.663 1.00 83.88 346 HIS A N 1
ATOM 2682 C CA . HIS A 1 346 ? 1.689 -1.675 8.963 1.00 83.88 346 HIS A CA 1
ATOM 2683 C C . HIS A 1 346 ? 0.972 -1.243 7.679 1.00 83.88 346 HIS A C 1
ATOM 2685 O O . HIS A 1 346 ? 1.624 -0.897 6.689 1.00 83.88 346 HIS A O 1
ATOM 2691 N N . ALA A 1 347 ? -0.350 -1.266 7.712 1.00 86.25 347 ALA A N 1
ATOM 2692 C CA . ALA A 1 347 ? -1.208 -0.668 6.702 1.00 86.25 347 ALA A CA 1
ATOM 2693 C C . ALA A 1 347 ? -2.520 -0.235 7.356 1.00 86.25 347 ALA A C 1
ATOM 2695 O O . ALA A 1 347 ? -2.911 -0.806 8.377 1.00 86.25 347 ALA A O 1
ATOM 2696 N N . LEU A 1 348 ? -3.166 0.765 6.765 1.00 85.31 348 LEU A N 1
ATOM 2697 C CA . LEU A 1 348 ? -4.535 1.144 7.080 1.00 85.31 348 LEU A CA 1
ATOM 2698 C C . LEU A 1 348 ? -5.448 0.678 5.947 1.00 85.31 348 LEU A C 1
ATOM 2700 O O . LEU A 1 348 ? -5.101 0.875 4.782 1.00 85.31 348 LEU A O 1
ATOM 2704 N N . TYR A 1 349 ? -6.565 0.038 6.280 1.00 87.94 349 TYR A N 1
ATOM 2705 C CA . TYR A 1 349 ? -7.551 -0.425 5.304 1.00 87.94 349 TYR A CA 1
ATOM 2706 C C . TYR A 1 349 ? -8.910 -0.631 5.980 1.00 87.94 349 TYR A C 1
ATOM 2708 O O . TYR A 1 349 ? -8.937 -1.135 7.096 1.00 87.94 349 TYR A O 1
ATOM 2716 N N . ASP A 1 350 ? -10.005 -0.269 5.315 1.00 87.00 350 ASP A N 1
ATOM 2717 C CA . ASP A 1 350 ? -11.377 -0.528 5.778 1.00 87.00 350 ASP A CA 1
ATOM 2718 C C . ASP A 1 350 ? -11.730 -1.989 5.475 1.00 87.00 350 ASP A C 1
ATOM 2720 O O . ASP A 1 350 ? -12.065 -2.338 4.340 1.00 87.00 350 ASP A O 1
ATOM 2724 N N . ILE A 1 351 ? -11.509 -2.879 6.447 1.00 91.31 351 ILE A N 1
ATOM 2725 C CA . ILE A 1 351 ? -11.547 -4.326 6.196 1.00 91.31 351 ILE A CA 1
ATOM 2726 C C . ILE A 1 351 ? -12.936 -4.932 6.357 1.00 91.31 351 ILE A C 1
ATOM 2728 O O . ILE A 1 351 ? -13.186 -6.040 5.878 1.00 91.31 351 ILE A O 1
ATOM 2732 N N . ASP A 1 352 ? -13.829 -4.240 7.054 1.00 86.75 352 ASP A N 1
ATOM 2733 C CA . ASP A 1 352 ? -15.198 -4.686 7.288 1.00 86.75 352 ASP A CA 1
ATOM 2734 C C . ASP A 1 352 ? -16.252 -3.818 6.588 1.00 86.75 352 ASP A C 1
ATOM 2736 O O . ASP A 1 352 ? -17.447 -4.118 6.672 1.00 86.75 352 ASP A O 1
ATOM 2740 N N . GLY A 1 353 ? -15.811 -2.822 5.815 1.00 83.81 353 GLY A N 1
ATOM 2741 C CA . GLY A 1 353 ? -16.655 -2.001 4.960 1.00 83.81 353 GLY A CA 1
ATOM 2742 C C . GLY A 1 353 ? -17.535 -1.035 5.746 1.00 83.81 353 GLY A C 1
ATOM 2743 O O . GLY A 1 353 ? -18.583 -0.624 5.232 1.00 83.81 353 GLY A O 1
ATOM 2744 N N . ASP A 1 354 ? -17.171 -0.715 6.991 1.00 80.50 354 ASP A N 1
ATOM 2745 C CA . ASP A 1 354 ? -17.911 0.230 7.826 1.00 80.50 354 ASP A CA 1
ATOM 2746 C C . ASP A 1 354 ? -17.540 1.701 7.554 1.00 80.50 354 ASP A C 1
ATOM 2748 O O . ASP A 1 354 ? -18.235 2.611 8.021 1.00 80.50 354 ASP A O 1
ATOM 2752 N N . GLY A 1 355 ? -16.557 1.929 6.676 1.00 77.31 355 GLY A N 1
ATOM 2753 C CA . GLY A 1 355 ? -16.080 3.241 6.251 1.00 77.31 355 GLY A CA 1
ATOM 2754 C C . GLY A 1 355 ? -14.916 3.764 7.087 1.00 77.31 355 GLY A C 1
ATOM 2755 O O . GLY A 1 355 ? -14.373 4.820 6.751 1.00 77.31 355 GLY A O 1
ATOM 2756 N N . ASP A 1 356 ? -14.522 3.045 8.139 1.00 77.44 356 ASP A N 1
ATOM 2757 C CA . ASP A 1 356 ? -13.389 3.386 8.983 1.00 77.44 356 ASP A CA 1
ATOM 2758 C C . ASP A 1 356 ? -12.155 2.565 8.645 1.00 77.44 356 ASP A C 1
ATOM 2760 O O . ASP A 1 356 ? -12.203 1.375 8.363 1.00 77.44 356 ASP A O 1
ATOM 2764 N N . LEU A 1 357 ? -10.989 3.205 8.699 1.00 83.31 357 LEU A N 1
ATOM 2765 C CA . LEU A 1 357 ? -9.742 2.504 8.425 1.00 83.31 357 LEU A CA 1
ATOM 2766 C C . LEU A 1 357 ? -9.277 1.709 9.651 1.00 83.31 357 LEU A C 1
ATOM 2768 O O . LEU A 1 357 ? -8.991 2.279 10.710 1.00 83.31 357 LEU A O 1
ATOM 2772 N N . ASP A 1 358 ? -9.109 0.401 9.470 1.00 86.31 358 ASP A N 1
ATOM 2773 C CA . ASP A 1 358 ? -8.513 -0.516 10.435 1.00 86.31 358 ASP A CA 1
ATOM 2774 C C . ASP A 1 358 ? -7.002 -0.612 10.280 1.00 86.31 358 ASP A C 1
ATOM 2776 O O . ASP A 1 358 ? -6.430 -0.363 9.220 1.00 86.31 358 ASP A O 1
ATOM 2780 N N . LEU A 1 359 ? -6.330 -1.040 11.346 1.00 86.44 359 LEU A N 1
ATOM 2781 C CA . LEU A 1 359 ? -4.877 -1.121 11.381 1.00 86.44 359 LEU A CA 1
ATOM 2782 C C . LEU A 1 359 ? -4.385 -2.562 11.270 1.00 86.44 359 LEU A C 1
ATOM 2784 O O . LEU A 1 359 ? -4.573 -3.366 12.180 1.00 86.44 359 LEU A O 1
ATOM 2788 N N . PHE A 1 360 ? -3.612 -2.848 10.229 1.00 89.44 360 PHE A N 1
ATOM 2789 C CA . PHE A 1 360 ? -2.820 -4.068 10.089 1.00 89.44 360 PHE A CA 1
ATOM 2790 C C . PHE A 1 360 ? -1.379 -3.820 10.509 1.00 89.44 360 PHE A C 1
ATOM 2792 O O . PHE A 1 360 ? -0.822 -2.759 10.234 1.00 89.44 360 PHE A O 1
ATOM 2799 N N . TYR A 1 361 ? -0.746 -4.799 11.155 1.00 87.31 361 TYR A N 1
ATOM 2800 C CA . TYR A 1 361 ? 0.630 -4.672 11.626 1.00 87.31 361 TYR A CA 1
ATOM 2801 C C . TYR A 1 361 ? 1.409 -5.985 11.541 1.00 87.31 361 TYR A C 1
ATOM 2803 O O . TYR A 1 361 ? 0.889 -7.077 11.765 1.00 87.31 361 TYR A O 1
ATOM 2811 N N . GLY A 1 362 ? 2.706 -5.864 11.275 1.00 87.75 362 GLY A N 1
ATOM 2812 C CA . GLY A 1 362 ? 3.671 -6.953 11.305 1.00 87.75 362 GLY A CA 1
ATOM 2813 C C . GLY A 1 362 ? 4.837 -6.619 12.225 1.00 87.75 362 GLY A C 1
ATOM 2814 O O . GLY A 1 362 ? 5.429 -5.546 12.136 1.00 87.75 362 GLY A O 1
ATOM 2815 N N . SER A 1 363 ? 5.197 -7.564 13.084 1.00 84.12 363 SER A N 1
ATOM 2816 C CA . SER A 1 363 ? 6.361 -7.503 13.968 1.00 84.12 363 SER A CA 1
ATOM 2817 C C . SER A 1 363 ? 7.279 -8.705 13.738 1.00 84.12 363 SER A C 1
ATOM 2819 O O . SER A 1 363 ? 6.967 -9.585 12.938 1.00 84.12 363 SER A O 1
ATOM 2821 N N . SER A 1 364 ? 8.390 -8.775 14.474 1.00 82.44 364 SER A N 1
ATOM 2822 C CA . SER A 1 364 ? 9.256 -9.962 14.500 1.00 82.44 364 SER A CA 1
ATOM 2823 C C . SER A 1 364 ? 8.661 -11.156 15.254 1.00 82.44 364 SER A C 1
ATOM 2825 O O . SER A 1 364 ? 9.320 -12.189 15.317 1.00 82.44 364 SER A O 1
ATOM 2827 N N . GLN A 1 365 ? 7.478 -11.028 15.867 1.00 85.19 365 GLN A N 1
ATOM 2828 C CA . GLN A 1 365 ? 6.853 -12.088 16.677 1.00 85.19 365 GLN A CA 1
ATOM 2829 C C . GLN A 1 365 ? 5.424 -12.438 16.253 1.00 85.19 365 GLN A C 1
ATOM 2831 O O . GLN A 1 365 ? 4.934 -13.532 16.543 1.00 85.19 365 GLN A O 1
ATOM 2836 N N . GLU A 1 366 ? 4.737 -11.516 15.591 1.00 88.38 366 GLU A N 1
ATOM 2837 C CA . GLU A 1 366 ? 3.348 -11.681 15.189 1.00 88.38 366 GLU A CA 1
ATOM 2838 C C . GLU A 1 366 ? 2.983 -10.790 13.997 1.00 88.38 366 GLU A C 1
ATOM 2840 O O . GLU A 1 366 ? 3.521 -9.694 13.829 1.00 88.38 366 GLU A O 1
ATOM 2845 N N . PHE A 1 367 ? 2.030 -11.272 13.206 1.00 91.00 367 PHE A N 1
ATOM 2846 C CA . PHE A 1 367 ? 1.191 -10.496 12.303 1.00 91.00 367 PHE A CA 1
ATOM 2847 C C . PHE A 1 367 ? -0.229 -10.467 12.863 1.00 91.00 367 PHE A C 1
ATOM 2849 O O . PHE A 1 367 ? -0.755 -11.494 13.313 1.00 91.00 367 PHE A O 1
ATOM 2856 N N . GLY A 1 368 ? -0.842 -9.293 12.838 1.00 90.12 368 GLY A N 1
ATOM 2857 C CA . GLY A 1 368 ? -2.179 -9.092 13.359 1.00 90.12 368 GLY A CA 1
ATOM 2858 C C . GLY A 1 368 ? -2.818 -7.826 12.827 1.00 90.12 368 GLY A C 1
ATOM 2859 O O . GLY A 1 368 ? -2.260 -7.118 11.987 1.00 90.12 368 GLY A O 1
ATOM 2860 N N . TRP A 1 369 ? -4.003 -7.558 13.348 1.00 89.88 369 TRP A N 1
ATOM 2861 C CA . TRP A 1 369 ? -4.766 -6.368 13.029 1.00 89.88 369 TRP A CA 1
ATOM 2862 C C . TRP A 1 369 ? -5.522 -5.871 14.256 1.00 89.88 369 TRP A C 1
ATOM 2864 O O . TRP A 1 369 ? -5.646 -6.576 15.264 1.00 89.88 369 TRP A O 1
ATOM 2874 N N . ILE A 1 370 ? -5.975 -4.631 14.200 1.00 85.19 370 ILE A N 1
ATOM 2875 C CA . ILE A 1 370 ? -6.735 -3.973 15.248 1.00 85.19 370 ILE A CA 1
ATOM 2876 C C . ILE A 1 370 ? -7.906 -3.288 14.563 1.00 85.19 370 ILE A C 1
ATOM 2878 O O . ILE A 1 370 ? -7.691 -2.349 13.794 1.00 85.19 370 ILE A O 1
ATOM 2882 N N . LYS A 1 371 ? -9.118 -3.749 14.889 1.00 85.12 371 LYS A N 1
ATOM 2883 C CA . LYS A 1 371 ? -10.335 -3.080 14.450 1.00 85.12 371 LYS A CA 1
ATOM 2884 C C . LYS A 1 371 ? -10.371 -1.670 15.019 1.00 85.12 371 LYS A C 1
ATOM 2886 O O . LYS A 1 371 ? -10.166 -1.476 16.226 1.00 85.12 371 LYS A O 1
ATOM 2891 N N . ASN A 1 372 ? -10.669 -0.713 14.170 1.00 78.75 372 ASN A N 1
ATOM 2892 C CA . ASN A 1 372 ? -11.059 0.606 14.574 1.00 78.75 372 ASN A CA 1
ATOM 2893 C C . ASN A 1 372 ? -12.530 0.578 15.003 1.00 78.75 372 ASN A C 1
ATOM 2895 O O . ASN A 1 372 ? -13.420 0.311 14.208 1.00 78.75 372 ASN A O 1
ATOM 2899 N N . ASN A 1 373 ? -12.805 0.782 16.294 1.00 68.88 373 ASN A N 1
ATOM 2900 C CA . ASN A 1 373 ? -14.182 1.001 16.718 1.00 68.88 373 ASN A CA 1
ATOM 2901 C C . ASN A 1 373 ? -14.405 2.505 16.697 1.00 68.88 373 ASN A C 1
ATOM 2903 O O . ASN A 1 373 ? -14.294 3.190 17.725 1.00 68.88 373 ASN A O 1
ATOM 2907 N N . SER A 1 374 ? -14.810 3.024 15.545 1.00 58.66 374 SER A N 1
ATOM 2908 C CA . SER A 1 374 ? -15.832 4.049 15.632 1.00 58.66 374 SER A CA 1
ATOM 2909 C C . SER A 1 374 ? -16.948 3.464 16.460 1.00 58.66 374 SER A C 1
ATOM 2911 O O . SER A 1 374 ? -17.428 2.354 16.214 1.00 58.66 374 SER A O 1
ATOM 2913 N N . ALA A 1 375 ? -17.347 4.184 17.503 1.00 45.72 375 ALA A N 1
ATOM 2914 C CA . ALA A 1 375 ? -18.679 3.949 17.999 1.00 45.72 375 ALA A CA 1
ATOM 2915 C C . ALA A 1 375 ? -19.571 4.051 16.764 1.00 45.72 375 ALA A C 1
ATOM 2917 O O . ALA A 1 375 ? -19.624 5.122 16.154 1.00 45.72 375 ALA A O 1
ATOM 2918 N N . GLU A 1 376 ? -20.242 2.957 16.391 1.00 37.69 376 GLU A N 1
ATOM 2919 C CA . GLU A 1 376 ? -21.422 3.084 15.559 1.00 37.69 376 GLU A CA 1
ATOM 2920 C C . GLU A 1 376 ? -22.160 4.304 16.118 1.00 37.69 376 GLU A C 1
ATOM 2922 O O . GLU A 1 376 ? -22.358 4.414 17.340 1.00 37.69 376 GLU A O 1
ATOM 2927 N N . LEU A 1 377 ? -22.655 5.186 15.256 1.00 37.34 377 LEU A N 1
ATOM 2928 C CA . LEU A 1 377 ? -23.833 5.966 15.611 1.00 37.34 377 LEU A CA 1
ATOM 2929 C C . LEU A 1 377 ? -25.028 5.004 15.778 1.00 37.34 377 LEU A C 1
ATOM 2931 O O . LEU A 1 377 ? -26.121 5.239 15.270 1.00 37.34 377 LEU A O 1
ATOM 2935 N N . SER A 1 378 ? -24.858 3.916 16.534 1.00 34.09 378 SER A N 1
ATOM 2936 C CA . SER A 1 378 ? -25.926 3.344 17.297 1.00 34.09 378 SER A CA 1
ATOM 2937 C C . SER A 1 378 ? -26.326 4.457 18.258 1.00 34.09 378 SER A C 1
ATOM 2939 O O . SER A 1 378 ? -25.707 4.766 19.278 1.00 34.09 378 SER A O 1
ATOM 2941 N N . VAL A 1 379 ? -27.429 5.116 17.913 1.00 31.55 379 VAL A N 1
ATOM 2942 C CA . VAL A 1 379 ? -28.385 5.472 18.952 1.00 31.55 379 VAL A CA 1
ATOM 2943 C C . VAL A 1 379 ? -28.453 4.243 19.837 1.00 31.55 379 VAL A C 1
ATOM 2945 O O . VAL A 1 379 ? -28.876 3.203 19.331 1.00 31.55 379 VAL A O 1
ATOM 2948 N N . ASN A 1 380 ? -27.957 4.347 21.083 1.00 30.41 380 ASN A N 1
ATOM 2949 C CA . ASN A 1 380 ? -28.138 3.330 22.120 1.00 30.41 380 ASN A CA 1
ATOM 2950 C C . ASN A 1 380 ? -29.440 2.617 21.799 1.00 30.41 380 ASN A C 1
ATOM 2952 O O . ASN A 1 380 ? -30.464 3.315 21.793 1.00 30.41 380 ASN A O 1
ATOM 2956 N N . ALA A 1 381 ? -29.374 1.332 21.411 1.00 32.72 381 ALA A N 1
ATOM 2957 C CA . ALA A 1 381 ? -30.546 0.575 20.975 1.00 32.72 381 ALA A CA 1
ATOM 2958 C C . ALA A 1 381 ? -31.699 1.012 21.875 1.00 32.72 381 ALA A C 1
ATOM 2960 O O . ALA A 1 381 ? -31.489 0.949 23.094 1.00 32.72 381 ALA A O 1
ATOM 2961 N N . PRO A 1 382 ? -32.786 1.609 21.328 1.00 39.12 382 PRO A N 1
ATOM 2962 C CA . PRO A 1 382 ? -33.709 2.417 22.112 1.00 39.12 382 PRO A CA 1
ATOM 2963 C C . PRO A 1 382 ? -34.035 1.594 23.330 1.00 39.12 382 PRO A C 1
ATOM 2965 O O . PRO A 1 382 ? -34.538 0.480 23.172 1.00 39.12 382 PRO A O 1
ATOM 2968 N N . THR A 1 383 ? -33.612 2.073 24.504 1.00 44.50 383 THR A N 1
ATOM 2969 C CA . THR A 1 383 ? -33.795 1.342 25.750 1.00 44.50 383 THR A CA 1
ATOM 2970 C C . THR A 1 383 ? -35.256 0.973 25.749 1.00 44.50 383 THR A C 1
ATOM 2972 O O . THR A 1 383 ? -36.095 1.877 25.762 1.00 44.50 383 THR A O 1
ATOM 2975 N N . VAL A 1 384 ? -35.555 -0.325 25.571 1.00 54.41 384 VAL A N 1
ATOM 2976 C CA . VAL A 1 384 ? -36.934 -0.782 25.429 1.00 54.41 384 VAL A CA 1
ATOM 2977 C C . VAL A 1 384 ? -37.616 -0.232 26.651 1.00 54.41 384 VAL A C 1
ATOM 2979 O O . VAL A 1 384 ? -37.227 -0.539 27.782 1.00 54.41 384 VAL A O 1
ATOM 2982 N N . SER A 1 385 ? -38.505 0.722 26.404 1.00 60.31 385 SER A N 1
ATOM 2983 C CA . SER A 1 385 ? -39.051 1.496 27.485 1.00 60.31 385 SER A CA 1
ATOM 2984 C C . SER A 1 385 ? -39.721 0.525 28.428 1.00 60.31 385 SER A C 1
ATOM 2986 O O . SER A 1 385 ? -40.611 -0.226 28.028 1.00 60.31 385 SER A O 1
ATOM 2988 N N . LYS A 1 386 ? -39.275 0.534 29.681 1.00 77.31 386 LYS A N 1
ATOM 2989 C CA . LYS A 1 386 ? -39.822 -0.369 30.691 1.00 77.31 386 LYS A CA 1
ATOM 2990 C C . LYS A 1 386 ? -41.262 0.011 31.027 1.00 77.31 386 LYS A C 1
ATOM 2992 O O . LYS A 1 386 ? -41.955 -0.777 31.657 1.00 77.31 386 LYS A O 1
ATOM 2997 N N . PHE A 1 387 ? -41.707 1.195 30.589 1.00 85.38 387 PHE A N 1
ATOM 2998 C CA . PHE A 1 387 ? -43.013 1.750 30.886 1.00 85.38 387 PHE A CA 1
ATOM 2999 C C . PHE A 1 387 ? -43.798 2.150 29.628 1.00 85.38 387 PHE A C 1
ATOM 3001 O O . PHE A 1 387 ? -43.380 2.982 28.826 1.00 85.38 387 PHE A O 1
ATOM 3008 N N . SER A 1 388 ? -45.014 1.638 29.496 1.00 88.38 388 SER A N 1
ATOM 3009 C CA . SER A 1 388 ? -45.976 2.066 28.481 1.00 88.38 388 SER A CA 1
ATOM 3010 C C . SER A 1 388 ? -46.961 3.079 29.058 1.00 88.38 388 SER A C 1
ATOM 3012 O O . SER A 1 388 ? -47.420 2.928 30.188 1.00 88.38 388 SER A O 1
ATOM 3014 N N . VAL A 1 389 ? -47.306 4.104 28.272 1.00 90.75 389 VAL A N 1
ATOM 3015 C CA . VAL A 1 389 ? -48.251 5.165 28.657 1.00 90.75 389 VAL A CA 1
ATOM 3016 C C . VAL A 1 389 ? -49.286 5.351 27.553 1.00 90.75 389 VAL A C 1
ATOM 3018 O O . VAL A 1 389 ? -48.925 5.677 26.422 1.00 90.75 389 VAL A O 1
ATOM 3021 N N . TYR A 1 390 ? -50.564 5.114 27.858 1.00 91.56 390 TYR A N 1
ATOM 3022 C CA . TYR A 1 390 ? -51.643 5.111 26.863 1.00 91.56 390 TYR A CA 1
ATOM 3023 C C . TYR A 1 390 ? -53.035 5.362 27.482 1.00 91.56 390 TYR A C 1
ATOM 3025 O O . TYR A 1 390 ? -53.264 5.039 28.643 1.00 91.56 390 TYR A O 1
ATOM 3033 N N . PRO A 1 391 ? -54.021 5.870 26.725 1.00 85.56 391 PRO A N 1
ATOM 3034 C CA . PRO A 1 391 ? -53.882 6.391 25.371 1.00 85.56 391 PRO A CA 1
ATOM 3035 C C . PRO A 1 391 ? -53.128 7.727 25.363 1.00 85.56 391 PRO A C 1
ATOM 3037 O O . PRO A 1 391 ? -53.144 8.476 26.335 1.00 85.56 391 PRO A O 1
ATOM 3040 N N . ASN A 1 392 ? -52.456 8.019 24.253 1.00 83.94 392 ASN A N 1
ATOM 3041 C CA . ASN A 1 392 ? -51.878 9.328 23.980 1.00 83.94 392 ASN A CA 1
ATOM 3042 C C . ASN A 1 392 ? -52.341 9.762 22.577 1.00 83.94 392 ASN A C 1
ATOM 3044 O O . ASN A 1 392 ? -51.886 9.157 21.604 1.00 83.94 392 ASN A O 1
ATOM 3048 N N . PRO A 1 393 ? -53.237 10.759 22.446 1.00 90.44 393 PRO A N 1
ATOM 3049 C CA . PRO A 1 393 ? -53.714 11.662 23.503 1.00 90.44 393 PRO A CA 1
ATOM 3050 C C . PRO A 1 393 ? -54.632 11.017 24.560 1.00 90.44 393 PRO A C 1
ATOM 3052 O O . PRO A 1 393 ? -55.407 10.112 24.253 1.00 90.44 393 PRO A O 1
ATOM 3055 N N . ALA A 1 394 ? -54.555 11.508 25.799 1.00 91.69 394 ALA A N 1
ATOM 3056 C CA . ALA A 1 394 ? -55.402 11.122 26.927 1.00 91.69 394 ALA A CA 1
ATOM 3057 C C . ALA A 1 394 ? -56.558 12.117 27.112 1.00 91.69 394 ALA A C 1
ATOM 3059 O O . ALA A 1 394 ? -56.370 13.321 26.947 1.00 91.69 394 ALA A O 1
ATOM 3060 N N . ASN A 1 395 ? -57.739 11.619 27.498 1.00 92.06 395 ASN A N 1
ATOM 3061 C CA . ASN A 1 395 ? -58.940 12.442 27.711 1.00 92.06 395 ASN A CA 1
ATOM 3062 C C . ASN A 1 395 ? -59.334 12.522 29.191 1.00 92.06 395 ASN A C 1
ATOM 3064 O O . ASN A 1 395 ? -59.296 13.593 29.781 1.00 92.06 395 ASN A O 1
ATOM 3068 N N . GLN A 1 396 ? -59.732 11.401 29.794 1.00 92.75 396 GLN A N 1
ATOM 3069 C CA . GLN A 1 396 ? -60.125 11.340 31.212 1.00 92.75 396 GLN A CA 1
ATOM 3070 C C . GLN A 1 396 ? -59.120 10.546 32.042 1.00 92.75 396 GLN A C 1
ATOM 3072 O O . GLN A 1 396 ? -58.827 10.911 33.172 1.00 92.75 396 GLN A O 1
ATOM 3077 N N . GLU A 1 397 ? -58.550 9.496 31.456 1.00 94.25 397 GLU A N 1
ATOM 3078 C CA . GLU A 1 397 ? -57.628 8.590 32.130 1.00 94.25 397 GLU A CA 1
ATOM 3079 C C . GLU A 1 397 ? -56.337 8.439 31.321 1.00 94.25 397 GLU A C 1
ATOM 3081 O O . GLU A 1 397 ? -56.355 8.464 30.085 1.00 94.25 397 GLU A O 1
ATOM 3086 N N . LEU A 1 398 ? -55.232 8.240 32.036 1.00 95.19 398 LEU A N 1
ATOM 3087 C CA . LEU A 1 398 ? -53.935 7.837 31.510 1.00 95.19 398 LEU A CA 1
ATOM 3088 C C . LEU A 1 398 ? -53.540 6.510 32.167 1.00 95.19 398 LEU A C 1
ATOM 3090 O O . LEU A 1 398 ? -53.391 6.443 33.386 1.00 95.19 398 LEU A O 1
ATOM 3094 N N . ASN A 1 399 ? -53.375 5.453 31.375 1.00 94.50 399 ASN A N 1
ATOM 3095 C CA . ASN A 1 399 ? -52.855 4.177 31.858 1.00 94.50 399 ASN A CA 1
ATOM 3096 C C . ASN A 1 399 ? -51.330 4.205 31.805 1.00 94.50 399 ASN A C 1
ATOM 3098 O O . ASN A 1 399 ? -50.744 4.607 30.795 1.00 94.50 399 ASN A O 1
ATOM 3102 N N . ILE A 1 400 ? -50.709 3.739 32.882 1.00 94.19 400 ILE A N 1
ATOM 3103 C CA . ILE A 1 400 ? -49.273 3.504 32.990 1.00 94.19 400 ILE A CA 1
ATOM 3104 C C . ILE A 1 400 ? -49.065 2.007 33.234 1.00 94.19 400 ILE A C 1
ATOM 3106 O O . ILE A 1 400 ? -49.752 1.409 34.061 1.00 94.19 400 ILE A O 1
ATOM 3110 N N . ALA A 1 401 ? -48.167 1.382 32.480 1.00 89.31 401 ALA A N 1
ATOM 3111 C CA . ALA A 1 401 ? -47.947 -0.061 32.524 1.00 89.31 401 ALA A CA 1
ATOM 3112 C C . ALA A 1 401 ? -46.458 -0.389 32.471 1.00 89.31 401 ALA A C 1
ATOM 3114 O O . ALA A 1 401 ? -45.709 0.326 31.816 1.00 89.31 401 ALA A O 1
ATOM 3115 N N . SER A 1 402 ? -46.028 -1.459 33.129 1.00 88.19 402 SER A N 1
ATOM 3116 C CA . SER A 1 402 ? -44.643 -1.941 33.114 1.00 88.19 402 SER A CA 1
ATOM 3117 C C . SER A 1 402 ? -44.604 -3.436 33.426 1.00 88.19 402 SER A C 1
ATOM 3119 O O . SER A 1 402 ? -45.430 -3.936 34.190 1.00 88.19 402 SER A O 1
ATOM 3121 N N . GLU A 1 403 ? -43.635 -4.156 32.853 1.00 80.81 403 GLU A N 1
ATOM 3122 C CA . GLU A 1 403 ? -43.389 -5.569 33.193 1.00 80.81 403 GLU A CA 1
ATOM 3123 C C . GLU A 1 403 ? -42.961 -5.733 34.660 1.00 80.81 403 GLU A C 1
ATOM 3125 O O . GLU A 1 403 ? -43.288 -6.726 35.305 1.00 80.81 403 GLU A O 1
ATOM 3130 N N . ASN A 1 404 ? -42.278 -4.721 35.204 1.00 81.38 404 ASN A N 1
ATOM 3131 C CA . ASN A 1 404 ? -41.939 -4.620 36.621 1.00 81.38 404 ASN A CA 1
ATOM 3132 C C . ASN A 1 404 ? -42.964 -3.739 37.349 1.00 81.38 404 ASN A C 1
ATOM 3134 O O . ASN A 1 404 ? -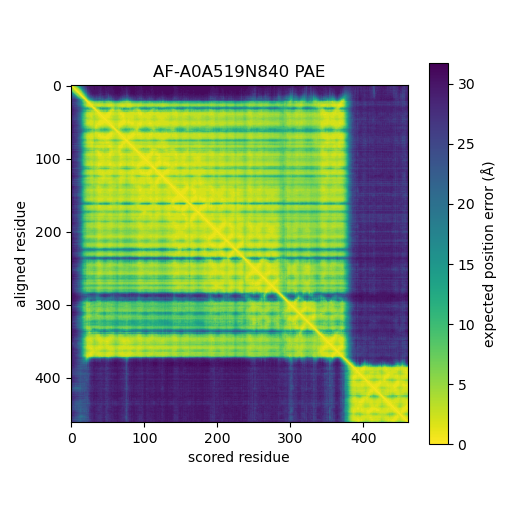43.482 -2.784 36.772 1.00 81.38 404 ASN A O 1
ATOM 3138 N N . GLY A 1 405 ? -43.248 -4.014 38.623 1.00 86.56 405 GLY A N 1
ATOM 3139 C CA . GLY A 1 405 ? -44.220 -3.224 39.383 1.00 86.56 405 GLY A CA 1
ATOM 3140 C C . GLY A 1 405 ? -43.812 -1.748 39.499 1.00 86.56 405 GLY A C 1
ATOM 3141 O O . GLY A 1 405 ? -42.676 -1.436 39.858 1.00 86.56 405 GLY A O 1
ATOM 3142 N N . ILE A 1 406 ? -44.734 -0.841 39.187 1.00 91.88 406 ILE A N 1
ATOM 3143 C CA . ILE A 1 406 ? -44.568 0.607 39.308 1.00 91.88 406 ILE A CA 1
ATOM 3144 C C . ILE A 1 406 ? -44.759 0.987 40.777 1.00 91.88 406 ILE A C 1
ATOM 3146 O O . ILE A 1 406 ? -45.780 0.663 41.376 1.00 91.88 406 ILE A O 1
ATOM 3150 N N . GLU A 1 407 ? -43.787 1.683 41.357 1.00 93.00 407 GLU A N 1
ATOM 3151 C CA . GLU A 1 407 ? -43.803 2.106 42.761 1.00 93.00 407 GLU A CA 1
ATOM 3152 C C . GLU A 1 407 ? -44.258 3.556 42.916 1.00 93.00 407 GLU A C 1
ATOM 3154 O O . GLU A 1 407 ? -44.967 3.888 43.864 1.00 93.00 407 GLU A O 1
ATOM 3159 N N . THR A 1 408 ? -43.861 4.444 41.999 1.00 93.12 408 THR A N 1
ATOM 3160 C CA . THR A 1 408 ? -44.245 5.862 42.055 1.00 93.12 408 THR A CA 1
ATOM 3161 C C . THR A 1 408 ? -44.468 6.448 40.667 1.00 93.12 408 THR A C 1
ATOM 3163 O O . THR A 1 408 ? -43.897 5.976 39.678 1.00 93.12 408 THR A O 1
ATOM 3166 N N . TYR A 1 409 ? -45.279 7.506 40.611 1.00 95.56 409 TYR A N 1
ATOM 3167 C CA . TYR A 1 409 ? -45.379 8.367 39.437 1.00 95.56 409 TYR A CA 1
ATOM 3168 C C . TYR A 1 409 ? -45.434 9.851 39.813 1.00 95.56 409 TYR A C 1
ATOM 3170 O O . TYR A 1 409 ? -45.914 10.217 40.889 1.00 95.56 409 TYR A O 1
ATOM 3178 N N . ALA A 1 410 ? -44.983 10.718 38.906 1.00 95.75 410 ALA A N 1
ATOM 3179 C CA . ALA A 1 410 ? -45.088 12.171 39.011 1.00 95.75 410 ALA A CA 1
ATOM 3180 C C . ALA A 1 410 ? -45.445 12.798 37.655 1.00 95.75 410 ALA A C 1
ATOM 3182 O O . ALA A 1 410 ? -44.828 12.475 36.649 1.00 95.75 410 ALA A O 1
ATOM 3183 N N . ILE A 1 411 ? -46.426 13.700 37.613 1.00 95.50 411 ILE A N 1
ATOM 3184 C CA . ILE A 1 411 ? -46.833 14.432 36.407 1.00 95.50 411 ILE A CA 1
ATOM 3185 C C . ILE A 1 411 ? -46.305 15.860 36.472 1.00 95.50 411 ILE A C 1
ATOM 3187 O O . ILE A 1 411 ? -46.496 16.543 37.477 1.00 95.50 411 ILE A O 1
ATOM 3191 N N . PHE A 1 412 ? -45.719 16.323 35.374 1.00 94.00 412 PHE A N 1
ATOM 3192 C CA . PHE A 1 412 ? -45.210 17.672 35.176 1.00 94.00 412 PHE A CA 1
ATOM 3193 C C . PHE A 1 412 ? -45.880 18.327 33.965 1.00 94.00 412 PHE A C 1
ATOM 3195 O O . PHE A 1 412 ? -46.217 17.646 32.993 1.00 94.00 412 PHE A O 1
ATOM 3202 N N . ASP A 1 413 ? -46.066 19.645 34.008 1.00 91.88 413 ASP A N 1
ATOM 3203 C CA . ASP A 1 413 ? -46.457 20.411 32.820 1.00 91.88 413 ASP A CA 1
ATOM 3204 C C . ASP A 1 413 ? -45.267 20.657 31.873 1.00 91.88 413 ASP A C 1
ATOM 3206 O O . ASP A 1 413 ? -44.121 20.305 32.164 1.00 91.88 413 ASP A O 1
ATOM 3210 N N . ALA A 1 414 ? -45.530 21.290 30.726 1.00 88.81 414 ALA A N 1
ATOM 3211 C CA . ALA A 1 414 ? -44.515 21.604 29.720 1.00 88.81 414 ALA A CA 1
ATOM 3212 C C . ALA A 1 414 ? -43.377 22.524 30.210 1.00 88.81 414 ALA A C 1
ATOM 3214 O O . ALA A 1 414 ? -42.350 22.618 29.543 1.00 88.81 414 ALA A O 1
ATOM 3215 N N . THR A 1 415 ? -43.542 23.198 31.354 1.00 86.88 415 THR A N 1
ATOM 3216 C CA . THR A 1 415 ? -42.511 24.047 31.973 1.00 86.88 415 THR A CA 1
ATOM 3217 C C . THR A 1 415 ? -41.673 23.303 33.017 1.00 86.88 415 THR A C 1
ATOM 3219 O O . THR A 1 415 ? -40.747 23.879 33.582 1.00 86.88 415 THR A O 1
ATOM 3222 N N . GLY A 1 416 ? -41.982 22.026 33.278 1.00 83.44 416 GLY A N 1
ATOM 3223 C CA . GLY A 1 416 ? -41.338 21.214 34.311 1.00 83.44 416 GLY A CA 1
ATOM 3224 C C . GLY A 1 416 ? -41.923 21.412 35.712 1.00 83.44 416 GLY A C 1
ATOM 3225 O O . GLY A 1 416 ? -41.352 20.926 36.688 1.00 83.44 416 GLY A O 1
ATOM 3226 N N . LYS A 1 417 ? -43.060 22.106 35.853 1.00 87.81 417 LYS A N 1
ATOM 3227 C CA . LYS A 1 417 ? -43.725 22.274 37.150 1.00 87.81 417 LYS A CA 1
ATOM 3228 C C . LYS A 1 417 ? -44.462 20.991 37.529 1.00 87.81 417 LYS A C 1
ATOM 3230 O O . LYS A 1 417 ? -45.251 20.475 36.742 1.00 87.81 417 LYS A O 1
ATOM 3235 N N . LEU A 1 418 ? -44.247 20.510 38.755 1.00 92.25 418 LEU A N 1
ATOM 3236 C CA . LEU A 1 418 ? -44.941 19.343 39.306 1.00 92.25 418 LEU A CA 1
ATOM 3237 C C . LEU A 1 418 ? -46.442 19.629 39.483 1.00 92.25 418 LEU A C 1
ATOM 3239 O O . LEU A 1 418 ? -46.823 20.593 40.149 1.00 92.25 418 LEU A O 1
ATOM 3243 N N . ILE A 1 419 ? -47.277 18.765 38.912 1.00 94.62 419 ILE A N 1
ATOM 3244 C CA . ILE A 1 419 ? -48.743 18.839 38.932 1.00 94.62 419 ILE A CA 1
ATOM 3245 C C . ILE A 1 419 ? -49.339 17.799 39.879 1.00 94.62 419 ILE A C 1
ATOM 3247 O O . ILE A 1 419 ? -50.214 18.122 40.677 1.00 94.62 419 ILE A O 1
ATOM 3251 N N . ALA A 1 420 ? -48.849 16.562 39.818 1.00 91.00 420 ALA A N 1
ATOM 3252 C CA . ALA A 1 420 ? -49.313 15.467 40.663 1.00 91.00 420 ALA A CA 1
ATOM 3253 C C . ALA A 1 420 ? -48.160 14.511 40.972 1.00 91.00 420 ALA A C 1
ATOM 3255 O O . ALA A 1 420 ? -47.255 14.352 40.160 1.00 91.00 420 ALA A O 1
ATOM 3256 N N . LYS A 1 421 ? -48.189 13.857 42.133 1.00 94.50 421 LYS A N 1
ATOM 3257 C CA . LYS A 1 421 ? -47.250 12.791 42.498 1.00 94.50 421 LYS A CA 1
ATOM 3258 C C . LYS A 1 421 ? -47.950 11.785 43.398 1.00 94.50 421 LYS A C 1
ATOM 3260 O O . LYS A 1 421 ? -48.701 12.195 44.280 1.00 94.50 421 LYS A O 1
ATOM 3265 N N . SER A 1 422 ? -47.680 10.500 43.203 1.00 93.19 422 SER A N 1
ATOM 3266 C CA . SER A 1 422 ? -48.210 9.435 44.051 1.00 93.19 422 SER A CA 1
ATOM 3267 C C . SER A 1 422 ? -47.179 8.335 44.282 1.00 93.19 422 SER A C 1
ATOM 3269 O O . SER A 1 422 ? -46.366 8.041 43.403 1.00 93.19 422 SER A O 1
ATOM 3271 N N . ASN A 1 423 ? -47.255 7.720 45.462 1.00 91.81 423 ASN A N 1
ATOM 3272 C CA . ASN A 1 423 ? -46.581 6.468 45.781 1.00 91.81 423 ASN A CA 1
ATOM 3273 C C . ASN A 1 423 ? -47.652 5.376 45.809 1.00 91.81 423 ASN A C 1
ATOM 3275 O O . ASN A 1 423 ? -48.622 5.488 46.563 1.00 91.81 423 ASN A O 1
ATOM 3279 N N . LEU A 1 424 ? -47.486 4.341 44.992 1.00 87.38 424 LEU A N 1
ATOM 3280 C CA . LEU A 1 424 ? -48.426 3.233 44.924 1.00 87.38 424 LEU A CA 1
ATOM 3281 C C . LEU A 1 424 ? -48.212 2.313 46.142 1.00 87.38 424 LEU A C 1
ATOM 3283 O O . LEU A 1 424 ? -47.071 1.941 46.422 1.00 87.38 424 LEU A O 1
ATOM 3287 N N . PRO A 1 425 ? -49.270 1.966 46.907 1.00 73.19 425 PRO A N 1
ATOM 3288 C CA . PRO A 1 425 ? -49.140 1.197 48.152 1.00 73.19 425 PRO A CA 1
ATOM 3289 C C . PRO A 1 425 ? -48.495 -0.181 47.962 1.00 73.19 425 PRO A C 1
ATOM 3291 O O . PRO A 1 425 ? -47.836 -0.698 48.862 1.00 73.19 425 PRO A O 1
ATOM 3294 N N . THR A 1 426 ? -48.695 -0.764 46.784 1.00 83.06 426 THR A N 1
ATOM 3295 C CA . THR A 1 426 ? -48.051 -1.982 46.294 1.00 83.06 426 THR A CA 1
ATOM 3296 C C . THR A 1 426 ? -47.578 -1.723 44.875 1.00 83.06 426 THR A C 1
ATOM 3298 O O . THR A 1 426 ? -48.247 -1.000 44.142 1.00 83.06 426 THR A O 1
ATOM 3301 N N . ALA A 1 427 ? -46.450 -2.310 44.479 1.00 82.94 427 ALA A N 1
ATOM 3302 C CA . ALA A 1 427 ? -45.938 -2.136 43.128 1.00 82.94 427 ALA A CA 1
ATOM 3303 C C . ALA A 1 427 ? -46.926 -2.737 42.105 1.00 82.94 427 ALA A C 1
ATOM 3305 O O . ALA A 1 427 ? -47.173 -3.943 42.116 1.00 82.94 427 ALA A O 1
ATOM 3306 N N . GLU A 1 428 ? -47.510 -1.903 41.242 1.00 88.00 428 GLU A N 1
ATOM 3307 C CA . GLU A 1 428 ? -48.558 -2.299 40.288 1.00 88.00 428 GLU A CA 1
ATOM 3308 C C . GLU A 1 428 ? -47.997 -2.386 38.866 1.00 88.00 428 GLU A C 1
ATOM 3310 O O . GLU A 1 428 ? -47.334 -1.465 38.401 1.00 88.00 428 GLU A O 1
ATOM 3315 N N . THR A 1 429 ? -48.264 -3.469 38.134 1.00 89.75 429 THR A N 1
ATOM 3316 C CA . THR A 1 429 ? -47.820 -3.608 36.729 1.00 89.75 429 THR A CA 1
ATOM 3317 C C . THR A 1 429 ? -48.689 -2.820 35.748 1.00 89.75 429 THR A C 1
ATOM 3319 O O . THR A 1 429 ? -48.275 -2.564 34.621 1.00 89.75 429 THR A O 1
ATOM 3322 N N . ASN A 1 430 ? -49.887 -2.411 36.173 1.00 91.38 430 ASN A N 1
ATOM 3323 C CA . ASN A 1 430 ? -50.782 -1.515 35.450 1.00 91.38 430 ASN A CA 1
ATOM 3324 C C . ASN A 1 430 ? -51.506 -0.618 36.455 1.00 91.38 430 ASN A C 1
ATOM 3326 O O . ASN A 1 430 ? -52.112 -1.134 37.390 1.00 91.38 430 ASN A O 1
ATOM 3330 N N . HIS A 1 431 ? -51.491 0.694 36.230 1.00 93.81 431 HIS A N 1
ATOM 3331 C CA . HIS A 1 431 ? -52.168 1.673 37.075 1.00 93.81 431 HIS A CA 1
ATOM 3332 C C . HIS A 1 431 ? -52.873 2.737 36.227 1.00 93.81 431 HIS A C 1
ATOM 3334 O O . HIS A 1 431 ? -52.411 3.102 35.142 1.00 93.81 431 HIS A O 1
ATOM 3340 N N . LYS A 1 432 ? -54.000 3.247 36.727 1.00 94.50 432 LYS A N 1
ATOM 3341 C CA . LYS A 1 432 ? -54.805 4.283 36.071 1.00 94.50 432 LYS A CA 1
ATOM 3342 C C . LYS A 1 432 ? -54.687 5.605 36.807 1.00 94.50 432 LYS A C 1
ATOM 3344 O O . LYS A 1 432 ? -54.983 5.674 37.994 1.00 94.50 432 LYS A O 1
ATOM 3349 N N . ILE A 1 433 ? -54.343 6.659 36.077 1.00 94.75 433 ILE A N 1
ATOM 3350 C CA . ILE A 1 433 ? -54.294 8.022 36.596 1.00 94.75 433 ILE A CA 1
ATOM 3351 C C . ILE A 1 433 ? -55.474 8.813 36.029 1.00 94.75 433 ILE A C 1
ATOM 3353 O O . ILE A 1 433 ? -55.618 8.920 34.811 1.00 94.75 433 ILE A O 1
ATOM 3357 N N . ASP A 1 434 ? -56.289 9.401 36.906 1.00 94.94 434 ASP A N 1
ATOM 3358 C CA . ASP A 1 434 ? -57.301 10.387 36.512 1.00 94.94 434 ASP A CA 1
ATOM 3359 C C . ASP A 1 434 ? -56.612 11.697 36.102 1.00 94.94 434 ASP A C 1
ATOM 3361 O O . ASP A 1 434 ? -55.949 12.360 36.905 1.00 94.94 434 ASP A O 1
ATOM 3365 N N . VAL A 1 435 ? -56.774 12.065 34.833 1.00 95.06 435 VAL A N 1
ATOM 3366 C CA . VAL A 1 435 ? -56.241 13.291 34.229 1.00 95.06 435 VAL A CA 1
ATOM 3367 C C . VAL A 1 435 ? -57.353 14.220 33.738 1.00 95.06 435 VAL A C 1
ATOM 3369 O O . VAL A 1 435 ? -57.063 15.214 33.075 1.00 95.06 435 VAL A O 1
ATOM 3372 N N . ALA A 1 436 ? -58.622 13.951 34.065 1.00 92.88 436 ALA A N 1
ATOM 3373 C CA . ALA A 1 436 ? -59.766 14.735 33.593 1.00 92.88 436 ALA A CA 1
ATOM 3374 C C . ALA A 1 436 ? -59.711 16.205 34.045 1.00 92.88 436 ALA A C 1
ATOM 3376 O O . ALA A 1 436 ? -60.210 17.092 33.355 1.00 92.88 436 ALA A O 1
ATOM 3377 N N . HIS A 1 437 ? -59.074 16.463 35.188 1.00 91.94 437 HIS A N 1
ATOM 3378 C CA . HIS A 1 437 ? -58.897 17.793 35.767 1.00 91.94 437 HIS A CA 1
ATOM 3379 C C . HIS A 1 437 ? -57.755 18.607 35.127 1.00 91.94 437 HIS A C 1
ATOM 3381 O O . HIS A 1 437 ? -57.621 19.799 35.412 1.00 91.94 437 HIS A O 1
ATOM 3387 N N . LEU A 1 438 ? -56.916 17.989 34.287 1.00 93.31 438 LEU A N 1
ATOM 3388 C CA . LEU A 1 438 ? -55.833 18.681 33.591 1.00 93.31 438 LEU A CA 1
ATOM 3389 C C . LEU A 1 438 ? -56.379 19.495 32.412 1.00 93.31 438 LEU A C 1
ATOM 3391 O O . LEU A 1 438 ? -57.274 19.056 31.689 1.00 93.31 438 LEU A O 1
ATOM 3395 N N . SER A 1 439 ? -55.810 20.684 32.205 1.00 93.62 439 SER A N 1
ATOM 3396 C CA . SER A 1 439 ? -56.092 21.500 31.020 1.00 93.62 439 SER A CA 1
ATOM 3397 C C . SER A 1 439 ? -55.517 20.853 29.761 1.00 93.62 439 SER A C 1
ATOM 3399 O O . SER A 1 439 ? -54.584 20.058 29.835 1.00 93.62 439 SER A O 1
ATOM 3401 N N . ASN A 1 440 ? -56.041 21.214 28.593 1.00 94.44 440 ASN A N 1
ATOM 3402 C CA . ASN A 1 440 ? -55.524 20.695 27.330 1.00 94.44 440 ASN A CA 1
ATOM 3403 C C . ASN A 1 440 ? -54.094 21.184 27.098 1.00 94.44 440 ASN A C 1
ATOM 3405 O O . ASN A 1 440 ? -53.815 22.379 27.220 1.00 94.44 440 ASN A O 1
ATOM 3409 N N . GLY A 1 441 ? -53.187 20.270 26.766 1.00 90.50 441 GLY A N 1
ATOM 3410 C CA . GLY A 1 441 ? -51.778 20.614 26.640 1.00 90.50 441 GLY A CA 1
ATOM 3411 C C . GLY A 1 441 ? -50.823 19.432 26.708 1.00 90.50 441 GLY A C 1
ATOM 3412 O O . GLY A 1 441 ? -51.213 18.265 26.705 1.00 90.50 441 GLY A O 1
ATOM 3413 N N . LEU A 1 442 ? -49.536 19.769 26.737 1.00 92.81 442 LEU A N 1
ATOM 3414 C CA . LEU A 1 442 ? -48.433 18.823 26.794 1.00 92.81 442 LEU A CA 1
ATOM 3415 C C . LEU A 1 442 ? -48.006 18.578 28.245 1.00 92.81 442 LEU A C 1
ATOM 3417 O O . LEU A 1 442 ? -47.705 19.531 28.964 1.00 92.81 442 LEU A O 1
ATOM 3421 N N . TYR A 1 443 ? -47.919 17.307 28.631 1.00 94.25 443 TYR A N 1
ATOM 3422 C CA . TYR A 1 443 ? -47.502 16.878 29.962 1.00 94.25 443 TYR A CA 1
ATOM 3423 C C . TYR A 1 443 ? -46.444 15.775 29.886 1.00 94.25 443 TYR A C 1
ATOM 3425 O O . TYR A 1 443 ? -46.299 15.075 28.878 1.00 94.25 443 TYR A O 1
ATOM 3433 N N . PHE A 1 444 ? -45.724 15.607 30.989 1.00 95.31 444 PHE A N 1
ATOM 3434 C CA . PHE A 1 444 ? -44.742 14.550 31.187 1.00 95.31 444 PHE A CA 1
ATOM 3435 C C . PHE A 1 444 ? -45.113 13.743 32.427 1.00 95.31 444 PHE A C 1
ATOM 3437 O O . PHE A 1 444 ? -45.428 14.327 33.457 1.00 95.31 444 PHE A O 1
ATOM 3444 N N . VAL A 1 445 ? -45.077 12.417 32.344 1.00 94.94 445 VAL A N 1
ATOM 3445 C CA . VAL A 1 445 ? -45.235 11.509 33.481 1.00 94.94 445 VAL A CA 1
ATOM 3446 C C . VAL A 1 445 ? -43.925 10.771 33.717 1.00 94.94 445 VAL A C 1
ATOM 3448 O O . VAL A 1 445 ? -43.428 10.062 32.851 1.00 94.94 445 VAL A O 1
ATOM 3451 N N . GLU A 1 446 ? -43.343 10.973 34.883 1.00 95.19 446 GLU A N 1
ATOM 3452 C CA . GLU A 1 446 ? -42.176 10.262 35.380 1.00 95.19 446 GLU A CA 1
ATOM 3453 C C . GLU A 1 446 ? -42.634 9.044 36.181 1.00 95.19 446 GLU A C 1
ATOM 3455 O O . GLU A 1 446 ? -43.511 9.166 37.033 1.00 95.19 446 GLU A O 1
ATOM 3460 N N . LEU A 1 447 ? -42.060 7.879 35.899 1.00 93.81 447 LEU A N 1
ATOM 3461 C CA . LEU A 1 447 ? -42.429 6.576 36.445 1.00 93.81 447 LEU A CA 1
ATOM 3462 C C . LEU A 1 447 ? -41.206 5.921 37.078 1.00 93.81 447 LEU A C 1
ATOM 3464 O O . LEU A 1 447 ? -40.107 6.021 36.532 1.00 93.81 447 LEU A O 1
ATOM 3468 N N . GLN A 1 448 ? -41.389 5.242 38.211 1.00 89.69 448 GLN A N 1
ATOM 3469 C CA . GLN A 1 448 ? -40.305 4.556 38.914 1.00 89.69 448 GLN A CA 1
ATOM 3470 C C . GLN A 1 448 ? -40.675 3.115 39.281 1.00 89.69 448 GLN A C 1
ATOM 3472 O O . GLN A 1 448 ? -41.774 2.857 39.769 1.00 89.69 448 GLN A O 1
ATOM 3477 N N . SER A 1 449 ? -39.727 2.196 39.088 1.00 86.25 449 SER A N 1
ATOM 3478 C CA . SER A 1 449 ? -39.766 0.796 39.530 1.00 86.25 449 SER A CA 1
ATOM 3479 C C . SER A 1 449 ? -38.379 0.421 40.067 1.00 86.25 449 SER A C 1
ATOM 3481 O O . SER A 1 449 ? -37.400 0.401 39.309 1.00 86.25 449 SER A O 1
ATOM 3483 N N . GLY A 1 450 ? -38.252 0.215 41.381 1.00 83.12 450 GLY A N 1
ATOM 3484 C CA . GLY A 1 450 ? -36.968 0.109 42.073 1.00 83.12 450 GLY A CA 1
ATOM 3485 C C . GLY A 1 450 ? -36.031 1.286 41.765 1.00 83.12 450 GLY A C 1
ATOM 3486 O O . GLY A 1 450 ? -36.377 2.456 41.936 1.00 83.12 450 GLY A O 1
ATOM 3487 N N . ASN A 1 451 ? -34.835 0.973 41.255 1.00 78.56 451 ASN A N 1
ATOM 3488 C CA . ASN A 1 451 ? -33.839 1.970 40.837 1.00 78.56 451 ASN A CA 1
ATOM 3489 C C . ASN A 1 451 ? -34.051 2.493 39.400 1.00 78.56 451 ASN A C 1
ATOM 3491 O O . ASN A 1 451 ? -33.315 3.375 38.964 1.00 78.56 451 ASN A O 1
ATOM 3495 N N . SER A 1 452 ? -35.008 1.945 38.638 1.00 77.50 452 SER A N 1
ATOM 3496 C CA . SER A 1 452 ? -35.292 2.390 37.265 1.00 77.50 452 SER A CA 1
ATOM 3497 C C . SER A 1 452 ? -36.301 3.535 37.272 1.00 77.50 452 SER A C 1
ATOM 3499 O O . SER A 1 452 ? -37.362 3.412 37.881 1.00 77.50 452 SER A O 1
ATOM 3501 N N . LYS A 1 453 ? -35.993 4.618 36.552 1.00 86.06 453 LYS A N 1
ATOM 3502 C CA . LYS A 1 453 ? -36.847 5.802 36.413 1.00 86.06 453 LYS A CA 1
ATOM 3503 C C . LYS A 1 453 ? -36.948 6.204 34.942 1.00 86.06 453 LYS A C 1
ATOM 3505 O O . LYS A 1 453 ? -35.920 6.264 34.273 1.00 86.06 453 LYS A O 1
ATOM 3510 N N . GLU A 1 454 ? -38.147 6.483 34.441 1.00 87.38 454 GLU A N 1
ATOM 3511 C CA . GLU A 1 454 ? -38.353 6.918 33.053 1.00 87.38 454 GLU A CA 1
ATOM 3512 C C . GLU A 1 454 ? -39.426 8.007 32.961 1.00 87.38 454 GLU A C 1
ATOM 3514 O O . GLU A 1 454 ? -40.451 7.925 33.631 1.00 87.38 454 GLU A O 1
ATOM 3519 N N . THR A 1 455 ? -39.220 9.003 32.097 1.00 91.44 455 THR A N 1
ATOM 3520 C CA . THR A 1 455 ? -40.200 10.065 31.836 1.00 91.44 455 THR A CA 1
ATOM 3521 C C . THR A 1 455 ? -40.823 9.899 30.457 1.00 91.44 455 THR A C 1
ATOM 3523 O O . THR A 1 455 ? -40.129 9.872 29.443 1.00 91.44 455 THR A O 1
ATOM 3526 N N . LYS A 1 456 ? -42.153 9.837 30.407 1.00 87.69 456 LYS A N 1
ATOM 3527 C CA . LYS A 1 456 ? -42.953 9.719 29.189 1.00 87.69 456 LYS A CA 1
ATOM 3528 C C . LYS A 1 456 ? -43.754 10.977 28.921 1.00 87.69 456 LYS A C 1
ATOM 3530 O O . LYS A 1 456 ? -44.337 11.572 29.817 1.00 87.69 456 LYS A O 1
ATOM 3535 N N . LYS A 1 457 ? -43.829 11.355 27.652 1.00 92.19 457 LYS A N 1
ATOM 3536 C CA . LYS A 1 457 ? -44.667 12.455 27.176 1.00 92.19 457 LYS A CA 1
ATOM 3537 C C . LYS A 1 457 ? -46.088 11.958 26.899 1.00 92.19 457 LYS A C 1
ATOM 3539 O O . LYS A 1 457 ? -46.248 10.947 26.218 1.00 92.19 457 LYS A O 1
ATOM 3544 N N . PHE A 1 458 ? -47.101 12.719 27.309 1.00 91.81 458 PHE A N 1
ATOM 3545 C CA . PHE A 1 458 ? -48.477 12.533 26.844 1.00 91.81 458 PHE A CA 1
ATOM 3546 C C . PHE A 1 458 ? -49.168 13.873 26.558 1.00 91.81 458 PHE A C 1
ATOM 3548 O O . PHE A 1 458 ? -48.809 14.915 27.107 1.00 91.81 458 PHE A O 1
ATOM 3555 N N . VAL A 1 459 ? -50.137 13.852 25.647 1.00 93.62 459 VAL A N 1
ATOM 3556 C CA . VAL A 1 459 ? -50.977 15.004 25.304 1.00 93.62 459 VAL A CA 1
ATOM 3557 C C . VAL A 1 459 ? -52.328 14.836 25.988 1.00 93.62 459 VAL A C 1
ATOM 3559 O O . VAL A 1 459 ? -52.937 13.776 25.872 1.00 93.62 459 VAL A O 1
ATOM 3562 N N . LYS A 1 460 ? -52.795 15.868 26.693 1.00 93.38 460 LYS A N 1
ATOM 3563 C CA . LYS A 1 460 ? -54.153 15.953 27.241 1.00 93.38 460 LYS A CA 1
ATOM 3564 C C . LYS A 1 460 ? -55.043 16.703 26.250 1.00 93.38 460 LYS A C 1
ATOM 3566 O O . LYS A 1 460 ? -54.741 17.854 25.927 1.00 93.38 460 LYS A O 1
ATOM 3571 N N . ASN A 1 461 ? -56.116 16.050 25.803 1.00 85.69 461 ASN A N 1
ATOM 3572 C CA . ASN A 1 461 ? -57.120 16.598 24.883 1.00 85.69 461 ASN A CA 1
ATOM 3573 C C . ASN A 1 461 ? -58.418 17.006 25.575 1.00 85.69 461 ASN A C 1
ATOM 3575 O O . ASN A 1 461 ? -58.743 16.419 26.636 1.00 85.69 461 ASN A O 1
#

Foldseek 3Di:
DDDDDDDDDPPPPPPPPLDFFAWDAWDFQDFALWFWQEKEWDPLAPPPFIWIKTFTHPQFQPDLRTFIWIWDDPAPPDTDRIDTQDSPGRAWHYWYWFDQAPPPHTWIWTAHAQQGIWIWDRPHNPDIHDIGDAPGGHGFNDKDWDDQQPPPGIWIWTAGPPQQWIFTWDRPHRNHIDGDGTQGRPVFDWQDKEWDDQQPPPHIKIWIWTDDQFKTWIWIWHNDPPHIDIDTQDMDGHDWHWRDWDWDPQQLPPHTWIWTATPQRWIWIWDRPHNPDTHRIDTQDDDHDPCFPDWDWDQSSPPSGTKIWTDFQQWIWIWHGDHPNHTDHDTHTRDYPGPRFGWPDKDWDPRNPPPHTWIWTTGSGGTITIDGDPPPPPPPVPPPPQWDWDDFQDEFKIKIAGPAFWQKKWKAAPVRHTDDIDGDPDRHRMDIDGCNPPDFHKMWMWIDHPPDIDIDIGTYD

Mean predicted aligned error: 13.8 Å

Nearest PDB structures (foldseek):
  6vnw-assembly1_C  TM=5.111E-01  e=1.649E-09  Bos taurus
  6voa-assembly1_C  TM=5.070E-01  e=2.290E-09  Bos taurus
  8asv-assembly1_B  TM=5.273E-01  e=8.808E-06  Saccharomyces cerevisiae
  8asw-assembly1_B  TM=4.756E-01  e=4.358E-06  Saccharomyces cerevisiae
  5m2n-assembly1_A  TM=5.003E-01  e=2.250E-05  Saccharomyces cerevisiae

pLDDT: mean 83.45, std 15.52, range [28.7, 97.56]

Secondary structure (DSSP, 8-state):
---PPP---------------EEEEEEEEEE-S-EEEEEEEE-SSSSSSPEEEEEEE-S-TT-TT-EEEEE-B-STT-BPPPEEEE---SSEEEEEEE-SSSSSSPEEEEEETTTEEEEE-EEETTEE---EE-S--S-EEEEEEE-SSSSSS-EEEEEETTTTEEEEEEEEETTEEEEEEEEE--SSEEEEEEEE-SSSSSSPEEEEEEEETTEEEEEEEEE-SSSEEEEEEEEESSSSPEEEEEEE-SSSSSS-EEEEEETTS-EEEE-EEETTEEPPPEEEE---------EEEE-SSSSSS-EEEEEETTEEEEE-EETTTEE-S--EEE--S---S-EEEEEEE-SSSSSSPEEEEEESSEEEEEEEE------------SEEEESSSBSSEEEEEEEEEEEEEEEEETTS-EEEEEEEEEEEEEEEEE-TTSPSEEEEEEEEETTEEEEEEEEE-